Protein AF-0000000078268042 (afdb_homodimer)

Organism: Desulfomicrobium norvegicum (strain DSM 1741 / NCIMB 8310) (NCBI:txid52561)

Foldseek 3Di:
DEEEECQAQQCAFPPFDDDLVNLLVLVLLQLVQQGQEYASYEQPDPCLLVSLVSCVVVPRPHFYEYEYELAQVSLLVRLPSPGQEYEYEQAAAQCCQCPVVVHGLVVSLVSLLVRLLNNVVSPRNAYEYEHPCCLRHDLVSVLVSLQSSVVSPHQEYEYENNQQPDALVVLLVSLLVNVVRRVHAYEYWHACQPHCQQVNRLSSVVSPHPYYYEYDVQHGYDRHHHHPLSNVVCCCLPVPDPRGQLQSRQVSNVSSCVSSVHDDDLCHPLHHQCVQEDAAQVQLLVCLVPVVVPDSGDLVSNPYDHFYFYELRHDLSNLQSLCVVVPNHDDSVVSVVLNVVQHVVRVVVVHTGGSVRSNVSSVVVCCVVVVPD/DEEEECQAQQCAFPPFDDDLVNLLVLVLLVLVQQGQEYASYEQPDPCLLVSLVSCVVVPRPHFYEYEYELDQVSLLVRLPSPGQEYEYEQAAAQCCQCPVVVHGLVVSLVSLLVRLLNNVVSPRNAYEYEHPCCLRHDLVSVLVSLQSSVVSPHQEYEYENNQQPDALVVLLVSLLVNVVRRVHAYEYWHAQQPHCQQVNRLSSVVSPHPYYYEYDVQHGYDRHHHHPLSNVVCCCLPVPDPRGQLQSRQVSNVSSCVSSVHDDDLCHPLHHQCVQEDAAQVQLLVCLVPVVVPDSGDLVSNPYDHFYFYELRHDLSNLQSLCVVVPNHDDSVCSVVLNVVQHVVRVVVVHTGGSVRSNVSSCVVCCVPVVPD

Radius of gyration: 27.78 Å; Cα contacts (8 Å, |Δi|>4): 1646; chains: 2; bounding box: 54×87×73 Å

InterPro domains:
  IPR000891 Pyruvate carboxyltransferase [PF00682] (2-238)
  IPR000891 Pyruvate carboxyltransferase [PS50991] (1-250)
  IPR002034 Alpha-isopropylmalate/homocitrate synthase, conserved site [PS00816] (186-199)
  IPR013785 Aldolase-type TIM barrel [G3DSA:3.20.20.70] (1-261)
  IPR054691 2-isopropylmalate synthase/homocitrate synthase, post-catalytic domain [PF22617] (271-346)

pLDDT: mean 93.33, std 8.68, range [42.84, 98.94]

Solvent-accessible surface area (backbone atoms only — not comparable to full-atom values): 36555 Å² total; per-residue (Å²): 95,44,32,34,22,39,59,30,47,22,42,48,15,56,81,27,63,72,56,68,72,57,43,47,52,52,50,51,52,46,43,72,24,47,42,49,26,37,28,65,26,45,70,88,54,83,61,54,57,59,45,46,52,51,43,52,71,72,62,58,80,45,43,38,28,34,36,31,67,66,41,57,72,50,44,58,55,49,52,72,49,75,53,44,30,45,35,30,38,41,64,49,12,64,63,42,26,44,70,68,65,66,45,47,73,68,52,50,49,50,42,49,53,54,25,46,45,48,37,51,73,62,62,49,78,36,37,30,41,27,33,32,34,40,79,72,24,57,59,70,58,47,46,51,52,46,37,50,41,41,76,46,61,33,51,29,38,29,45,19,31,66,48,21,78,74,50,44,67,55,39,25,52,51,37,38,54,46,57,74,68,41,80,54,46,33,28,36,36,35,22,11,43,40,45,30,10,34,32,33,38,53,31,23,44,76,37,65,26,52,32,25,42,21,9,64,81,7,38,13,54,31,30,6,29,9,25,33,54,27,46,49,42,42,40,30,71,71,69,62,44,90,57,57,49,46,57,56,43,43,65,52,41,55,55,49,24,63,48,53,70,34,75,80,36,42,35,35,41,73,62,20,72,39,40,48,29,35,25,38,14,70,56,36,31,36,37,73,75,39,45,75,76,73,40,72,62,67,45,69,62,38,65,48,57,77,40,62,29,37,11,76,48,47,36,66,64,23,52,49,52,57,31,48,74,72,68,50,77,71,67,70,79,55,44,59,59,48,43,50,49,41,23,50,50,11,58,73,66,71,40,56,32,44,56,66,54,49,50,51,51,49,50,52,46,39,24,68,73,67,69,64,113,97,43,32,35,23,38,59,29,47,22,41,48,15,57,81,27,65,72,56,68,74,58,43,47,53,52,51,50,52,46,43,70,25,47,42,50,26,38,29,67,28,45,70,88,53,83,62,54,57,59,47,46,52,52,42,51,72,72,62,57,81,46,43,38,27,34,35,32,67,66,40,56,71,51,43,60,57,51,52,73,49,75,53,44,32,44,36,30,39,40,64,48,12,65,64,42,27,43,70,68,67,66,46,48,73,68,53,51,50,52,41,49,53,54,26,46,45,47,35,52,71,62,60,49,78,35,37,29,40,28,33,32,34,41,79,74,22,56,60,69,58,46,46,52,52,46,38,51,41,39,77,47,62,34,52,30,38,28,47,19,30,65,48,21,77,75,50,43,68,54,39,25,52,51,36,39,55,47,57,75,68,42,81,54,45,32,29,37,36,34,22,12,43,38,46,31,10,32,31,32,39,53,31,23,44,76,37,64,27,52,32,25,43,21,10,65,79,6,38,13,54,31,30,7,28,11,25,33,56,27,47,50,42,42,40,28,71,72,70,62,43,89,58,57,47,45,59,55,42,44,65,52,42,54,55,48,25,64,48,52,69,34,76,81,35,42,35,35,41,74,62,19,72,39,41,48,28,35,24,38,14,70,56,36,32,36,36,74,74,39,45,76,75,71,40,72,62,66,44,69,63,37,64,48,57,79,40,62,28,38,12,76,47,46,35,65,64,22,52,50,52,57,31,47,74,72,67,49,77,70,68,71,82,56,44,58,59,49,44,51,49,40,24,50,51,11,57,72,66,71,39,55,32,44,57,66,54,50,51,50,51,49,48,53,47,38,24,67,72,68,68,65,115

Nearest PDB structures (foldseek):
  6ktq-assembly1_B  TM=9.042E-01  e=2.599E-31  Sulfolobus acidocaldarius DSM 639
  3ivs-assembly1_B  TM=8.054E-01  e=5.899E-25  Schizosaccharomyces pombe
  3mi3-assembly1_B  TM=7.873E-01  e=3.076E-24  Schizosaccharomyces pombe
  3ivs-assembly1_A  TM=7.942E-01  e=3.256E-24  Schizosaccharomyces pombe
  3mi3-assembly1_A  TM=7.887E-01  e=4.329E-24  Schizosaccharomyces pombe

Secondary structure (DSSP, 8-state):
-EEE-TTTTGGGSTT----HHHHHHHHHHHHHHT-SEEEEEETT-TTHHHHHHHHHHTT--SEEEEEEES-HHHHHHHHTTT-SEEEEEEE-SHHIIIIIS---HHHHHHHHHHHHHHHHHTT-SEEEEEEETGGGS-HHHHHHHHHHHHHTT--EEEEEETTS---HHHHHHHHHHHHHHH-SEEEEEEB-TTS-HHHHHHHHHHHT-SEEEEBGGG--STT-B-BHHHHHHHHHHTS------GGGHHHHHHHHHHHHT----TT-TTT-TTTTEE-SHHHHHHHHH-GGGT-SS-GGGGT---EEEE-TT--HHHHHHHHHHTT----THHHHHHHHHHHHHHHHHTSPEEHHHHHHHHHHHHHHHHS--/-EEE-TTTTGGGSTT----HHHHHHHHHHHHHHT-SEEEEEETT-TTHHHHHHHHHHTT--SEEEEEEES-HHHHHHHHTTT-SEEEEEEE-SHHIIIIIS---HHHHHHHHHHHHHHHHHTT-SEEEEEEETGGGS-HHHHHHHHHHHHHTT--EEEEEETTS---HHHHHHHHHHHHHHH-SEEEEEEB-TTS-HHHHHHHHHHHT-SEEEEBGGG-SSTT-B-BHHHHHHHHHHTS------GGGHHHHHHHHHHHHT----TT-TTT-TTTTEE-SHHHHHHHHH-GGGT-SS-GGGGT---EEEE-TT--HHHHHHHHHHTT----THHHHHHHHHHHHHHHHHTSPEEHHHHHHHHHHHHHHHHS--

Sequence (746 aa):
MLIDTTLREGAQMFGTCIPNQIGIEIAGRIADMGVEEIEIGWMGQQGLEELVRALRHQGATCDLSVWSPCRTVDVYRAAGLGIDTINIGLPVSDLHIAERLRTDRDGLTAMLRETVGLAHSCGIRRISIGLEDVTRADQEFALSMARMARDLGAVRIRLADTLGVMTPTRIAELVRFFAAGADMEIAIHCHNDFGMATANAITALEAGAHWADVSVLGIGERSGISALEEVAGHLRLVQGYDIYDMNLVRGLCDMVAELARIPVARNRPVSGDDIFAAESGLHVDGILKNPALFEPYDPAQTGANRILALGAKAGRGAVRTMLRQVGLEGPLHSIGSLVDTIRQRAAGAGRPLSQVEVQDLAKTQNCLEGGICMLIDTTLREGAQMFGTCIPNQIGIEIAGRIADMGVEEIEIGWMGQQGLEELVRALRHQGATCDLSVWSPCRTVDVYRAAGLGIDTINIGLPVSDLHIAERLRTDRDGLTAMLRETVGLAHSCGIRRISIGLEDVTRADQEFALSMARMARDLGAVRIRLADTLGVMTPTRIAELVRFFAAGADMEIAIHCHNDFGMATANAITALEAGAHWADVSVLGIGERSGISALEEVAGHLRLVQGYDIYDMNLVRGLCDMVAELARIPVARNRPVSGDDIFAAESGLHVDGILKNPALFEPYDPAQTGANRILALGAKAGRGAVRTMLRQVGLEGPLHSIGSLVDTIRQRAAGAGRPLSQVEVQDLAKTQNCLEGGIC

Structure (mmCIF, N/CA/C/O backbone):
data_AF-0000000078268042-model_v1
#
loop_
_entity.id
_entity.type
_entity.pdbx_description
1 polymer 'Homocitrate synthase NifV'
#
loop_
_atom_site.group_PDB
_atom_site.id
_atom_site.type_symbol
_atom_site.label_atom_id
_atom_site.label_alt_id
_atom_site.label_comp_id
_atom_site.label_asym_id
_atom_site.label_entity_id
_atom_site.label_seq_id
_atom_site.pdbx_PDB_ins_code
_atom_site.Cartn_x
_atom_site.Cartn_y
_atom_site.Cartn_z
_atom_site.occupancy
_atom_site.B_iso_or_equiv
_atom_site.auth_seq_id
_atom_site.auth_comp_id
_atom_site.auth_asym_id
_atom_site.auth_atom_id
_atom_site.pdbx_PDB_model_num
ATOM 1 N N . MET A 1 1 ? 12.531 14.422 -4.734 1 91.06 1 MET A N 1
ATOM 2 C CA . MET A 1 1 ? 13.055 14.586 -3.381 1 91.06 1 MET A CA 1
ATOM 3 C C . MET A 1 1 ? 11.984 14.258 -2.34 1 91.06 1 MET A C 1
ATOM 5 O O . MET A 1 1 ? 10.797 14.203 -2.658 1 91.06 1 MET A O 1
ATOM 9 N N . LEU A 1 2 ? 12.258 13.938 -1.049 1 98.69 2 LEU A N 1
ATOM 10 C CA . LEU A 1 2 ? 11.336 13.477 -0.019 1 98.69 2 LEU A CA 1
ATOM 11 C C . LEU A 1 2 ? 11.289 14.461 1.147 1 98.69 2 LEU A C 1
ATOM 13 O O . LEU A 1 2 ? 12.312 15.039 1.521 1 98.69 2 LEU A O 1
ATOM 17 N N . ILE A 1 3 ? 10.07 14.766 1.658 1 98.94 3 ILE A N 1
ATOM 18 C CA . ILE A 1 3 ? 9.812 15.477 2.906 1 98.94 3 ILE A CA 1
ATOM 19 C C . ILE A 1 3 ? 9.305 14.5 3.961 1 98.94 3 ILE A C 1
ATOM 21 O O . ILE A 1 3 ? 8.172 14.008 3.867 1 98.94 3 ILE A O 1
ATOM 25 N N . ASP A 1 4 ? 10.117 14.258 4.938 1 98.88 4 ASP A N 1
ATOM 26 C CA . ASP A 1 4 ? 9.664 13.367 6 1 98.88 4 ASP A CA 1
ATOM 27 C C . ASP A 1 4 ? 8.797 14.109 7.012 1 98.88 4 ASP A C 1
ATOM 29 O O . ASP A 1 4 ? 9.172 15.18 7.492 1 98.88 4 ASP A O 1
ATOM 33 N N . THR A 1 5 ? 7.672 13.5 7.293 1 98.81 5 THR A N 1
ATOM 34 C CA . THR A 1 5 ? 6.758 14.133 8.234 1 98.81 5 THR A CA 1
ATOM 35 C C . THR A 1 5 ? 6.48 13.219 9.422 1 98.81 5 THR A C 1
ATOM 37 O O . THR A 1 5 ? 5.395 13.258 10 1 98.81 5 THR A O 1
ATOM 40 N N . THR A 1 6 ? 7.402 12.328 9.812 1 98.56 6 THR A N 1
ATOM 41 C CA . THR A 1 6 ? 7.246 11.383 10.914 1 98.56 6 THR A CA 1
ATOM 42 C C . THR A 1 6 ? 6.945 12.117 12.211 1 98.56 6 THR A C 1
ATOM 44 O O . THR A 1 6 ? 6.027 11.75 12.945 1 98.56 6 THR A O 1
ATOM 47 N N . LEU A 1 7 ? 7.602 13.195 12.453 1 97.31 7 LEU A N 1
ATOM 48 C CA . LEU A 1 7 ? 7.484 13.906 13.727 1 97.31 7 LEU A CA 1
ATOM 49 C C . LEU A 1 7 ? 6.293 14.859 13.703 1 97.31 7 LEU A C 1
ATOM 51 O O . LEU A 1 7 ? 5.879 15.359 14.75 1 97.31 7 LEU A O 1
ATOM 55 N N . ARG A 1 8 ? 5.746 15.055 12.555 1 96.62 8 ARG A N 1
ATOM 56 C CA . ARG A 1 8 ? 4.578 15.93 12.453 1 96.62 8 ARG A CA 1
ATOM 57 C C . ARG A 1 8 ? 3.314 15.125 12.172 1 96.62 8 ARG A C 1
ATOM 59 O O . ARG A 1 8 ? 2.531 14.852 13.086 1 96.62 8 ARG A O 1
ATOM 66 N N . GLU A 1 9 ? 3.186 14.594 10.906 1 95.88 9 GLU A N 1
ATOM 67 C CA . GLU A 1 9 ? 2.041 13.766 10.531 1 95.88 9 GLU A CA 1
ATOM 68 C C . GLU A 1 9 ? 2.006 12.469 11.328 1 95.88 9 GLU A C 1
ATOM 70 O O . GLU A 1 9 ? 0.944 12.047 11.789 1 95.88 9 GLU A O 1
ATOM 75 N N . GLY A 1 10 ? 3.166 11.82 11.406 1 96.12 10 GLY A N 1
ATOM 76 C CA . GLY A 1 10 ? 3.248 10.578 12.156 1 96.12 10 GLY A CA 1
ATOM 77 C C . GLY A 1 10 ? 2.828 10.727 13.609 1 96.12 10 GLY A C 1
ATOM 78 O O . GLY A 1 10 ? 2.164 9.844 14.156 1 96.12 10 GLY A O 1
ATOM 79 N N . ALA A 1 11 ? 3.178 11.867 14.188 1 91.5 11 ALA A N 1
ATOM 80 C CA . ALA A 1 11 ? 2.854 12.141 15.586 1 91.5 11 ALA A CA 1
ATOM 81 C C . ALA A 1 11 ? 1.353 12.328 15.781 1 91.5 11 ALA A C 1
ATOM 83 O O . ALA A 1 11 ? 0.846 12.242 16.906 1 91.5 11 ALA A O 1
ATOM 84 N N . GLN A 1 12 ? 0.62 12.531 14.727 1 91.31 12 GLN A N 1
ATOM 85 C CA . GLN A 1 12 ? -0.822 12.742 14.789 1 91.31 12 GLN A CA 1
ATOM 86 C C . GLN A 1 12 ? -1.572 11.414 14.828 1 91.31 12 GLN A C 1
ATOM 88 O O . GLN A 1 12 ? -2.783 11.391 15.062 1 91.31 12 GLN A O 1
ATOM 93 N N . MET A 1 13 ? -0.864 10.375 14.586 1 93.75 13 MET A N 1
ATOM 94 C CA . MET A 1 13 ? -1.521 9.078 14.672 1 93.75 13 MET A CA 1
ATOM 95 C C . MET A 1 13 ? -2.121 8.859 16.047 1 93.75 13 MET A C 1
ATOM 97 O O . MET A 1 13 ? -1.486 9.156 17.062 1 93.75 13 MET A O 1
ATOM 101 N N . PHE A 1 14 ? -3.328 8.32 16.078 1 93.56 14 PHE A N 1
ATOM 102 C CA . PHE A 1 14 ? -4.051 8.078 17.328 1 93.56 14 PHE A CA 1
ATOM 103 C C . PHE A 1 14 ? -3.207 7.258 18.281 1 93.56 14 PHE A C 1
ATOM 105 O O . PHE A 1 14 ? -2.686 6.203 17.922 1 93.56 14 PHE A O 1
ATOM 112 N N . GLY A 1 15 ? -2.98 7.785 19.469 1 88.5 15 GLY A N 1
ATOM 113 C CA . GLY A 1 15 ? -2.309 7.055 20.531 1 88.5 15 GLY A CA 1
ATOM 114 C C . GLY A 1 15 ? -0.796 7.137 20.438 1 88.5 15 GLY A C 1
ATOM 115 O O . GLY A 1 15 ? -0.092 6.508 21.234 1 88.5 15 GLY A O 1
ATOM 116 N N . THR A 1 16 ? -0.263 7.844 19.516 1 89.44 16 THR A N 1
ATOM 117 C CA . THR A 1 16 ? 1.18 7.938 19.328 1 89.44 16 THR A CA 1
ATOM 118 C C . THR A 1 16 ? 1.744 9.164 20.031 1 89.44 16 THR A C 1
ATOM 120 O O . THR A 1 16 ? 1.154 10.242 19.984 1 89.44 16 THR A O 1
ATOM 123 N N . CYS A 1 17 ? 2.787 8.977 20.781 1 84.69 17 CYS A N 1
ATOM 124 C CA . CYS A 1 17 ? 3.545 10.031 21.438 1 84.69 17 CYS A CA 1
ATOM 125 C C . CYS A 1 17 ? 5.043 9.844 21.219 1 84.69 17 CYS A C 1
ATOM 127 O O . CYS A 1 17 ? 5.582 8.773 21.484 1 84.69 17 CYS A O 1
ATOM 129 N N . ILE A 1 18 ? 5.641 10.812 20.688 1 89.88 18 ILE A N 1
ATOM 130 C CA . ILE A 1 18 ? 7.078 10.781 20.453 1 89.88 18 ILE A CA 1
ATOM 131 C C . ILE A 1 18 ? 7.773 11.797 21.344 1 89.88 18 ILE A C 1
ATOM 133 O O . ILE A 1 18 ? 7.746 13 21.078 1 89.88 18 ILE A O 1
ATOM 137 N N . PRO A 1 19 ? 8.422 11.32 22.406 1 89.38 19 PRO A N 1
ATOM 138 C CA . PRO A 1 19 ? 9.172 12.242 23.266 1 89.38 19 PRO A CA 1
ATOM 139 C C . PRO A 1 19 ? 10.25 13.016 22.5 1 89.38 19 PRO A C 1
ATOM 141 O O . PRO A 1 19 ? 10.867 12.477 21.578 1 89.38 19 PRO A O 1
ATOM 144 N N . ASN A 1 20 ? 10.539 14.188 22.953 1 90.62 20 ASN A N 1
ATOM 145 C CA . ASN A 1 20 ? 11.445 15.094 22.266 1 90.62 20 ASN A CA 1
ATOM 146 C C . ASN A 1 20 ? 12.812 14.453 22.031 1 90.62 20 ASN A C 1
ATOM 148 O O . ASN A 1 20 ? 13.367 14.547 20.938 1 90.62 20 ASN A O 1
ATOM 152 N N . GLN A 1 21 ? 13.359 13.781 23.016 1 93.62 21 GLN A N 1
ATOM 153 C CA . GLN A 1 21 ? 14.688 13.188 22.875 1 93.62 21 GLN A CA 1
ATOM 154 C C . GLN A 1 21 ? 14.695 12.094 21.812 1 93.62 21 GLN A C 1
ATOM 156 O O . GLN A 1 21 ? 15.641 11.992 21.031 1 93.62 21 GLN A O 1
ATOM 161 N N . ILE A 1 22 ? 13.648 11.367 21.828 1 95 22 ILE A N 1
ATOM 162 C CA . ILE A 1 22 ? 13.531 10.305 20.844 1 95 22 ILE A CA 1
ATOM 163 C C . ILE A 1 22 ? 13.289 10.906 19.469 1 95 22 ILE A C 1
ATOM 165 O O . ILE A 1 22 ? 13.797 10.406 18.453 1 95 22 ILE A O 1
ATOM 169 N N . GLY A 1 23 ? 12.508 11.984 19.469 1 96 23 GLY A N 1
ATOM 170 C CA . GLY A 1 23 ? 12.289 12.711 18.219 1 96 23 GLY A CA 1
ATOM 171 C C . GLY A 1 23 ? 13.57 13.219 17.594 1 96 23 GLY A C 1
ATOM 172 O O . GLY A 1 23 ? 13.742 13.156 16.375 1 96 23 GLY A O 1
ATOM 173 N N . ILE A 1 24 ? 14.453 13.719 18.406 1 96.94 24 ILE A N 1
ATOM 174 C CA . ILE A 1 24 ? 15.75 14.203 17.938 1 96.94 24 ILE A CA 1
ATOM 175 C C . ILE A 1 24 ? 16.531 13.047 17.312 1 96.94 24 ILE A C 1
ATOM 177 O O . ILE A 1 24 ? 17.141 13.203 16.25 1 96.94 24 ILE A O 1
ATOM 181 N N . GLU A 1 25 ? 16.484 11.898 17.938 1 96.75 25 GLU A N 1
ATOM 182 C CA . GLU A 1 25 ? 17.188 10.719 17.438 1 96.75 25 GLU A CA 1
ATOM 183 C C . GLU A 1 25 ? 16.609 10.258 16.109 1 96.75 25 GLU A C 1
ATOM 185 O O . GLU A 1 25 ? 17.344 9.977 15.156 1 96.75 25 GLU A O 1
ATOM 190 N N . ILE A 1 26 ? 15.312 10.203 16.016 1 97.56 26 ILE A N 1
ATOM 191 C CA . ILE A 1 26 ? 14.617 9.781 14.805 1 97.56 26 ILE A CA 1
ATOM 192 C C . ILE A 1 26 ? 14.953 10.742 13.656 1 97.56 26 ILE A C 1
ATOM 194 O O . ILE A 1 26 ? 15.328 10.305 12.57 1 97.56 26 ILE A O 1
ATOM 198 N N . ALA A 1 27 ? 14.891 12.023 13.938 1 98 27 ALA A N 1
ATOM 199 C CA . ALA A 1 27 ? 15.18 13.023 12.922 1 98 27 ALA A CA 1
ATOM 200 C C . ALA A 1 27 ? 16.625 12.922 12.445 1 98 27 ALA A C 1
ATOM 202 O O . ALA A 1 27 ? 16.906 13.07 11.25 1 98 27 ALA A O 1
ATOM 203 N N . GLY A 1 28 ? 17.5 12.727 13.398 1 97.19 28 GLY A N 1
ATOM 204 C CA . GLY A 1 28 ? 18.891 12.539 13.039 1 97.19 28 GLY A CA 1
ATOM 205 C C . GLY A 1 28 ? 19.109 11.359 12.102 1 97.19 28 GLY A C 1
ATOM 206 O O . GLY A 1 28 ? 19.844 11.477 11.117 1 97.19 28 GLY A O 1
ATOM 207 N N . ARG A 1 29 ? 18.5 10.258 12.367 1 96.94 29 ARG A N 1
ATOM 208 C CA . ARG A 1 29 ? 18.641 9.062 11.547 1 96.94 29 ARG A CA 1
ATOM 209 C C . ARG A 1 29 ? 18.031 9.273 10.164 1 96.94 29 ARG A C 1
ATOM 211 O O . ARG A 1 29 ? 18.562 8.789 9.164 1 96.94 29 ARG A O 1
ATOM 218 N N . ILE A 1 30 ? 16.906 9.961 10.117 1 98.19 30 ILE A N 1
ATOM 219 C CA . ILE A 1 30 ? 16.266 10.273 8.844 1 98.19 30 ILE A CA 1
ATOM 220 C C . ILE A 1 30 ? 17.188 11.164 8.016 1 98.19 30 ILE A C 1
ATOM 222 O O . ILE A 1 30 ? 17.328 10.961 6.805 1 98.19 30 ILE A O 1
ATOM 226 N N . ALA A 1 31 ? 17.797 12.117 8.664 1 97.25 31 ALA A N 1
ATOM 227 C CA . ALA A 1 31 ? 18.75 12.984 7.988 1 97.25 31 ALA A CA 1
ATOM 228 C C . ALA A 1 31 ? 19.938 12.172 7.457 1 97.25 31 ALA A C 1
ATOM 230 O O . ALA A 1 31 ? 20.391 12.383 6.324 1 97.25 31 ALA A O 1
ATOM 231 N N . ASP A 1 32 ? 20.406 11.234 8.25 1 96 32 ASP A N 1
ATOM 232 C CA . ASP A 1 32 ? 21.531 10.391 7.863 1 96 32 ASP A CA 1
ATOM 233 C C . ASP A 1 32 ? 21.188 9.531 6.648 1 96 32 ASP A C 1
ATOM 235 O O . ASP A 1 32 ? 22.062 9.18 5.859 1 96 32 ASP A O 1
ATOM 239 N N . MET A 1 33 ? 19.938 9.219 6.516 1 95.94 33 MET A N 1
ATOM 240 C CA . MET A 1 33 ? 19.453 8.414 5.395 1 95.94 33 MET A CA 1
ATOM 241 C C . MET A 1 33 ? 19.562 9.188 4.086 1 95.94 33 MET A C 1
ATOM 243 O O . MET A 1 33 ? 19.594 8.594 3.006 1 95.94 33 MET A O 1
ATOM 247 N N . GLY A 1 34 ? 19.531 10.484 4.172 1 96.62 34 GLY A N 1
ATOM 248 C CA . GLY A 1 34 ? 19.656 11.305 2.977 1 96.62 34 GLY A CA 1
ATOM 249 C C . GLY A 1 34 ? 18.391 12.055 2.629 1 96.62 34 GLY A C 1
ATOM 250 O O . GLY A 1 34 ? 18.312 12.688 1.573 1 96.62 34 GLY A O 1
ATOM 251 N N . VAL A 1 35 ? 17.406 12.07 3.482 1 98.06 35 VAL A N 1
ATOM 252 C CA . VAL A 1 35 ? 16.156 12.766 3.225 1 98.06 35 VAL A CA 1
ATOM 253 C C . VAL A 1 35 ? 16.391 14.273 3.182 1 98.06 35 VAL A C 1
ATOM 255 O O . VAL A 1 35 ? 17.125 14.812 4.016 1 98.06 35 VAL A O 1
ATOM 258 N N . GLU A 1 36 ? 15.828 14.922 2.268 1 98.12 36 GLU A N 1
ATOM 259 C CA . GLU A 1 36 ? 16.172 16.297 1.942 1 98.12 36 GLU A CA 1
ATOM 260 C C . GLU A 1 36 ? 15.492 17.281 2.896 1 98.12 36 GLU A C 1
ATOM 262 O O . GLU A 1 36 ? 16.031 18.344 3.193 1 98.12 36 GLU A O 1
ATOM 267 N N . GLU A 1 37 ? 14.32 16.969 3.375 1 98.69 37 GLU A N 1
ATOM 268 C CA . GLU A 1 37 ? 13.57 17.859 4.262 1 98.69 37 GLU A CA 1
ATOM 269 C C . GLU A 1 37 ? 12.844 17.062 5.344 1 98.69 37 GLU A C 1
ATOM 271 O O . GLU A 1 37 ? 12.289 16 5.074 1 98.69 37 GLU A O 1
ATOM 276 N N . ILE A 1 38 ? 12.922 17.578 6.555 1 98.69 38 ILE A N 1
ATOM 277 C CA . ILE A 1 38 ? 12.203 17 7.68 1 98.69 38 ILE A CA 1
ATOM 278 C C . ILE A 1 38 ? 11.25 18.031 8.281 1 98.69 38 ILE A C 1
ATOM 280 O O . ILE A 1 38 ? 11.68 19.094 8.719 1 98.69 38 ILE A O 1
ATOM 284 N N . GLU A 1 39 ? 9.984 17.734 8.18 1 98.75 39 GLU A N 1
ATOM 285 C CA . GLU A 1 39 ? 8.984 18.516 8.898 1 98.75 39 GLU A CA 1
ATOM 286 C C . GLU A 1 39 ? 8.922 18.109 10.367 1 98.75 39 GLU A C 1
ATOM 288 O O . GLU A 1 39 ? 8.289 17.109 10.719 1 98.75 39 GLU A O 1
ATOM 293 N N . ILE A 1 40 ? 9.422 18.906 11.234 1 97.19 40 ILE A N 1
ATOM 294 C CA . ILE A 1 40 ? 9.82 18.469 12.57 1 97.19 40 ILE A CA 1
ATOM 295 C C . ILE A 1 40 ? 8.648 18.609 13.531 1 97.19 40 ILE A C 1
ATOM 297 O O . ILE A 1 40 ? 8.719 18.172 14.68 1 97.19 40 ILE A O 1
ATOM 301 N N . GLY A 1 41 ? 7.602 19.25 13.086 1 95.69 41 GLY A N 1
ATOM 302 C CA . GLY A 1 41 ? 6.449 19.422 13.953 1 95.69 41 GLY A CA 1
ATOM 303 C C . GLY A 1 41 ? 5.457 20.453 13.438 1 95.69 41 GLY A C 1
ATOM 304 O O . GLY A 1 41 ? 5.383 20.688 12.227 1 95.69 41 GLY A O 1
ATOM 305 N N . TRP A 1 42 ? 4.539 20.875 14.305 1 94.38 42 TRP A N 1
ATOM 306 C CA . TRP A 1 42 ? 3.543 21.906 13.992 1 94.38 42 TRP A CA 1
ATOM 307 C C . TRP A 1 42 ? 3.625 23.062 14.977 1 94.38 42 TRP A C 1
ATOM 309 O O . TRP A 1 42 ? 4.09 22.891 16.109 1 94.38 42 TRP A O 1
ATOM 319 N N . MET A 1 43 ? 3.16 24.234 14.445 1 93.19 43 MET A N 1
ATOM 320 C CA . MET A 1 43 ? 3.162 25.391 15.328 1 93.19 43 MET A CA 1
ATOM 321 C C . MET A 1 43 ? 2.256 25.172 16.531 1 93.19 43 MET A C 1
ATOM 323 O O . MET A 1 43 ? 1.112 24.734 16.391 1 93.19 43 MET A O 1
ATOM 327 N N . GLY A 1 44 ? 2.74 25.438 17.688 1 84.38 44 GLY A N 1
ATOM 328 C CA . GLY A 1 44 ? 2.025 25.203 18.938 1 84.38 44 GLY A CA 1
ATOM 329 C C . GLY A 1 44 ? 2.562 24.016 19.719 1 84.38 44 GLY A C 1
ATOM 330 O O . GLY A 1 44 ? 2.283 23.859 20.906 1 84.38 44 GLY A O 1
ATOM 331 N N . GLN A 1 45 ? 3.297 23.141 18.984 1 86.5 45 GLN A N 1
ATOM 332 C CA . GLN A 1 45 ? 3.906 21.984 19.641 1 86.5 45 GLN A CA 1
ATOM 333 C C . GLN A 1 45 ? 5.02 22.422 20.594 1 86.5 45 GLN A C 1
ATOM 335 O O . GLN A 1 45 ? 5.805 23.312 20.266 1 86.5 45 GLN A O 1
ATOM 340 N N . GLN A 1 46 ? 5.066 21.828 21.703 1 84 46 GLN A N 1
ATOM 341 C CA . GLN A 1 46 ? 6.125 22.125 22.656 1 84 46 GLN A CA 1
ATOM 342 C C . GLN A 1 46 ? 7.445 21.484 22.234 1 84 46 GLN A C 1
ATOM 344 O O . GLN A 1 46 ? 7.457 20.406 21.641 1 84 46 GLN A O 1
ATOM 349 N N . GLY A 1 47 ? 8.562 22.203 22.453 1 89.31 47 GLY A N 1
ATOM 350 C CA . GLY A 1 47 ? 9.883 21.609 22.281 1 89.31 47 GLY A CA 1
ATOM 351 C C . GLY A 1 47 ? 10.43 21.797 20.875 1 89.31 47 GLY A C 1
ATOM 352 O O . GLY A 1 47 ? 11.508 21.281 20.562 1 89.31 47 GLY A O 1
ATOM 353 N N . LEU A 1 48 ? 9.766 22.547 20.047 1 94 48 LEU A N 1
ATOM 354 C CA . LEU A 1 48 ? 10.203 22.703 18.672 1 94 48 LEU A CA 1
ATOM 355 C C . LEU A 1 48 ? 11.57 23.375 18.609 1 94 48 LEU A C 1
ATOM 357 O O . LEU A 1 48 ? 12.43 22.984 17.812 1 94 48 LEU A O 1
ATOM 361 N N . GLU A 1 49 ? 11.688 24.453 19.422 1 94.31 49 GLU A N 1
ATOM 362 C CA . GLU A 1 49 ? 12.953 25.172 19.438 1 94.31 49 GLU A CA 1
ATOM 363 C C . GLU A 1 49 ? 14.117 24.266 19.812 1 94.31 49 GLU A C 1
ATOM 365 O O . GLU A 1 49 ? 15.188 24.328 19.219 1 94.31 49 GLU A O 1
ATOM 370 N N . GLU A 1 50 ? 13.883 23.484 20.812 1 94.88 50 GLU A N 1
ATOM 371 C CA . GLU A 1 50 ? 14.906 22.531 21.266 1 94.88 50 GLU A CA 1
ATOM 372 C C . GLU A 1 50 ? 15.242 21.531 20.172 1 94.88 50 GLU A C 1
ATOM 374 O O . GLU A 1 50 ? 16.406 21.156 20 1 94.88 50 GLU A O 1
ATOM 379 N N . LEU A 1 51 ? 14.305 21.062 19.484 1 95.31 51 LEU A N 1
ATOM 380 C CA . LEU A 1 51 ? 14.484 20.109 18.406 1 95.31 51 LEU A CA 1
ATOM 381 C C . LEU A 1 51 ? 15.328 20.703 17.281 1 95.31 51 LEU A C 1
ATOM 383 O O . LEU A 1 51 ? 16.266 20.062 16.797 1 95.31 51 LEU A O 1
ATOM 387 N N . VAL A 1 52 ? 15.062 21.922 16.875 1 96 52 VAL A N 1
ATOM 388 C CA . VAL A 1 52 ? 15.805 22.609 15.82 1 96 52 VAL A CA 1
ATOM 389 C C . VAL A 1 52 ? 17.266 22.781 16.25 1 96 52 VAL A C 1
ATOM 391 O O . VAL A 1 52 ? 18.172 22.453 15.492 1 96 52 VAL A O 1
ATOM 394 N N . ARG A 1 53 ? 17.422 23.281 17.422 1 96.12 53 ARG A N 1
ATOM 395 C CA . ARG A 1 53 ? 18.766 23.531 17.938 1 96.12 53 ARG A CA 1
ATOM 396 C C . ARG A 1 53 ? 19.578 22.234 18 1 96.12 53 ARG A C 1
ATOM 398 O O . ARG A 1 53 ? 20.75 22.219 17.625 1 96.12 53 ARG A O 1
ATOM 405 N N . ALA A 1 54 ? 18.953 21.203 18.484 1 96.81 54 ALA A N 1
ATOM 406 C CA . ALA A 1 54 ? 19.641 19.922 18.641 1 96.81 54 ALA A CA 1
ATOM 407 C C . ALA A 1 54 ? 20.062 19.375 17.281 1 96.81 54 ALA A C 1
ATOM 409 O O . ALA A 1 54 ? 21.188 18.875 17.141 1 96.81 54 ALA A O 1
ATOM 410 N N . LEU A 1 55 ? 19.219 19.422 16.281 1 96.44 55 LEU A N 1
ATOM 411 C CA . LEU A 1 55 ? 19.516 18.875 14.953 1 96.44 55 LEU A CA 1
ATOM 412 C C . LEU A 1 55 ? 20.625 19.688 14.281 1 96.44 55 LEU A C 1
ATOM 414 O O . LEU A 1 55 ? 21.516 19.125 13.641 1 96.44 55 LEU A O 1
ATOM 418 N N . ARG A 1 56 ? 20.562 21.031 14.508 1 95.62 56 ARG A N 1
ATOM 419 C CA . ARG A 1 56 ? 21.609 21.875 13.953 1 95.62 56 ARG A CA 1
ATOM 420 C C . ARG A 1 56 ? 22.953 21.609 14.633 1 95.62 56 ARG A C 1
ATOM 422 O O . ARG A 1 56 ? 24 21.562 13.977 1 95.62 56 ARG A O 1
ATOM 429 N N . HIS A 1 57 ? 22.891 21.422 15.859 1 95.94 57 HIS A N 1
ATOM 430 C CA . HIS A 1 57 ? 24.094 21.141 16.625 1 95.94 57 HIS A CA 1
ATOM 431 C C . HIS A 1 57 ? 24.719 19.812 16.188 1 95.94 57 HIS A C 1
ATOM 433 O O . HIS A 1 57 ? 25.938 19.656 16.219 1 95.94 57 HIS A O 1
ATOM 439 N N . GLN A 1 58 ? 23.906 18.875 15.797 1 94.75 58 GLN A N 1
ATOM 440 C CA . GLN A 1 58 ? 24.359 17.562 15.352 1 94.75 58 GLN A CA 1
ATOM 441 C C . GLN A 1 58 ? 24.875 17.625 13.914 1 94.75 58 GLN A C 1
ATOM 443 O O . GLN A 1 58 ? 25.344 16.609 13.383 1 94.75 58 GLN A O 1
ATOM 448 N N . GLY A 1 59 ? 24.703 18.734 13.266 1 92.38 59 GLY A N 1
ATOM 449 C CA . GLY A 1 59 ? 25.266 18.922 11.938 1 92.38 59 GLY A CA 1
ATOM 450 C C . GLY A 1 59 ? 24.312 18.531 10.828 1 92.38 59 GLY A C 1
ATOM 451 O O . GLY A 1 59 ? 24.734 18.281 9.695 1 92.38 59 GLY A O 1
ATOM 452 N N . ALA A 1 60 ? 23.031 18.422 11.195 1 90.75 60 ALA A N 1
ATOM 453 C CA . ALA A 1 60 ? 22.047 18.125 10.148 1 90.75 60 ALA A CA 1
ATOM 454 C C . ALA A 1 60 ? 22.047 19.203 9.07 1 90.75 60 ALA A C 1
ATOM 456 O O . ALA A 1 60 ? 21.938 20.391 9.367 1 90.75 60 ALA A O 1
ATOM 457 N N . THR A 1 61 ? 22.125 18.688 7.766 1 90.94 61 THR A N 1
ATOM 458 C CA . THR A 1 61 ? 22.188 19.641 6.66 1 90.94 61 THR A CA 1
ATOM 459 C C . THR A 1 61 ? 20.859 19.672 5.902 1 90.94 61 THR A C 1
ATOM 461 O O . THR A 1 61 ? 20.641 20.531 5.051 1 90.94 61 THR A O 1
ATOM 464 N N . CYS A 1 62 ? 19.969 18.734 6.234 1 95.69 62 CYS A N 1
ATOM 465 C CA . CYS A 1 62 ? 18.672 18.719 5.559 1 95.69 62 CYS A CA 1
ATOM 466 C C . CYS A 1 62 ? 17.844 19.953 5.926 1 95.69 62 CYS A C 1
ATOM 468 O O . CYS A 1 62 ? 18.141 20.625 6.914 1 95.69 62 CYS A O 1
ATOM 470 N N . ASP A 1 63 ? 16.922 20.312 5.113 1 97.75 63 ASP A N 1
ATOM 471 C CA . ASP A 1 63 ? 15.992 21.391 5.41 1 97.75 63 ASP A CA 1
ATOM 472 C C . ASP A 1 63 ? 15.062 21.016 6.562 1 97.75 63 ASP A C 1
ATOM 474 O O . ASP A 1 63 ? 14.539 19.891 6.609 1 97.75 63 ASP A O 1
ATOM 478 N N . LEU A 1 64 ? 14.961 21.875 7.523 1 97.88 64 LEU A N 1
ATOM 479 C CA . LEU A 1 64 ? 14.016 21.719 8.625 1 97.88 64 LEU A CA 1
ATOM 480 C C . LEU A 1 64 ? 12.789 22.609 8.422 1 97.88 64 LEU A C 1
ATOM 482 O O . LEU A 1 64 ? 12.922 23.797 8.148 1 97.88 64 LEU A O 1
ATOM 486 N N . SER A 1 65 ? 11.602 22 8.469 1 98.31 65 SER A N 1
ATOM 487 C CA . SER A 1 65 ? 10.367 22.75 8.258 1 98.31 65 SER A CA 1
ATOM 488 C C . SER A 1 65 ? 9.375 22.516 9.383 1 98.31 65 SER A C 1
ATOM 490 O O . SER A 1 65 ? 9.57 21.625 10.219 1 98.31 65 SER A O 1
ATOM 492 N N . VAL A 1 66 ? 8.32 23.344 9.477 1 98.06 66 VAL A N 1
ATOM 493 C CA . VAL A 1 66 ? 7.234 23.203 10.438 1 98.06 66 VAL A CA 1
ATOM 494 C C . VAL A 1 66 ? 5.898 23.469 9.75 1 98.06 66 VAL A C 1
ATOM 496 O O . VAL A 1 66 ? 5.828 24.25 8.797 1 98.06 66 VAL A O 1
ATOM 499 N N . TRP A 1 67 ? 4.926 22.75 10.164 1 97.88 67 TRP A N 1
ATOM 500 C CA . TRP A 1 67 ? 3.57 22.969 9.664 1 97.88 67 TRP A CA 1
ATOM 501 C C . TRP A 1 67 ? 2.855 24.031 10.484 1 97.88 67 TRP A C 1
ATOM 503 O O . TRP A 1 67 ? 3.014 24.094 11.711 1 97.88 67 TRP A O 1
ATOM 513 N N . SER A 1 68 ? 2.049 24.844 9.859 1 96.62 68 SER A N 1
ATOM 514 C CA . SER A 1 68 ? 1.257 25.875 10.523 1 96.62 68 SER A CA 1
ATOM 515 C C . SER A 1 68 ? -0.101 26.047 9.852 1 96.62 68 SER A C 1
ATOM 517 O O . SER A 1 68 ? -0.207 25.969 8.625 1 96.62 68 SER A O 1
ATOM 519 N N . PRO A 1 69 ? -1.16 26.281 10.672 1 94.75 69 PRO A N 1
ATOM 520 C CA . PRO A 1 69 ? -2.377 26.781 10.023 1 94.75 69 PRO A CA 1
ATOM 521 C C . PRO A 1 69 ? -2.174 28.141 9.367 1 94.75 69 PRO A C 1
ATOM 523 O O . PRO A 1 69 ? -1.165 28.812 9.609 1 94.75 69 PRO A O 1
ATOM 526 N N . CYS A 1 70 ? -3.035 28.484 8.539 1 96.56 70 CYS A N 1
ATOM 527 C CA . CYS A 1 70 ? -2.975 29.75 7.844 1 96.56 70 CYS A CA 1
ATOM 528 C C . CYS A 1 70 ? -3.404 30.906 8.758 1 96.56 70 CYS A C 1
ATOM 530 O O . CYS A 1 70 ? -4.52 31.406 8.641 1 96.56 70 CYS A O 1
ATOM 532 N N . ARG A 1 71 ? -2.484 31.266 9.633 1 94.69 71 ARG A N 1
ATOM 533 C CA . ARG A 1 71 ? -2.703 32.344 10.609 1 94.69 71 ARG A CA 1
ATOM 534 C C . ARG A 1 71 ? -1.446 33.188 10.781 1 94.69 71 ARG A C 1
ATOM 536 O O . ARG A 1 71 ? -0.344 32.656 10.922 1 94.69 71 ARG A O 1
ATOM 543 N N . THR A 1 72 ? -1.654 34.438 10.906 1 94.81 72 THR A N 1
ATOM 544 C CA . THR A 1 72 ? -0.541 35.375 10.984 1 94.81 72 THR A CA 1
ATOM 545 C C . THR A 1 72 ? 0.258 35.156 12.266 1 94.81 72 THR A C 1
ATOM 547 O O . THR A 1 72 ? 1.488 35.25 12.258 1 94.81 72 THR A O 1
ATOM 550 N N . VAL A 1 73 ? -0.34 34.844 13.367 1 93.81 73 VAL A N 1
ATOM 551 C CA . VAL A 1 73 ? 0.32 34.688 14.656 1 93.81 73 VAL A CA 1
ATOM 552 C C . VAL A 1 73 ? 1.318 33.531 14.586 1 93.81 73 VAL A C 1
ATOM 554 O O . VAL A 1 73 ? 2.395 33.594 15.188 1 93.81 73 VAL A O 1
ATOM 557 N N . ASP A 1 74 ? 1.044 32.5 13.875 1 94.81 74 ASP A N 1
ATOM 558 C CA . ASP A 1 74 ? 1.902 31.328 13.766 1 94.81 74 ASP A CA 1
ATOM 559 C C . ASP A 1 74 ? 3.111 31.625 12.875 1 94.81 74 ASP A C 1
ATOM 561 O O . ASP A 1 74 ? 4.191 31.062 13.094 1 94.81 74 ASP A O 1
ATOM 565 N N . VAL A 1 75 ? 2.92 32.5 11.938 1 95.19 75 VAL A N 1
ATOM 566 C CA . VAL A 1 75 ? 4.02 32.906 11.062 1 95.19 75 VAL A CA 1
ATOM 567 C C . VAL A 1 75 ? 5.09 33.625 11.875 1 95.19 75 VAL A C 1
ATOM 569 O O . VAL A 1 75 ? 6.281 33.375 11.711 1 95.19 75 VAL A O 1
ATOM 572 N N . TYR A 1 76 ? 4.625 34.531 12.742 1 92.69 76 TYR A N 1
ATOM 573 C CA . TYR A 1 76 ? 5.551 35.25 13.602 1 92.69 76 TYR A CA 1
ATOM 574 C C . TYR A 1 76 ? 6.352 34.281 14.477 1 92.69 76 TYR A C 1
ATOM 576 O O . TYR A 1 76 ? 7.57 34.438 14.602 1 92.69 76 TYR A O 1
ATOM 584 N N . ARG A 1 77 ? 5.711 33.375 15.008 1 93.31 77 ARG A N 1
ATOM 585 C CA . ARG A 1 77 ? 6.355 32.406 15.883 1 93.31 77 ARG A CA 1
ATOM 586 C C . ARG A 1 77 ? 7.344 31.531 15.102 1 93.31 77 ARG A C 1
ATOM 588 O O . ARG A 1 77 ? 8.43 31.234 15.602 1 93.31 77 ARG A O 1
ATOM 595 N N . ALA A 1 78 ? 6.988 31.156 13.945 1 95.56 78 ALA A N 1
ATOM 596 C CA . ALA A 1 78 ? 7.828 30.312 13.102 1 95.56 78 ALA A CA 1
ATOM 597 C C . ALA A 1 78 ? 9.117 31.031 12.719 1 95.56 78 ALA A C 1
ATOM 599 O O . ALA A 1 78 ? 10.18 30.406 12.617 1 95.56 78 ALA A O 1
ATOM 600 N N . ALA A 1 79 ? 9.023 32.344 12.484 1 93.56 79 ALA A N 1
ATOM 601 C CA . ALA A 1 79 ? 10.18 33.156 12.094 1 93.56 79 ALA A CA 1
ATOM 602 C C . ALA A 1 79 ? 11.266 33.125 13.172 1 93.56 79 ALA A C 1
ATOM 604 O O . ALA A 1 79 ? 12.453 33.188 12.867 1 93.56 79 ALA A O 1
ATOM 605 N N . GLY A 1 80 ? 10.898 32.875 14.398 1 92.5 80 GLY A N 1
ATOM 606 C CA . GLY A 1 80 ? 11.836 32.875 15.508 1 92.5 80 GLY A CA 1
ATOM 607 C C . GLY A 1 80 ? 12.453 31.516 15.75 1 92.5 80 GLY A C 1
ATOM 608 O O . GLY A 1 80 ? 13.391 31.375 16.547 1 92.5 80 GLY A O 1
ATOM 609 N N . LEU A 1 81 ? 12.07 30.469 15.094 1 93.75 81 LEU A N 1
ATOM 610 C CA . LEU A 1 81 ? 12.484 29.094 15.367 1 93.75 81 LEU A CA 1
ATOM 611 C C . LEU A 1 81 ? 13.773 28.75 14.633 1 93.75 81 LEU A C 1
ATOM 613 O O . LEU A 1 81 ? 14.445 27.766 14.961 1 93.75 81 LEU A O 1
ATOM 617 N N . GLY A 1 82 ? 14.18 29.5 13.625 1 91.12 82 GLY A N 1
ATOM 618 C CA . GLY A 1 82 ? 15.359 29.188 12.836 1 91.12 82 GLY A CA 1
ATOM 619 C C . GLY A 1 82 ? 15.141 28.047 11.867 1 91.12 82 GLY A C 1
ATOM 620 O O . GLY A 1 82 ? 16.062 27.281 11.578 1 91.12 82 GLY A O 1
ATOM 621 N N . ILE A 1 83 ? 13.945 27.812 11.398 1 95.69 83 ILE A N 1
ATOM 622 C CA . ILE A 1 83 ? 13.633 26.797 10.406 1 95.69 83 ILE A CA 1
ATOM 623 C C . ILE A 1 83 ? 13.922 27.328 9.008 1 95.69 83 ILE A C 1
ATOM 625 O O . ILE A 1 83 ? 14.133 28.531 8.82 1 95.69 83 ILE A O 1
ATOM 629 N N . ASP A 1 84 ? 13.969 26.406 8.047 1 96.75 84 ASP A N 1
ATOM 630 C CA . ASP A 1 84 ? 14.258 26.766 6.66 1 96.75 84 ASP A CA 1
ATOM 631 C C . ASP A 1 84 ? 12.969 27.016 5.875 1 96.75 84 ASP A C 1
ATOM 633 O O . ASP A 1 84 ? 12.938 27.844 4.965 1 96.75 84 ASP A O 1
ATOM 637 N N . THR A 1 85 ? 11.922 26.266 6.207 1 97.94 85 THR A N 1
ATOM 638 C CA . THR A 1 85 ? 10.68 26.312 5.445 1 97.94 85 THR A CA 1
ATOM 639 C C . THR A 1 85 ? 9.469 26.312 6.383 1 97.94 85 THR A C 1
ATOM 641 O O . THR A 1 85 ? 9.445 25.578 7.371 1 97.94 85 THR A O 1
ATOM 644 N N . ILE A 1 86 ? 8.523 27.172 6.191 1 98.19 86 ILE A N 1
ATOM 645 C CA . ILE A 1 86 ? 7.215 27.078 6.836 1 98.19 86 ILE A CA 1
ATOM 646 C C . ILE A 1 86 ? 6.199 26.5 5.859 1 98.19 86 ILE A C 1
ATOM 648 O O . ILE A 1 86 ? 6.133 26.906 4.699 1 98.19 86 ILE A O 1
ATOM 652 N N . ASN A 1 87 ? 5.535 25.438 6.234 1 98.5 87 ASN A N 1
ATOM 653 C CA . ASN A 1 87 ? 4.441 24.859 5.473 1 98.5 87 ASN A CA 1
ATOM 654 C C . ASN A 1 87 ? 3.082 25.312 6.004 1 98.5 87 ASN A C 1
ATOM 656 O O . ASN A 1 87 ? 2.592 24.781 7.004 1 98.5 87 ASN A O 1
ATOM 660 N N . ILE A 1 88 ? 2.453 26.188 5.301 1 98.62 88 ILE A N 1
ATOM 661 C CA . ILE A 1 88 ? 1.203 26.781 5.758 1 98.62 88 ILE A CA 1
ATOM 662 C C . ILE A 1 88 ? 0.02 26.016 5.16 1 98.62 88 ILE A C 1
ATOM 664 O O . ILE A 1 88 ? -0.122 25.938 3.938 1 98.62 88 ILE A O 1
ATOM 668 N N . GLY A 1 89 ? -0.787 25.453 6.016 1 98.19 89 GLY A N 1
ATOM 669 C CA . GLY A 1 89 ? -1.962 24.734 5.574 1 98.19 89 GLY A CA 1
ATOM 670 C C . GLY A 1 89 ? -3.113 25.625 5.176 1 98.19 89 GLY A C 1
ATOM 671 O O . GLY A 1 89 ? -3.441 26.578 5.895 1 98.19 89 GLY A O 1
ATOM 672 N N . LEU A 1 90 ? -3.668 25.344 4.086 1 98.56 90 LEU A N 1
ATOM 673 C CA . LEU A 1 90 ? -4.805 26.094 3.549 1 98.56 90 LEU A CA 1
ATOM 674 C C . LEU A 1 90 ? -5.879 25.141 3.035 1 98.56 90 LEU A C 1
ATOM 676 O O . LEU A 1 90 ? -5.812 24.672 1.893 1 98.56 90 LEU A O 1
ATOM 680 N N . PRO A 1 91 ? -6.93 24.812 3.863 1 98.25 91 PRO A N 1
ATOM 681 C CA . PRO A 1 91 ? -8.031 24.016 3.338 1 98.25 91 PRO A CA 1
ATOM 682 C C . PRO A 1 91 ? -8.742 24.672 2.158 1 98.25 91 PRO A C 1
ATOM 684 O O . PRO A 1 91 ? -9.211 25.812 2.273 1 98.25 91 PRO A O 1
ATOM 687 N N . VAL A 1 92 ? -8.883 23.922 1.026 1 98.75 92 VAL A N 1
ATOM 688 C CA . VAL A 1 92 ? -9.305 24.641 -0.177 1 98.75 92 VAL A CA 1
ATOM 689 C C . VAL A 1 92 ? -10.609 24.047 -0.698 1 98.75 92 VAL A C 1
ATOM 691 O O . VAL A 1 92 ? -11.188 24.547 -1.663 1 98.75 92 VAL A O 1
ATOM 694 N N . SER A 1 93 ? -11.094 22.906 -0.135 1 98.56 93 SER A N 1
ATOM 695 C CA . SER A 1 93 ? -12.398 22.406 -0.549 1 98.56 93 SER A CA 1
ATOM 696 C C . SER A 1 93 ? -13.523 23.234 0.05 1 98.56 93 SER A C 1
ATOM 698 O O . SER A 1 93 ? -13.414 23.734 1.175 1 98.56 93 SER A O 1
ATOM 700 N N . ASP A 1 94 ? -14.672 23.328 -0.658 1 98.38 94 ASP A N 1
ATOM 701 C CA . ASP A 1 94 ? -15.805 24.125 -0.182 1 98.38 94 ASP A CA 1
ATOM 702 C C . ASP A 1 94 ? -16.312 23.609 1.16 1 98.38 94 ASP A C 1
ATOM 704 O O . ASP A 1 94 ? -16.75 24.391 2.012 1 98.38 94 ASP A O 1
ATOM 708 N N . LEU A 1 95 ? -16.234 22.328 1.296 1 97.75 95 LEU A N 1
ATOM 709 C CA . LEU A 1 95 ? -16.672 21.719 2.549 1 97.75 95 LEU A CA 1
ATOM 710 C C . LEU A 1 95 ? -15.828 22.219 3.717 1 97.75 95 LEU A C 1
ATOM 712 O O . LEU A 1 95 ? -16.375 22.625 4.742 1 97.75 95 LEU A O 1
ATOM 716 N N . HIS A 1 96 ? -14.516 22.219 3.605 1 98.12 96 HIS A N 1
ATOM 717 C CA . HIS A 1 96 ? -13.625 22.688 4.66 1 98.12 96 HIS A CA 1
ATOM 718 C C . HIS A 1 96 ? -13.734 24.188 4.855 1 98.12 96 HIS A C 1
ATOM 720 O O . HIS A 1 96 ? -13.672 24.672 5.988 1 98.12 96 HIS A O 1
ATOM 726 N N . ILE A 1 97 ? -13.875 24.922 3.779 1 98.31 97 ILE A N 1
ATOM 727 C CA . ILE A 1 97 ? -13.984 26.375 3.859 1 98.31 97 ILE A CA 1
ATOM 728 C C . ILE A 1 97 ? -15.219 26.766 4.672 1 98.31 97 ILE A C 1
ATOM 730 O O . ILE A 1 97 ? -15.141 27.562 5.602 1 98.31 97 ILE A O 1
ATOM 734 N N . ALA A 1 98 ? -16.297 26.094 4.383 1 97.75 98 ALA A N 1
ATOM 735 C CA . ALA A 1 98 ? -17.578 26.453 4.996 1 97.75 98 ALA A CA 1
ATOM 736 C C . ALA A 1 98 ? -17.688 25.875 6.402 1 97.75 98 ALA A C 1
ATOM 738 O O . ALA A 1 98 ? -18.062 26.578 7.344 1 97.75 98 ALA A O 1
ATOM 739 N N . GLU A 1 99 ? -17.281 24.625 6.551 1 95.5 99 GLU A N 1
ATOM 740 C CA . GLU A 1 99 ? -17.656 23.922 7.773 1 95.5 99 GLU A CA 1
ATOM 741 C C . GLU A 1 99 ? -16.516 23.922 8.781 1 95.5 99 GLU A C 1
ATOM 743 O O . GLU A 1 99 ? -16.75 23.906 9.992 1 95.5 99 GLU A O 1
ATOM 748 N N . ARG A 1 100 ? -15.32 23.891 8.297 1 93.44 100 ARG A N 1
ATOM 749 C CA . ARG A 1 100 ? -14.18 23.891 9.211 1 93.44 100 ARG A CA 1
ATOM 750 C C . ARG A 1 100 ? -13.742 25.312 9.531 1 93.44 100 ARG A C 1
ATOM 752 O O . ARG A 1 100 ? -13.555 25.672 10.695 1 93.44 100 ARG A O 1
ATOM 759 N N . LEU A 1 101 ? -13.578 26.156 8.523 1 95 101 LEU A N 1
ATOM 760 C CA . LEU A 1 101 ? -13.023 27.5 8.703 1 95 101 LEU A CA 1
ATOM 761 C C . LEU A 1 101 ? -14.141 28.531 8.914 1 95 101 LEU A C 1
ATOM 763 O O . LEU A 1 101 ? -13.875 29.656 9.336 1 95 101 LEU A O 1
ATOM 767 N N . ARG A 1 102 ? -15.391 28.156 8.617 1 95 102 ARG A N 1
ATOM 768 C CA . ARG A 1 102 ? -16.547 29.031 8.781 1 95 102 ARG A CA 1
ATOM 769 C C . ARG A 1 102 ? -16.344 30.344 8.039 1 95 102 ARG A C 1
ATOM 771 O O . ARG A 1 102 ? -16.516 31.422 8.617 1 95 102 ARG A O 1
ATOM 778 N N . THR A 1 103 ? -15.953 30.25 6.824 1 97.31 103 THR A N 1
ATOM 779 C CA . THR A 1 103 ? -15.758 31.391 5.934 1 97.31 103 THR A CA 1
ATOM 780 C C . THR A 1 103 ? -16.141 31.031 4.5 1 97.31 103 THR A C 1
ATOM 782 O O . THR A 1 103 ? -16.875 30.062 4.273 1 97.31 103 THR A O 1
ATOM 785 N N . ASP A 1 104 ? -15.922 31.891 3.52 1 98.19 104 ASP A N 1
ATOM 786 C CA . ASP A 1 104 ? -16.156 31.641 2.102 1 98.19 104 ASP A CA 1
ATOM 787 C C . ASP A 1 104 ? -14.883 31.812 1.288 1 98.19 104 ASP A C 1
ATOM 789 O O . ASP A 1 104 ? -13.805 32 1.852 1 98.19 104 ASP A O 1
ATOM 793 N N . ARG A 1 105 ? -14.953 31.625 0.023 1 98.56 105 ARG A N 1
ATOM 794 C CA . ARG A 1 105 ? -13.773 31.656 -0.833 1 98.56 105 ARG A CA 1
ATOM 795 C C . ARG A 1 105 ? -13.086 33.031 -0.746 1 98.56 105 ARG A C 1
ATOM 797 O O . ARG A 1 105 ? -11.859 33.094 -0.804 1 98.56 105 ARG A O 1
ATOM 804 N N . ASP A 1 106 ? -13.867 34.094 -0.638 1 98.44 106 ASP A N 1
ATOM 805 C CA . ASP A 1 106 ? -13.297 35.406 -0.479 1 98.44 106 ASP A CA 1
ATOM 806 C C . ASP A 1 106 ? -12.531 35.531 0.841 1 98.44 106 ASP A C 1
ATOM 808 O O . ASP A 1 106 ? -11.445 36.094 0.887 1 98.44 106 ASP A O 1
ATOM 812 N N . GLY A 1 107 ? -13.156 35.031 1.837 1 98.31 107 GLY A N 1
ATOM 813 C CA . GLY A 1 107 ? -12.5 35.031 3.133 1 98.31 107 GLY A CA 1
ATOM 814 C C . GLY A 1 107 ? -11.211 34.219 3.139 1 98.31 107 GLY A C 1
ATOM 815 O O . GLY A 1 107 ? -10.211 34.656 3.729 1 98.31 107 GLY A O 1
ATOM 816 N N . LEU A 1 108 ? -11.227 33.094 2.516 1 98.5 108 LEU A N 1
ATOM 817 C CA . LEU A 1 108 ? -10.031 32.25 2.424 1 98.5 108 LEU A CA 1
ATOM 818 C C . LEU A 1 108 ? -8.922 32.969 1.656 1 98.5 108 LEU A C 1
ATOM 820 O O . LEU A 1 108 ? -7.75 32.906 2.025 1 98.5 108 LEU A O 1
ATOM 824 N N . THR A 1 109 ? -9.375 33.656 0.6 1 98.56 109 THR A N 1
ATOM 825 C CA . THR A 1 109 ? -8.438 34.406 -0.222 1 98.56 109 THR A CA 1
ATOM 826 C C . THR A 1 109 ? -7.762 35.5 0.596 1 98.56 109 THR A C 1
ATOM 828 O O . THR A 1 109 ? -6.551 35.688 0.5 1 98.56 109 THR A O 1
ATOM 831 N N . ALA A 1 110 ? -8.5 36.188 1.372 1 98.31 110 ALA A N 1
ATOM 832 C CA . ALA A 1 110 ? -7.973 37.219 2.236 1 98.31 110 ALA A CA 1
ATOM 833 C C . ALA A 1 110 ? -7.012 36.656 3.271 1 98.31 110 ALA A C 1
ATOM 835 O O . ALA A 1 110 ? -5.965 37.25 3.551 1 98.31 110 ALA A O 1
ATOM 836 N N . MET A 1 111 ? -7.367 35.531 3.844 1 97.75 111 MET A N 1
ATOM 837 C CA . MET A 1 111 ? -6.527 34.844 4.824 1 97.75 111 MET A CA 1
ATOM 838 C C . MET A 1 111 ? -5.172 34.5 4.223 1 97.75 111 MET A C 1
ATOM 840 O O . MET A 1 111 ? -4.133 34.719 4.855 1 97.75 111 MET A O 1
ATOM 844 N N . LEU A 1 112 ? -5.199 33.938 3.057 1 98.44 112 LEU A N 1
ATOM 845 C CA . LEU A 1 112 ? -3.975 33.531 2.365 1 98.44 112 LEU A CA 1
ATOM 846 C C . LEU A 1 112 ? -3.1 34.75 2.088 1 98.44 112 LEU A C 1
ATOM 848 O O . LEU A 1 112 ? -1.895 34.75 2.352 1 98.44 112 LEU A O 1
ATOM 852 N N . ARG A 1 113 ? -3.738 35.812 1.557 1 97.75 113 ARG A N 1
ATOM 853 C CA . ARG A 1 113 ? -3.018 37.031 1.22 1 97.75 113 ARG A CA 1
ATOM 854 C C . ARG A 1 113 ? -2.305 37.625 2.441 1 97.75 113 ARG A C 1
ATOM 856 O O . ARG A 1 113 ? -1.115 37.938 2.381 1 97.75 113 ARG A O 1
ATOM 863 N N . GLU A 1 114 ? -3.01 37.688 3.49 1 97.31 114 GLU A N 1
ATOM 864 C CA . GLU A 1 114 ? -2.471 38.25 4.715 1 97.31 114 GLU A CA 1
ATOM 865 C C . GLU A 1 114 ? -1.355 37.406 5.293 1 97.31 114 GLU A C 1
ATOM 867 O O . GLU A 1 114 ? -0.301 37.906 5.676 1 97.31 114 GLU A O 1
ATOM 872 N N . THR A 1 115 ? -1.552 36.125 5.363 1 97.5 115 THR A N 1
ATOM 873 C CA . THR A 1 115 ? -0.628 35.219 6.027 1 97.5 115 THR A CA 1
ATOM 874 C C . THR A 1 115 ? 0.65 35.062 5.211 1 97.5 115 THR A C 1
ATOM 876 O O . THR A 1 115 ? 1.754 35.125 5.754 1 97.5 115 THR A O 1
ATOM 879 N N . VAL A 1 116 ? 0.536 34.812 3.916 1 96.56 116 VAL A N 1
ATOM 880 C CA . VAL A 1 116 ? 1.704 34.625 3.064 1 96.56 116 VAL A CA 1
ATOM 881 C C . VAL A 1 116 ? 2.477 35.938 2.934 1 96.56 116 VAL A C 1
ATOM 883 O O . VAL A 1 116 ? 3.711 35.938 2.918 1 96.56 116 VAL A O 1
ATOM 886 N N . GLY A 1 117 ? 1.721 37.062 2.777 1 94.31 117 GLY A N 1
ATOM 887 C CA . GLY A 1 117 ? 2.381 38.375 2.77 1 94.31 117 GLY A CA 1
ATOM 888 C C . GLY A 1 117 ? 3.238 38.594 3.998 1 94.31 117 GLY A C 1
ATOM 889 O O . GLY A 1 117 ? 4.375 39.062 3.889 1 94.31 117 GLY A O 1
ATOM 890 N N . LEU A 1 118 ? 2.703 38.281 5.125 1 94.75 118 LEU A N 1
ATOM 891 C CA . LEU A 1 118 ? 3.438 38.438 6.375 1 94.75 118 LEU A CA 1
ATOM 892 C C . LEU A 1 118 ? 4.645 37.5 6.418 1 94.75 118 LEU A C 1
ATOM 894 O O . LEU A 1 118 ? 5.719 37.906 6.879 1 94.75 118 LEU A O 1
ATOM 898 N N . ALA A 1 119 ? 4.469 36.25 6.012 1 94.94 119 ALA A N 1
ATOM 899 C CA . ALA A 1 119 ? 5.562 35.281 6.02 1 94.94 119 ALA A CA 1
ATOM 900 C C . ALA A 1 119 ? 6.742 35.781 5.195 1 94.94 119 ALA A C 1
ATOM 902 O O . ALA A 1 119 ? 7.898 35.625 5.598 1 94.94 119 ALA A O 1
ATOM 903 N N . HIS A 1 120 ? 6.445 36.344 4.113 1 91.56 120 HIS A N 1
ATOM 904 C CA . HIS A 1 120 ? 7.48 36.906 3.244 1 91.56 120 HIS A CA 1
ATOM 905 C C . HIS A 1 120 ? 8.211 38.062 3.922 1 91.56 120 HIS A C 1
ATOM 907 O O . HIS A 1 120 ? 9.445 38.125 3.85 1 91.56 120 HIS A O 1
ATOM 913 N N . SER A 1 121 ? 7.492 38.844 4.598 1 92.44 121 SER A N 1
ATOM 914 C CA . SER A 1 121 ? 8.062 40.031 5.254 1 92.44 121 SER A CA 1
ATOM 915 C C . SER A 1 121 ? 8.906 39.625 6.457 1 92.44 121 SER A C 1
ATOM 917 O O . SER A 1 121 ? 9.828 40.375 6.836 1 92.44 121 SER A O 1
ATOM 919 N N . CYS A 1 122 ? 8.641 38.5 7.078 1 92.38 122 CYS A N 1
ATOM 920 C CA . CYS A 1 122 ? 9.328 38.031 8.281 1 92.38 122 CYS A CA 1
ATOM 921 C C . CYS A 1 122 ? 10.664 37.375 7.93 1 92.38 122 CYS A C 1
ATOM 923 O O . CYS A 1 122 ? 11.453 37.062 8.82 1 92.38 122 CYS A O 1
ATOM 925 N N . GLY A 1 123 ? 10.953 37.188 6.652 1 87.81 123 GLY A N 1
ATOM 926 C CA . GLY A 1 123 ? 12.258 36.688 6.23 1 87.81 123 GLY A CA 1
ATOM 927 C C . GLY A 1 123 ? 12.367 35.188 6.277 1 87.81 123 GLY A C 1
ATOM 928 O O . GLY A 1 123 ? 13.469 34.656 6.363 1 87.81 123 GLY A O 1
ATOM 929 N N . ILE A 1 124 ? 11.336 34.469 6.461 1 87.94 124 ILE A N 1
ATOM 930 C CA . ILE A 1 124 ? 11.398 33 6.355 1 87.94 124 ILE A CA 1
ATOM 931 C C . ILE A 1 124 ? 11.906 32.625 4.973 1 87.94 124 ILE A C 1
ATOM 933 O O . ILE A 1 124 ? 11.406 33.094 3.955 1 87.94 124 ILE A O 1
ATOM 937 N N . ARG A 1 125 ? 12.906 31.766 4.918 1 89.88 125 ARG A N 1
ATOM 938 C CA . ARG A 1 125 ? 13.648 31.453 3.697 1 89.88 125 ARG A CA 1
ATOM 939 C C . ARG A 1 125 ? 12.719 30.891 2.619 1 89.88 125 ARG A C 1
ATOM 941 O O . ARG A 1 125 ? 12.781 31.328 1.465 1 89.88 125 ARG A O 1
ATOM 948 N N . ARG A 1 126 ? 11.891 29.875 2.992 1 97.19 126 ARG A N 1
ATOM 949 C CA . ARG A 1 126 ? 11 29.219 2.039 1 97.19 126 ARG A CA 1
ATOM 950 C C . ARG A 1 126 ? 9.578 29.109 2.59 1 97.19 126 ARG A C 1
ATOM 952 O O . ARG A 1 126 ? 9.383 28.75 3.752 1 97.19 126 ARG A O 1
ATOM 959 N N . ILE A 1 127 ? 8.648 29.516 1.745 1 98.19 127 ILE A N 1
ATOM 960 C CA . ILE A 1 127 ? 7.234 29.438 2.098 1 98.19 127 ILE A CA 1
ATOM 961 C C . ILE A 1 127 ? 6.539 28.391 1.217 1 98.19 127 ILE A C 1
ATOM 963 O O . ILE A 1 127 ? 6.609 28.469 -0.012 1 98.19 127 ILE A O 1
ATOM 967 N N . SER A 1 128 ? 5.992 27.359 1.815 1 98.69 128 SER A N 1
ATOM 968 C CA . SER A 1 128 ? 5.191 26.328 1.17 1 98.69 128 SER A CA 1
ATOM 969 C C . SER A 1 128 ? 3.732 26.406 1.603 1 98.69 128 SER A C 1
ATOM 971 O O . SER A 1 128 ? 3.439 26.609 2.781 1 98.69 128 SER A O 1
ATOM 973 N N . ILE A 1 129 ? 2.809 26.312 0.644 1 98.88 129 ILE A N 1
ATOM 974 C CA . ILE A 1 129 ? 1.383 26.344 0.946 1 98.88 129 ILE A CA 1
ATOM 975 C C . ILE A 1 129 ? 0.774 24.969 0.711 1 98.88 129 ILE A C 1
ATOM 977 O O . ILE A 1 129 ? 0.807 24.453 -0.408 1 98.88 129 ILE A O 1
ATOM 981 N N . GLY A 1 130 ? 0.284 24.406 1.776 1 98.75 130 GLY A N 1
ATOM 982 C CA . GLY A 1 130 ? -0.405 23.125 1.666 1 98.75 130 GLY A CA 1
ATOM 983 C C . GLY A 1 130 ? -1.874 23.281 1.316 1 98.75 130 GLY A C 1
ATOM 984 O O . GLY A 1 130 ? -2.67 23.734 2.133 1 98.75 130 GLY A O 1
ATOM 985 N N . LEU A 1 131 ? -2.246 22.875 0.105 1 98.88 131 LEU A N 1
ATOM 986 C CA . LEU A 1 131 ? -3.645 22.859 -0.304 1 98.88 131 LEU A CA 1
ATOM 987 C C . LEU A 1 131 ? -4.352 21.609 0.204 1 98.88 131 LEU A C 1
ATOM 989 O O . LEU A 1 131 ? -4.387 20.594 -0.487 1 98.88 131 LEU A O 1
ATOM 993 N N . GLU A 1 132 ? -4.953 21.734 1.395 1 98.44 132 GLU A N 1
ATOM 994 C CA . GLU A 1 132 ? -5.602 20.609 2.057 1 98.44 132 GLU A CA 1
ATOM 995 C C . GLU A 1 132 ? -6.918 20.25 1.373 1 98.44 132 GLU A C 1
ATOM 997 O O . GLU A 1 132 ? -7.676 21.141 0.973 1 98.44 132 GLU A O 1
ATOM 1002 N N . ASP A 1 133 ? -7.172 18.984 1.229 1 98.5 133 ASP A N 1
ATOM 1003 C CA . ASP A 1 133 ? -8.398 18.422 0.666 1 98.5 133 ASP A CA 1
ATOM 1004 C C . ASP A 1 133 ? -8.586 18.875 -0.786 1 98.5 133 ASP A C 1
ATOM 1006 O O . ASP A 1 133 ? -9.711 18.969 -1.27 1 98.5 133 ASP A O 1
ATOM 1010 N N . VAL A 1 134 ? -7.504 19.062 -1.477 1 98.75 134 VAL A N 1
ATOM 1011 C CA . VAL A 1 134 ? -7.531 19.594 -2.838 1 98.75 134 VAL A CA 1
ATOM 1012 C C . VAL A 1 134 ? -8.195 18.578 -3.77 1 98.75 134 VAL A C 1
ATOM 1014 O O . VAL A 1 134 ? -8.797 18.953 -4.773 1 98.75 134 VAL A O 1
ATOM 1017 N N . THR A 1 135 ? -8.172 17.281 -3.443 1 97.56 135 THR A N 1
ATOM 1018 C CA . THR A 1 135 ? -8.727 16.234 -4.293 1 97.56 135 THR A CA 1
ATOM 1019 C C . THR A 1 135 ? -10.25 16.312 -4.336 1 97.56 135 THR A C 1
ATOM 1021 O O . THR A 1 135 ? -10.883 15.75 -5.23 1 97.56 135 THR A O 1
ATOM 1024 N N . ARG A 1 136 ? -10.883 17.062 -3.406 1 97.12 136 ARG A N 1
ATOM 1025 C CA . ARG A 1 136 ? -12.328 17.266 -3.381 1 97.12 136 ARG A CA 1
ATOM 1026 C C . ARG A 1 136 ? -12.688 18.734 -3.58 1 97.12 136 ARG A C 1
ATOM 1028 O O . ARG A 1 136 ? -13.844 19.125 -3.406 1 97.12 136 ARG A O 1
ATOM 1035 N N . ALA A 1 137 ? -11.695 19.5 -3.936 1 98.56 137 ALA A N 1
ATOM 1036 C CA . ALA A 1 137 ? -11.891 20.938 -4.113 1 98.56 137 ALA A CA 1
ATOM 1037 C C . ALA A 1 137 ? -12.211 21.266 -5.566 1 98.56 137 ALA A C 1
ATOM 1039 O O . ALA A 1 137 ? -12.047 20.422 -6.457 1 98.56 137 ALA A O 1
ATOM 1040 N N . ASP A 1 138 ? -12.789 22.484 -5.797 1 98.44 138 ASP A N 1
ATOM 1041 C CA . ASP A 1 138 ? -12.773 23.094 -7.125 1 98.44 138 ASP A CA 1
ATOM 1042 C C . ASP A 1 138 ? -11.344 23.375 -7.582 1 98.44 138 ASP A C 1
ATOM 1044 O O . ASP A 1 138 ? -10.68 24.281 -7.066 1 98.44 138 ASP A O 1
ATOM 1048 N N . GLN A 1 139 ? -10.883 22.641 -8.586 1 97.88 139 GLN A N 1
ATOM 1049 C CA . GLN A 1 139 ? -9.477 22.656 -8.969 1 97.88 139 GLN A CA 1
ATOM 1050 C C . GLN A 1 139 ? -9.062 24.031 -9.484 1 97.88 139 GLN A C 1
ATOM 1052 O O . GLN A 1 139 ? -7.93 24.469 -9.281 1 97.88 139 GLN A O 1
ATOM 1057 N N . GLU A 1 140 ? -9.945 24.703 -10.203 1 98.5 140 GLU A N 1
ATOM 1058 C CA . GLU A 1 140 ? -9.648 26.031 -10.711 1 98.5 140 GLU A CA 1
ATOM 1059 C C . GLU A 1 140 ? -9.469 27.031 -9.562 1 98.5 140 GLU A C 1
ATOM 1061 O O . GLU A 1 140 ? -8.586 27.891 -9.609 1 98.5 140 GLU A O 1
ATOM 1066 N N . PHE A 1 141 ? -10.352 26.859 -8.609 1 98.75 141 PHE A N 1
ATOM 1067 C CA . PHE A 1 141 ? -10.211 27.719 -7.438 1 98.75 141 PHE A CA 1
ATOM 1068 C C . PHE A 1 141 ? -8.898 27.438 -6.715 1 98.75 141 PHE A C 1
ATOM 1070 O O . PHE A 1 141 ? -8.164 28.359 -6.371 1 98.75 141 PHE A O 1
ATOM 1077 N N . ALA A 1 142 ? -8.586 26.172 -6.48 1 98.81 142 ALA A N 1
ATOM 1078 C CA . ALA A 1 142 ? -7.344 25.781 -5.816 1 98.81 142 ALA A CA 1
ATOM 1079 C C . ALA A 1 142 ? -6.133 26.297 -6.578 1 98.81 142 ALA A C 1
ATOM 1081 O O . ALA A 1 142 ? -5.156 26.75 -5.973 1 98.81 142 ALA A O 1
ATOM 1082 N N . LEU A 1 143 ? -6.195 26.203 -7.887 1 98.81 143 LEU A N 1
ATOM 1083 C CA . LEU A 1 143 ? -5.109 26.719 -8.719 1 98.81 143 LEU A CA 1
ATOM 1084 C C . LEU A 1 143 ? -4.961 28.234 -8.562 1 98.81 143 LEU A C 1
ATOM 1086 O O . LEU A 1 143 ? -3.844 28.75 -8.547 1 98.81 143 LEU A O 1
ATOM 1090 N N . SER A 1 144 ? -6.078 28.953 -8.5 1 98.75 144 SER A N 1
ATOM 1091 C CA . SER A 1 144 ? -6.012 30.391 -8.297 1 98.75 144 SER A CA 1
ATOM 1092 C C . SER A 1 144 ? -5.348 30.734 -6.965 1 98.75 144 SER A C 1
ATOM 1094 O O . SER A 1 144 ? -4.625 31.719 -6.863 1 98.75 144 SER A O 1
ATOM 1096 N N . MET A 1 145 ? -5.605 29.922 -5.887 1 98.81 145 MET A N 1
ATOM 1097 C CA . MET A 1 145 ? -4.934 30.094 -4.602 1 98.81 145 MET A CA 1
ATOM 1098 C C . MET A 1 145 ? -3.434 29.875 -4.738 1 98.81 145 MET A C 1
ATOM 1100 O O . MET A 1 145 ? -2.635 30.609 -4.164 1 98.81 145 MET A O 1
ATOM 1104 N N . ALA A 1 146 ? -3.037 28.859 -5.508 1 98.81 146 ALA A N 1
ATOM 1105 C CA . ALA A 1 146 ? -1.625 28.562 -5.746 1 98.81 146 ALA A CA 1
ATOM 1106 C C . ALA A 1 146 ? -0.938 29.734 -6.441 1 98.81 146 ALA A C 1
ATOM 1108 O O . ALA A 1 146 ? 0.161 30.141 -6.055 1 98.81 146 ALA A O 1
ATOM 1109 N N . ARG A 1 147 ? -1.572 30.281 -7.461 1 98.69 147 ARG A N 1
ATOM 1110 C CA . ARG A 1 147 ? -1.013 31.406 -8.211 1 98.69 147 ARG A CA 1
ATOM 1111 C C . ARG A 1 147 ? -0.862 32.625 -7.324 1 98.69 147 ARG A C 1
ATOM 1113 O O . ARG A 1 147 ? 0.149 33.344 -7.395 1 98.69 147 ARG A O 1
ATOM 1120 N N . MET A 1 148 ? -1.873 32.844 -6.547 1 98.25 148 MET A N 1
ATOM 1121 C CA . MET A 1 148 ? -1.784 33.969 -5.621 1 98.25 148 MET A CA 1
ATOM 1122 C C . MET A 1 148 ? -0.62 33.812 -4.652 1 98.25 148 MET A C 1
ATOM 1124 O O . MET A 1 148 ? 0.123 34.75 -4.387 1 98.25 148 MET A O 1
ATOM 1128 N N . ALA A 1 149 ? -0.512 32.562 -4.082 1 98.31 149 ALA A N 1
ATOM 1129 C CA . ALA A 1 149 ? 0.596 32.281 -3.174 1 98.31 149 ALA A CA 1
ATOM 1130 C C . ALA A 1 149 ? 1.939 32.531 -3.852 1 98.31 149 ALA A C 1
ATOM 1132 O O . ALA A 1 149 ? 2.846 33.125 -3.25 1 98.31 149 ALA A O 1
ATOM 1133 N N . ARG A 1 150 ? 2.082 32.094 -5.094 1 98 150 ARG A N 1
ATOM 1134 C CA . ARG A 1 150 ? 3.295 32.312 -5.871 1 98 150 ARG A CA 1
ATOM 1135 C C . ARG A 1 150 ? 3.598 33.812 -5.996 1 98 150 ARG A C 1
ATOM 1137 O O . ARG A 1 150 ? 4.727 34.25 -5.746 1 98 150 ARG A O 1
ATOM 1144 N N . ASP A 1 151 ? 2.566 34.562 -6.344 1 97.56 151 ASP A N 1
ATOM 1145 C CA . ASP A 1 151 ? 2.73 36 -6.547 1 97.56 151 ASP A CA 1
ATOM 1146 C C . ASP A 1 151 ? 3.137 36.688 -5.254 1 97.56 151 ASP A C 1
ATOM 1148 O O . ASP A 1 151 ? 3.773 37.75 -5.285 1 97.56 151 ASP A O 1
ATOM 1152 N N . LEU A 1 152 ? 2.789 36.094 -4.137 1 96.75 152 LEU A N 1
ATOM 1153 C CA . LEU A 1 152 ? 3.102 36.656 -2.832 1 96.75 152 LEU A CA 1
ATOM 1154 C C . LEU A 1 152 ? 4.445 36.156 -2.322 1 96.75 152 LEU A C 1
ATOM 1156 O O . LEU A 1 152 ? 4.906 36.562 -1.254 1 96.75 152 LEU A O 1
ATOM 1160 N N . GLY A 1 153 ? 5.059 35.219 -3.088 1 96 153 GLY A N 1
ATOM 1161 C CA . GLY A 1 153 ? 6.43 34.875 -2.754 1 96 153 GLY A CA 1
ATOM 1162 C C . GLY A 1 153 ? 6.57 33.406 -2.309 1 96 153 GLY A C 1
ATOM 1163 O O . GLY A 1 153 ? 7.672 32.969 -2 1 96 153 GLY A O 1
ATOM 1164 N N . ALA A 1 154 ? 5.5 32.625 -2.242 1 98 154 ALA A N 1
ATOM 1165 C CA . ALA A 1 154 ? 5.613 31.203 -1.938 1 98 154 ALA A CA 1
ATOM 1166 C C . ALA A 1 154 ? 6.348 30.453 -3.053 1 98 154 ALA A C 1
ATOM 1168 O O . ALA A 1 154 ? 6.191 30.781 -4.23 1 98 154 ALA A O 1
ATOM 1169 N N . VAL A 1 155 ? 7.125 29.422 -2.688 1 98.19 155 VAL A N 1
ATOM 1170 C CA . VAL A 1 155 ? 7.961 28.75 -3.68 1 98.19 155 VAL A CA 1
ATOM 1171 C C . VAL A 1 155 ? 7.406 27.359 -3.975 1 98.19 155 VAL A C 1
ATOM 1173 O O . VAL A 1 155 ? 7.773 26.734 -4.973 1 98.19 155 VAL A O 1
ATOM 1176 N N . ARG A 1 156 ? 6.492 26.859 -3.076 1 98.69 156 ARG A N 1
ATOM 1177 C CA . ARG A 1 156 ? 6 25.5 -3.195 1 98.69 156 ARG A CA 1
ATOM 1178 C C . ARG A 1 156 ? 4.52 25.406 -2.826 1 98.69 156 ARG A C 1
ATOM 1180 O O . ARG A 1 156 ? 4.062 26.109 -1.914 1 98.69 156 ARG A O 1
ATOM 1187 N N . ILE A 1 157 ? 3.766 24.625 -3.514 1 98.81 157 ILE A N 1
ATOM 1188 C CA . ILE A 1 157 ? 2.453 24.172 -3.062 1 98.81 157 ILE A CA 1
ATOM 1189 C C . ILE A 1 157 ? 2.494 22.672 -2.783 1 98.81 157 ILE A C 1
ATOM 1191 O O . ILE A 1 157 ? 3.266 21.938 -3.408 1 98.81 157 ILE A O 1
ATOM 1195 N N . ARG A 1 158 ? 1.801 22.297 -1.842 1 98.81 158 ARG A N 1
ATOM 1196 C CA . ARG A 1 158 ? 1.617 20.891 -1.461 1 98.81 158 ARG A CA 1
ATOM 1197 C C . ARG A 1 158 ? 0.18 20.453 -1.7 1 98.81 158 ARG A C 1
ATOM 1199 O O . ARG A 1 158 ? -0.753 21 -1.11 1 98.81 158 ARG A O 1
ATOM 1206 N N . LEU A 1 159 ? -0.01 19.531 -2.643 1 98.94 159 LEU A N 1
ATOM 1207 C CA . LEU A 1 159 ? -1.321 18.953 -2.934 1 98.94 159 LEU A CA 1
ATOM 1208 C C . LEU A 1 159 ? -1.632 17.797 -1.99 1 98.94 159 LEU A C 1
ATOM 1210 O O . LEU A 1 159 ? -0.931 16.781 -1.993 1 98.94 159 LEU A O 1
ATOM 1214 N N . ALA A 1 160 ? -2.705 17.922 -1.228 1 98.81 160 ALA A N 1
ATOM 1215 C CA . ALA A 1 160 ? -2.992 16.906 -0.219 1 98.81 160 ALA A CA 1
ATOM 1216 C C . ALA A 1 160 ? -4.254 16.125 -0.571 1 98.81 160 ALA A C 1
ATOM 1218 O O . ALA A 1 160 ? -5.332 16.703 -0.718 1 98.81 160 ALA A O 1
ATOM 1219 N N . ASP A 1 161 ? -4.098 14.867 -0.805 1 98.62 161 ASP A N 1
ATOM 1220 C CA . ASP A 1 161 ? -5.234 13.953 -0.809 1 98.62 161 ASP A CA 1
ATOM 1221 C C . ASP A 1 161 ? -5.625 13.555 0.613 1 98.62 161 ASP A C 1
ATOM 1223 O O . ASP A 1 161 ? -5.359 12.43 1.045 1 98.62 161 ASP A O 1
ATOM 1227 N N . THR A 1 162 ? -6.324 14.391 1.248 1 98.25 162 THR A N 1
ATOM 1228 C CA . THR A 1 162 ? -6.547 14.398 2.689 1 98.25 162 THR A CA 1
ATOM 1229 C C . THR A 1 162 ? -7.273 13.133 3.131 1 98.25 162 THR A C 1
ATOM 1231 O O . THR A 1 162 ? -7.012 12.609 4.211 1 98.25 162 THR A O 1
ATOM 1234 N N . LEU A 1 163 ? -8.125 12.594 2.295 1 97.94 163 LEU A N 1
ATOM 1235 C CA . LEU A 1 163 ? -8.922 11.445 2.717 1 97.94 163 LEU A CA 1
ATOM 1236 C C . LEU A 1 163 ? -8.43 10.164 2.045 1 97.94 163 LEU A C 1
ATOM 1238 O O . LEU A 1 163 ? -9.047 9.109 2.191 1 97.94 163 LEU A O 1
ATOM 1242 N N . GLY A 1 164 ? -7.344 10.234 1.238 1 98.12 164 GLY A N 1
ATOM 1243 C CA . GLY A 1 164 ? -6.746 9.055 0.625 1 98.12 164 GLY A CA 1
ATOM 1244 C C . GLY A 1 164 ? -7.672 8.359 -0.352 1 98.12 164 GLY A C 1
ATOM 1245 O O . GLY A 1 164 ? -7.691 7.129 -0.427 1 98.12 164 GLY A O 1
ATOM 1246 N N . VAL A 1 165 ? -8.508 9.117 -1.084 1 97.69 165 VAL A N 1
ATOM 1247 C CA . VAL A 1 165 ? -9.539 8.492 -1.905 1 97.69 165 VAL A CA 1
ATOM 1248 C C . VAL A 1 165 ? -9.117 8.516 -3.373 1 97.69 165 VAL A C 1
ATOM 1250 O O . VAL A 1 165 ? -9.719 7.832 -4.207 1 97.69 165 VAL A O 1
ATOM 1253 N N . MET A 1 166 ? -8.109 9.273 -3.746 1 98.19 166 MET A N 1
ATOM 1254 C CA . MET A 1 166 ? -7.762 9.453 -5.152 1 98.19 166 MET A CA 1
ATOM 1255 C C . MET A 1 166 ? -6.891 8.305 -5.648 1 98.19 166 MET A C 1
ATOM 1257 O O . MET A 1 166 ? -6.008 7.836 -4.926 1 98.19 166 MET A O 1
ATOM 1261 N N . THR A 1 167 ? -7.121 7.852 -6.867 1 98.69 167 THR A N 1
ATOM 1262 C CA . THR A 1 167 ? -6.328 6.801 -7.496 1 98.69 167 THR A CA 1
ATOM 1263 C C . THR A 1 167 ? -5.051 7.379 -8.102 1 98.69 167 THR A C 1
ATOM 1265 O O . THR A 1 167 ? -4.938 8.594 -8.281 1 98.69 167 THR A O 1
ATOM 1268 N N . PRO A 1 168 ? -4.059 6.496 -8.438 1 98.81 168 PRO A N 1
ATOM 1269 C CA . PRO A 1 168 ? -2.832 7.004 -9.062 1 98.81 168 PRO A CA 1
ATOM 1270 C C . PRO A 1 168 ? -3.096 7.754 -10.367 1 98.81 168 PRO A C 1
ATOM 1272 O O . PRO A 1 168 ? -2.457 8.773 -10.633 1 98.81 168 PRO A O 1
ATOM 1275 N N . THR A 1 169 ? -4.07 7.289 -11.156 1 98.44 169 THR A N 1
ATOM 1276 C CA . THR A 1 169 ? -4.41 7.953 -12.414 1 98.44 169 THR A CA 1
ATOM 1277 C C . THR A 1 169 ? -4.867 9.383 -12.164 1 98.44 169 THR A C 1
ATOM 1279 O O . THR A 1 169 ? -4.414 10.312 -12.836 1 98.44 169 THR A O 1
ATOM 1282 N N . ARG A 1 170 ? -5.672 9.555 -11.18 1 98.31 170 ARG A N 1
ATOM 1283 C CA . ARG A 1 170 ? -6.211 10.867 -10.859 1 98.31 170 ARG A CA 1
ATOM 1284 C C . ARG A 1 170 ? -5.152 11.75 -10.211 1 98.31 170 ARG A C 1
ATOM 1286 O O . ARG A 1 170 ? -5.145 12.969 -10.406 1 98.31 170 ARG A O 1
ATOM 1293 N N . ILE A 1 171 ? -4.27 11.164 -9.469 1 98.81 171 ILE A N 1
ATOM 1294 C CA . ILE A 1 171 ? -3.154 11.898 -8.875 1 98.81 171 ILE A CA 1
ATOM 1295 C C . ILE A 1 171 ? -2.27 12.469 -9.984 1 98.81 171 ILE A C 1
ATOM 1297 O O . ILE A 1 171 ? -1.865 13.633 -9.922 1 98.81 171 ILE A O 1
ATOM 1301 N N . ALA A 1 172 ? -1.952 11.609 -10.953 1 98.81 172 ALA A N 1
ATOM 1302 C CA . ALA A 1 172 ? -1.14 12.07 -12.078 1 98.81 172 ALA A CA 1
ATOM 1303 C C . ALA A 1 172 ? -1.799 13.258 -12.773 1 98.81 172 ALA A C 1
ATOM 1305 O O . ALA A 1 172 ? -1.135 14.25 -13.094 1 98.81 172 ALA A O 1
ATOM 1306 N N . GLU A 1 173 ? -3.119 13.148 -13.023 1 98.62 173 GLU A N 1
ATOM 1307 C CA . GLU A 1 173 ? -3.865 14.227 -13.664 1 98.62 173 GLU A CA 1
ATOM 1308 C C . GLU A 1 173 ? -3.828 15.5 -12.828 1 98.62 173 GLU A C 1
ATOM 1310 O O . GLU A 1 173 ? -3.639 16.594 -13.359 1 98.62 173 GLU A O 1
ATOM 1315 N N . LEU A 1 174 ? -4.012 15.312 -11.539 1 98.81 174 LEU A N 1
ATOM 1316 C CA . LEU A 1 174 ? -4.008 16.438 -10.609 1 98.81 174 LEU A CA 1
ATOM 1317 C C . LEU A 1 174 ? -2.664 17.156 -10.641 1 98.81 174 LEU A C 1
ATOM 1319 O O . LEU A 1 174 ? -2.617 18.391 -10.758 1 98.81 174 LEU A O 1
ATOM 1323 N N . VAL A 1 175 ? -1.572 16.438 -10.555 1 98.81 175 VAL A N 1
ATOM 1324 C CA . VAL A 1 175 ? -0.228 17 -10.516 1 98.81 175 VAL A CA 1
ATOM 1325 C C . VAL A 1 175 ? 0.074 17.719 -11.828 1 98.81 175 VAL A C 1
ATOM 1327 O O . VAL A 1 175 ? 0.603 18.828 -11.828 1 98.81 175 VAL A O 1
ATOM 1330 N N . ARG A 1 176 ? -0.288 17.094 -12.945 1 98.75 176 ARG A N 1
ATOM 1331 C CA . ARG A 1 176 ? -0.042 17.703 -14.242 1 98.75 176 ARG A CA 1
ATOM 1332 C C . ARG A 1 176 ? -0.808 19.016 -14.391 1 98.75 176 ARG A C 1
ATOM 1334 O O . ARG A 1 176 ? -0.294 19.984 -14.961 1 98.75 176 ARG A O 1
ATOM 1341 N N . PHE A 1 177 ? -2.078 19.016 -13.914 1 98.75 177 PHE A N 1
ATOM 1342 C CA . PHE A 1 177 ? -2.904 20.219 -13.969 1 98.75 177 PHE A CA 1
ATOM 1343 C C . PHE A 1 177 ? -2.232 21.375 -13.234 1 98.75 177 PHE A C 1
ATOM 1345 O O . PHE A 1 177 ? -2.104 22.469 -13.781 1 98.75 177 PHE A O 1
ATOM 1352 N N . PHE A 1 178 ? -1.712 21.141 -12.031 1 98.81 178 PHE A N 1
ATOM 1353 C CA . PHE A 1 178 ? -1.091 22.203 -11.234 1 98.81 178 PHE A CA 1
ATOM 1354 C C . PHE A 1 178 ? 0.288 22.547 -11.789 1 98.81 178 PHE A C 1
ATOM 1356 O O . PHE A 1 178 ? 0.706 23.703 -11.734 1 98.81 178 PHE A O 1
ATOM 1363 N N . ALA A 1 179 ? 1.037 21.547 -12.258 1 98.31 179 ALA A N 1
ATOM 1364 C CA . ALA A 1 179 ? 2.352 21.797 -12.844 1 98.31 179 ALA A CA 1
ATOM 1365 C C . ALA A 1 179 ? 2.246 22.719 -14.047 1 98.31 179 ALA A C 1
ATOM 1367 O O . ALA A 1 179 ? 3.125 23.562 -14.273 1 98.31 179 ALA A O 1
ATOM 1368 N N . ALA A 1 180 ? 1.233 22.625 -14.828 1 97.81 180 ALA A N 1
ATOM 1369 C CA . ALA A 1 180 ? 1.033 23.422 -16.031 1 97.81 180 ALA A CA 1
ATOM 1370 C C . ALA A 1 180 ? 0.58 24.844 -15.68 1 97.81 180 ALA A C 1
ATOM 1372 O O . ALA A 1 180 ? 0.817 25.781 -16.438 1 97.81 180 ALA A O 1
ATOM 1373 N N . GLY A 1 181 ? -0.011 24.984 -14.492 1 97.38 181 GLY A N 1
ATOM 1374 C CA . GLY A 1 181 ? -0.716 26.234 -14.242 1 97.38 181 GLY A CA 1
ATOM 1375 C C . GLY A 1 181 ? -0.073 27.078 -13.156 1 97.38 181 GLY A C 1
ATOM 1376 O O . GLY A 1 181 ? -0.312 28.281 -13.078 1 97.38 181 GLY A O 1
ATOM 1377 N N . ALA A 1 182 ? 0.678 26.547 -12.234 1 95.88 182 ALA A N 1
ATOM 1378 C CA . ALA A 1 182 ? 1.097 27.281 -11.047 1 95.88 182 ALA A CA 1
ATOM 1379 C C . ALA A 1 182 ? 2.541 27.75 -11.172 1 95.88 182 ALA A C 1
ATOM 1381 O O . ALA A 1 182 ? 2.936 28.734 -10.547 1 95.88 182 ALA A O 1
ATOM 1382 N N . ASP A 1 183 ? 3.439 27.109 -11.969 1 96.12 183 ASP A N 1
ATOM 1383 C CA . ASP A 1 183 ? 4.852 27.422 -12.133 1 96.12 183 ASP A CA 1
ATOM 1384 C C . ASP A 1 183 ? 5.555 27.531 -10.781 1 96.12 183 ASP A C 1
ATOM 1386 O O . ASP A 1 183 ? 6.172 28.547 -10.477 1 96.12 183 ASP A O 1
ATOM 1390 N N . MET A 1 184 ? 5.441 26.688 -9.883 1 97.81 184 MET A N 1
ATOM 1391 C CA . MET A 1 184 ? 6.051 26.547 -8.562 1 97.81 184 MET A CA 1
ATOM 1392 C C . MET A 1 184 ? 6.414 25.094 -8.273 1 97.81 184 MET A C 1
ATOM 1394 O O . MET A 1 184 ? 6.039 24.203 -9.031 1 97.81 184 MET A O 1
ATOM 1398 N N . GLU A 1 185 ? 7.246 24.891 -7.246 1 98.62 185 GLU A N 1
ATOM 1399 C CA . GLU A 1 185 ? 7.488 23.516 -6.82 1 98.62 185 GLU A CA 1
ATOM 1400 C C . GLU A 1 185 ? 6.199 22.844 -6.352 1 98.62 185 GLU A C 1
ATOM 1402 O O . GLU A 1 185 ? 5.363 23.484 -5.711 1 98.62 185 GLU A O 1
ATOM 1407 N N . ILE A 1 186 ? 6.02 21.625 -6.715 1 98.88 186 ILE A N 1
ATOM 1408 C CA . ILE A 1 186 ? 4.828 20.875 -6.34 1 98.88 186 ILE A CA 1
ATOM 1409 C C . ILE A 1 186 ? 5.219 19.719 -5.418 1 98.88 186 ILE A C 1
ATOM 1411 O O . ILE A 1 186 ? 6.121 18.938 -5.734 1 98.88 186 ILE A O 1
ATOM 1415 N N . ALA A 1 187 ? 4.602 19.672 -4.297 1 98.94 187 ALA A N 1
ATOM 1416 C CA . ALA A 1 187 ? 4.699 18.531 -3.375 1 98.94 187 ALA A CA 1
ATOM 1417 C C . ALA A 1 187 ? 3.377 17.781 -3.299 1 98.94 187 ALA A C 1
ATOM 1419 O O . ALA A 1 187 ? 2.314 18.344 -3.582 1 98.94 187 ALA A O 1
ATOM 1420 N N . ILE A 1 188 ? 3.445 16.484 -3.023 1 98.94 188 ILE A N 1
ATOM 1421 C CA . ILE A 1 188 ? 2.252 15.656 -2.873 1 98.94 188 ILE A CA 1
ATOM 1422 C C . ILE A 1 188 ? 2.205 15.07 -1.464 1 98.94 188 ILE A C 1
ATOM 1424 O O . ILE A 1 188 ? 3.24 14.711 -0.898 1 98.94 188 ILE A O 1
ATOM 1428 N N . HIS A 1 189 ? 1.063 15.094 -0.817 1 98.94 189 HIS A N 1
ATOM 1429 C CA . HIS A 1 189 ? 0.747 14.5 0.476 1 98.94 189 HIS A CA 1
ATOM 1430 C C . HIS A 1 189 ? -0.479 13.602 0.383 1 98.94 189 HIS A C 1
ATOM 1432 O O . HIS A 1 189 ? -1.611 14.086 0.343 1 98.94 189 HIS A O 1
ATOM 1438 N N . CYS A 1 190 ? -0.214 12.297 0.415 1 98.81 190 CYS A N 1
ATOM 1439 C CA . CYS A 1 190 ? -1.317 11.367 0.186 1 98.81 190 CYS A CA 1
ATOM 1440 C C . CYS A 1 190 ? -1.567 10.508 1.415 1 98.81 190 CYS A C 1
ATOM 1442 O O . CYS A 1 190 ? -0.631 9.938 1.98 1 98.81 190 CYS A O 1
ATOM 1444 N N . HIS A 1 191 ? -2.822 10.445 1.815 1 98.88 191 HIS A N 1
ATOM 1445 C CA . HIS A 1 191 ? -3.186 9.531 2.891 1 98.88 191 HIS A CA 1
ATOM 1446 C C . HIS A 1 191 ? -3.469 8.133 2.352 1 98.88 191 HIS A C 1
ATOM 1448 O O . HIS A 1 191 ? -3.662 7.953 1.146 1 98.88 191 HIS A O 1
ATOM 1454 N N . ASN A 1 192 ? -3.494 7.141 3.209 1 98.81 192 ASN A N 1
ATOM 1455 C CA . ASN A 1 192 ? -3.379 5.734 2.832 1 98.81 192 ASN A CA 1
ATOM 1456 C C . ASN A 1 192 ? -4.668 4.973 3.119 1 98.81 192 ASN A C 1
ATOM 1458 O O . ASN A 1 192 ? -4.648 3.75 3.281 1 98.81 192 ASN A O 1
ATOM 1462 N N . ASP A 1 193 ? -5.801 5.59 3.139 1 98.75 193 ASP A N 1
ATOM 1463 C CA . ASP A 1 193 ? -7.062 5.039 3.631 1 98.75 193 ASP A CA 1
ATOM 1464 C C . ASP A 1 193 ? -7.477 3.811 2.826 1 98.75 193 ASP A C 1
ATOM 1466 O O . ASP A 1 193 ? -8.203 2.951 3.326 1 98.75 193 ASP A O 1
ATOM 1470 N N . PHE A 1 194 ? -6.957 3.711 1.583 1 98.69 194 PHE A N 1
ATOM 1471 C CA . PHE A 1 194 ? -7.27 2.533 0.784 1 98.69 194 PHE A CA 1
ATOM 1472 C C . PHE A 1 194 ? -5.996 1.856 0.292 1 98.69 194 PHE A C 1
ATOM 1474 O O . PHE A 1 194 ? -6.008 1.158 -0.723 1 98.69 194 PHE A O 1
ATOM 1481 N N . GLY A 1 195 ? -4.875 2.15 0.915 1 98.62 195 GLY A N 1
ATOM 1482 C CA . GLY A 1 195 ? -3.637 1.429 0.661 1 98.62 195 GLY A CA 1
ATOM 1483 C C . GLY A 1 195 ? -2.904 1.918 -0.573 1 98.62 195 GLY A C 1
ATOM 1484 O O . GLY A 1 195 ? -2.148 1.166 -1.192 1 98.62 195 GLY A O 1
ATOM 1485 N N . MET A 1 196 ? -3.088 3.178 -1.004 1 98.88 196 MET A N 1
ATOM 1486 C CA . MET A 1 196 ? -2.529 3.582 -2.291 1 98.88 196 MET A CA 1
ATOM 1487 C C . MET A 1 196 ? -1.536 4.727 -2.119 1 98.88 196 MET A C 1
ATOM 1489 O O . MET A 1 196 ? -0.972 5.219 -3.098 1 98.88 196 MET A O 1
ATOM 1493 N N . ALA A 1 197 ? -1.216 5.121 -0.859 1 98.88 197 ALA A N 1
ATOM 1494 C CA . ALA A 1 197 ? -0.474 6.352 -0.598 1 98.88 197 ALA A CA 1
ATOM 1495 C C . ALA A 1 197 ? 0.925 6.289 -1.205 1 98.88 197 ALA A C 1
ATOM 1497 O O . ALA A 1 197 ? 1.378 7.246 -1.837 1 98.88 197 ALA A O 1
ATOM 1498 N N . THR A 1 198 ? 1.658 5.16 -1.02 1 98.88 198 THR A N 1
ATOM 1499 C CA . THR A 1 198 ? 3.01 5.02 -1.547 1 98.88 198 THR A CA 1
ATOM 1500 C C . THR A 1 198 ? 3.012 5.129 -3.068 1 98.88 198 THR A C 1
ATOM 1502 O O . THR A 1 198 ? 3.809 5.875 -3.641 1 98.88 198 THR A O 1
ATOM 1505 N N . ALA A 1 199 ? 2.102 4.395 -3.695 1 98.94 199 ALA A N 1
ATOM 1506 C CA . ALA A 1 199 ? 1.992 4.43 -5.152 1 98.94 199 ALA A CA 1
ATOM 1507 C C . ALA A 1 199 ? 1.625 5.824 -5.641 1 98.94 199 ALA A C 1
ATOM 1509 O O . ALA A 1 199 ? 2.123 6.277 -6.676 1 98.94 199 ALA A O 1
ATOM 1510 N N . ASN A 1 200 ? 0.744 6.508 -4.91 1 98.94 200 ASN A N 1
ATOM 1511 C CA . ASN A 1 200 ? 0.34 7.863 -5.266 1 98.94 200 ASN A CA 1
ATOM 1512 C C . ASN A 1 200 ? 1.513 8.836 -5.188 1 98.94 200 ASN A C 1
ATOM 1514 O O . ASN A 1 200 ? 1.658 9.711 -6.043 1 98.94 200 ASN A O 1
ATOM 1518 N N . ALA A 1 201 ? 2.32 8.711 -4.164 1 98.94 201 ALA A N 1
ATOM 1519 C CA . ALA A 1 201 ? 3.512 9.547 -4.035 1 98.94 201 ALA A CA 1
ATOM 1520 C C . ALA A 1 201 ? 4.457 9.352 -5.215 1 98.94 201 ALA A C 1
ATOM 1522 O O . ALA A 1 201 ? 4.91 10.32 -5.824 1 98.94 201 ALA A O 1
ATOM 1523 N N . ILE A 1 202 ? 4.723 8.094 -5.574 1 98.88 202 ILE A N 1
ATOM 1524 C CA . ILE A 1 202 ? 5.633 7.777 -6.672 1 98.88 202 ILE A CA 1
ATOM 1525 C C . ILE A 1 202 ? 5.039 8.266 -7.992 1 98.88 202 ILE A C 1
ATOM 1527 O O . ILE A 1 202 ? 5.746 8.844 -8.82 1 98.88 202 ILE A O 1
ATOM 1531 N N . THR A 1 203 ? 3.73 8.047 -8.18 1 98.88 203 THR A N 1
ATOM 1532 C CA . THR A 1 203 ? 3.039 8.508 -9.383 1 98.88 203 THR A CA 1
ATOM 1533 C C . THR A 1 203 ? 3.127 10.031 -9.508 1 98.88 203 THR A C 1
ATOM 1535 O O . THR A 1 203 ? 3.326 10.555 -10.609 1 98.88 203 THR A O 1
ATOM 1538 N N . ALA A 1 204 ? 2.941 10.711 -8.383 1 98.94 204 ALA A N 1
ATOM 1539 C CA . ALA A 1 204 ? 3.027 12.172 -8.383 1 98.94 204 ALA A CA 1
ATOM 1540 C C . ALA A 1 204 ? 4.41 12.641 -8.828 1 98.94 204 ALA A C 1
ATOM 1542 O O . ALA A 1 204 ? 4.531 13.555 -9.641 1 98.94 204 ALA A O 1
ATOM 1543 N N . LEU A 1 205 ? 5.453 12.016 -8.297 1 98.75 205 LEU A N 1
ATOM 1544 C CA . LEU A 1 205 ? 6.82 12.352 -8.688 1 98.75 205 LEU A CA 1
ATOM 1545 C C . LEU A 1 205 ? 7.027 12.133 -10.18 1 98.75 205 LEU A C 1
ATOM 1547 O O . LEU A 1 205 ? 7.621 12.969 -10.859 1 98.75 205 LEU A O 1
ATOM 1551 N N . GLU A 1 206 ? 6.496 11.039 -10.719 1 98.31 206 GLU A N 1
ATOM 1552 C CA . GLU A 1 206 ? 6.613 10.734 -12.141 1 98.31 206 GLU A CA 1
ATOM 1553 C C . GLU A 1 206 ? 5.828 11.734 -12.984 1 98.31 206 GLU A C 1
ATOM 1555 O O . GLU A 1 206 ? 6.188 11.992 -14.141 1 98.31 206 GLU A O 1
ATOM 1560 N N . ALA A 1 207 ? 4.754 12.305 -12.398 1 98.5 207 ALA A N 1
ATOM 1561 C CA . ALA A 1 207 ? 3.857 13.188 -13.133 1 98.5 207 ALA A CA 1
ATOM 1562 C C . ALA A 1 207 ? 4.352 14.633 -13.094 1 98.5 207 ALA A C 1
ATOM 1564 O O . ALA A 1 207 ? 3.766 15.508 -13.727 1 98.5 207 ALA A O 1
ATOM 1565 N N . GLY A 1 208 ? 5.363 14.891 -12.32 1 98.19 208 GLY A N 1
ATOM 1566 C CA . GLY A 1 208 ? 5.949 16.219 -12.367 1 98.19 208 GLY A CA 1
ATOM 1567 C C . GLY A 1 208 ? 6.055 16.875 -11 1 98.19 208 GLY A C 1
ATOM 1568 O O . GLY A 1 208 ? 6.547 18 -10.883 1 98.19 208 GLY A O 1
ATOM 1569 N N . ALA A 1 209 ? 5.648 16.172 -9.945 1 98.81 209 ALA A N 1
ATOM 1570 C CA . ALA A 1 209 ? 5.875 16.703 -8.602 1 98.81 209 ALA A CA 1
ATOM 1571 C C . ALA A 1 209 ? 7.359 16.703 -8.25 1 98.81 209 ALA A C 1
ATOM 1573 O O . ALA A 1 209 ? 8.094 15.797 -8.648 1 98.81 209 ALA A O 1
ATOM 1574 N N . HIS A 1 210 ? 7.758 17.672 -7.523 1 98.69 210 HIS A N 1
ATOM 1575 C CA . HIS A 1 210 ? 9.156 17.797 -7.117 1 98.69 210 HIS A CA 1
ATOM 1576 C C . HIS A 1 210 ? 9.406 17.094 -5.793 1 98.69 210 HIS A C 1
ATOM 1578 O O . HIS A 1 210 ? 10.516 16.625 -5.535 1 98.69 210 HIS A O 1
ATOM 1584 N N . TRP A 1 211 ? 8.328 17.031 -4.941 1 98.81 211 TRP A N 1
ATOM 1585 C CA . TRP A 1 211 ? 8.461 16.547 -3.576 1 98.81 211 TRP A CA 1
ATOM 1586 C C . TRP A 1 211 ? 7.328 15.578 -3.232 1 98.81 211 TRP A C 1
ATOM 1588 O O . TRP A 1 211 ? 6.211 15.719 -3.738 1 98.81 211 TRP A O 1
ATOM 1598 N N . ALA A 1 212 ? 7.617 14.617 -2.391 1 98.94 212 ALA A N 1
ATOM 1599 C CA . ALA A 1 212 ? 6.59 13.742 -1.829 1 98.94 212 ALA A CA 1
ATOM 1600 C C . ALA A 1 212 ? 6.719 13.656 -0.311 1 98.94 212 ALA A C 1
ATOM 1602 O O . ALA A 1 212 ? 7.812 13.445 0.215 1 98.94 212 ALA A O 1
ATOM 1603 N N . ASP A 1 213 ? 5.629 13.875 0.387 1 98.94 213 ASP A N 1
ATOM 1604 C CA . ASP A 1 213 ? 5.586 13.688 1.834 1 98.94 213 ASP A CA 1
ATOM 1605 C C . ASP A 1 213 ? 5.57 12.203 2.189 1 98.94 213 ASP A C 1
ATOM 1607 O O . ASP A 1 213 ? 4.836 11.422 1.58 1 98.94 213 ASP A O 1
ATOM 1611 N N . VAL A 1 214 ? 6.371 11.867 3.16 1 98.94 214 VAL A N 1
ATOM 1612 C CA . VAL A 1 214 ? 6.473 10.492 3.635 1 98.94 214 VAL A CA 1
ATOM 1613 C C . VAL A 1 214 ? 6.602 10.477 5.156 1 98.94 214 VAL A C 1
ATOM 1615 O O . VAL A 1 214 ? 6.852 11.516 5.773 1 98.94 214 VAL A O 1
ATOM 1618 N N . SER A 1 215 ? 6.395 9.391 5.754 1 98.81 215 SER A N 1
ATOM 1619 C CA . SER A 1 215 ? 6.727 9.125 7.148 1 98.81 215 SER A CA 1
ATOM 1620 C C . SER A 1 215 ? 7.211 7.688 7.336 1 98.81 215 SER A C 1
ATOM 1622 O O . SER A 1 215 ? 6.898 6.812 6.523 1 98.81 215 SER A O 1
ATOM 1624 N N . VAL A 1 216 ? 8.008 7.473 8.352 1 98.75 216 VAL A N 1
ATOM 1625 C CA . VAL A 1 216 ? 8.492 6.129 8.656 1 98.75 216 VAL A CA 1
ATOM 1626 C C . VAL A 1 216 ? 7.301 5.211 8.938 1 98.75 216 VAL A C 1
ATOM 1628 O O . VAL A 1 216 ? 6.422 5.551 9.734 1 98.75 216 VAL A O 1
ATOM 1631 N N . LEU A 1 217 ? 7.219 4.082 8.234 1 98.5 217 LEU A N 1
ATOM 1632 C CA . LEU A 1 217 ? 6.148 3.096 8.328 1 98.5 217 LEU A CA 1
ATOM 1633 C C . LEU A 1 217 ? 4.832 3.678 7.828 1 98.5 217 LEU A C 1
ATOM 1635 O O . LEU A 1 217 ? 3.775 3.055 7.98 1 98.5 217 LEU A O 1
ATOM 1639 N N . GLY A 1 218 ? 4.871 4.883 7.277 1 98.69 218 GLY A N 1
ATOM 1640 C CA . GLY A 1 218 ? 3.678 5.535 6.762 1 98.69 218 GLY A CA 1
ATOM 1641 C C . GLY A 1 218 ? 2.701 5.941 7.848 1 98.69 218 GLY A C 1
ATOM 1642 O O . GLY A 1 218 ? 1.498 6.043 7.602 1 98.69 218 GLY A O 1
ATOM 1643 N N . ILE A 1 219 ? 3.156 6.191 9.055 1 98.31 219 ILE A N 1
ATOM 1644 C CA . ILE A 1 219 ? 2.24 6.484 10.148 1 98.31 219 ILE A CA 1
ATOM 1645 C C . ILE A 1 219 ? 1.666 7.891 9.977 1 98.31 219 ILE A C 1
ATOM 1647 O O . ILE A 1 219 ? 2.293 8.75 9.359 1 98.31 219 ILE A O 1
ATOM 1651 N N . GLY A 1 220 ? 0.554 8.117 10.5 1 97.25 220 GLY A N 1
ATOM 1652 C CA . GLY A 1 220 ? -0.208 9.352 10.43 1 97.25 220 GLY A CA 1
ATOM 1653 C C . GLY A 1 220 ? -1.67 9.172 10.797 1 97.25 220 GLY A C 1
ATOM 1654 O O . GLY A 1 220 ? -2.059 8.141 11.336 1 97.25 220 GLY A O 1
ATOM 1655 N N . GLU A 1 221 ? -2.455 10.148 10.562 1 95.62 221 GLU A N 1
ATOM 1656 C CA . GLU A 1 221 ? -3.887 10.078 10.836 1 95.62 221 GLU A CA 1
ATOM 1657 C C . GLU A 1 221 ? -4.539 8.922 10.094 1 95.62 221 GLU A C 1
ATOM 1659 O O . GLU A 1 221 ? -4.172 8.617 8.953 1 95.62 221 GLU A O 1
ATOM 1664 N N . ARG A 1 222 ? -5.512 8.289 10.812 1 96.69 222 ARG A N 1
ATOM 1665 C CA . ARG A 1 222 ? -6.242 7.156 10.258 1 96.69 222 ARG A CA 1
ATOM 1666 C C . ARG A 1 222 ? -5.285 6.066 9.789 1 96.69 222 ARG A C 1
ATOM 1668 O O . ARG A 1 222 ? -4.656 5.391 10.602 1 96.69 222 ARG A O 1
ATOM 1675 N N . SER A 1 223 ? -5.148 5.797 8.492 1 98.06 223 SER A N 1
ATOM 1676 C CA . SER A 1 223 ? -4.309 4.719 7.98 1 98.06 223 SER A CA 1
ATOM 1677 C C . SER A 1 223 ? -2.916 5.23 7.617 1 98.06 223 SER A C 1
ATOM 1679 O O . SER A 1 223 ? -2.088 4.477 7.102 1 98.06 223 SER A O 1
ATOM 1681 N N . GLY A 1 224 ? -2.682 6.508 7.914 1 98.25 224 GLY A N 1
ATOM 1682 C CA . GLY A 1 224 ? -1.354 7.055 7.684 1 98.25 224 GLY A CA 1
ATOM 1683 C C . GLY A 1 224 ? -1.173 7.605 6.277 1 98.25 224 GLY A C 1
ATOM 1684 O O . GLY A 1 224 ? -2.131 8.07 5.66 1 98.25 224 GLY A O 1
ATOM 1685 N N . ILE A 1 225 ? 0.075 7.789 5.898 1 98.81 225 ILE A N 1
ATOM 1686 C CA . ILE A 1 225 ? 0.434 8.359 4.605 1 98.81 225 ILE A CA 1
ATOM 1687 C C . ILE A 1 225 ? 1.45 7.461 3.908 1 98.81 225 ILE A C 1
ATOM 1689 O O . ILE A 1 225 ? 1.533 6.266 4.199 1 98.81 225 ILE A O 1
ATOM 1693 N N . SER A 1 226 ? 2.123 7.938 2.883 1 98.88 226 SER A N 1
ATOM 1694 C CA . SER A 1 226 ? 3.121 7.172 2.146 1 98.88 226 SER A CA 1
ATOM 1695 C C . SER A 1 226 ? 4.297 6.789 3.041 1 98.88 226 SER A C 1
ATOM 1697 O O . SER A 1 226 ? 4.809 7.621 3.789 1 98.88 226 SER A O 1
ATOM 1699 N N . ALA A 1 227 ? 4.703 5.566 2.916 1 98.88 227 ALA A N 1
ATOM 1700 C CA . ALA A 1 227 ? 5.773 5.059 3.771 1 98.88 227 ALA A CA 1
ATOM 1701 C C . ALA A 1 227 ? 7.141 5.48 3.246 1 98.88 227 ALA A C 1
ATOM 1703 O O . ALA A 1 227 ? 7.461 5.262 2.076 1 98.88 227 ALA A O 1
ATOM 1704 N N . LEU A 1 228 ? 7.949 6.047 4.113 1 98.88 228 LEU A N 1
ATOM 1705 C CA . LEU A 1 228 ? 9.273 6.535 3.758 1 98.88 228 LEU A CA 1
ATOM 1706 C C . LEU A 1 228 ? 10.117 5.426 3.143 1 98.88 228 LEU A C 1
ATOM 1708 O O . LEU A 1 228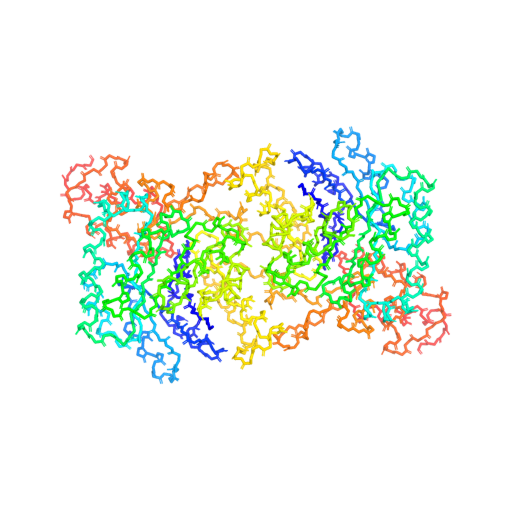 ? 10.695 5.602 2.066 1 98.88 228 LEU A O 1
ATOM 1712 N N . GLU A 1 229 ? 10.156 4.266 3.793 1 98.56 229 GLU A N 1
ATOM 1713 C CA . GLU A 1 229 ? 11.031 3.18 3.377 1 98.56 229 GLU A CA 1
ATOM 1714 C C . GLU A 1 229 ? 10.602 2.598 2.035 1 98.56 229 GLU A C 1
ATOM 1716 O O . GLU A 1 229 ? 11.43 2.139 1.252 1 98.56 229 GLU A O 1
ATOM 1721 N N . GLU A 1 230 ? 9.273 2.631 1.782 1 98.75 230 GLU A N 1
ATOM 1722 C CA . GLU A 1 230 ? 8.766 2.104 0.518 1 98.75 230 GLU A CA 1
ATOM 1723 C C . GLU A 1 230 ? 9.07 3.053 -0.637 1 98.75 230 GLU A C 1
ATOM 1725 O O . GLU A 1 230 ? 9.57 2.631 -1.682 1 98.75 230 GLU A O 1
ATOM 1730 N N . VAL A 1 231 ? 8.836 4.355 -0.455 1 98.88 231 VAL A N 1
ATOM 1731 C CA . VAL A 1 231 ? 9.086 5.34 -1.5 1 98.88 231 VAL A CA 1
ATOM 1732 C C . VAL A 1 231 ? 10.586 5.449 -1.759 1 98.88 231 VAL A C 1
ATOM 1734 O O . VAL A 1 231 ? 11.039 5.328 -2.9 1 98.88 231 VAL A O 1
ATOM 1737 N N . ALA A 1 232 ? 11.375 5.641 -0.689 1 98.69 232 ALA A N 1
ATOM 1738 C CA . ALA A 1 232 ? 12.828 5.738 -0.822 1 98.69 232 ALA A CA 1
ATOM 1739 C C . ALA A 1 232 ? 13.414 4.457 -1.413 1 98.69 232 ALA A C 1
ATOM 1741 O O . ALA A 1 232 ? 14.328 4.508 -2.242 1 98.69 232 ALA A O 1
ATOM 1742 N N . GLY A 1 233 ? 12.891 3.328 -0.952 1 98.25 233 GLY A N 1
ATOM 1743 C CA . GLY A 1 233 ? 13.352 2.051 -1.467 1 98.25 233 GLY A CA 1
ATOM 1744 C C . GLY A 1 233 ? 13.148 1.901 -2.963 1 98.25 233 GLY A C 1
ATOM 1745 O O . GLY A 1 233 ? 14.062 1.49 -3.68 1 98.25 233 GLY A O 1
ATOM 1746 N N . HIS A 1 234 ? 11.922 2.209 -3.436 1 98.56 234 HIS A N 1
ATOM 1747 C CA . HIS A 1 234 ? 11.656 2.088 -4.863 1 98.56 234 HIS A CA 1
ATOM 1748 C C . HIS A 1 234 ? 12.531 3.041 -5.672 1 98.56 234 HIS A C 1
ATOM 1750 O O . HIS A 1 234 ? 13.078 2.662 -6.711 1 98.56 234 HIS A O 1
ATOM 1756 N N . LEU A 1 235 ? 12.703 4.293 -5.199 1 98.25 235 LEU A N 1
ATOM 1757 C CA . LEU A 1 235 ? 13.516 5.289 -5.887 1 98.25 235 LEU A CA 1
ATOM 1758 C C . LEU A 1 235 ? 14.969 4.832 -5.98 1 98.25 235 LEU A C 1
ATOM 1760 O O . LEU A 1 235 ? 15.594 4.953 -7.035 1 98.25 235 LEU A O 1
ATOM 1764 N N . ARG A 1 236 ? 15.469 4.293 -4.91 1 97.88 236 ARG A N 1
ATOM 1765 C CA . ARG A 1 236 ? 16.875 3.896 -4.832 1 97.88 236 ARG A CA 1
ATOM 1766 C C . ARG A 1 236 ? 17.109 2.58 -5.562 1 97.88 236 ARG A C 1
ATOM 1768 O O . ARG A 1 236 ? 18.031 2.48 -6.387 1 97.88 236 ARG A O 1
ATOM 1775 N N . LEU A 1 237 ? 16.328 1.57 -5.32 1 97.62 237 LEU A N 1
ATOM 1776 C CA . LEU A 1 237 ? 16.641 0.191 -5.676 1 97.62 237 LEU A CA 1
ATOM 1777 C C . LEU A 1 237 ? 16.078 -0.157 -7.055 1 97.62 237 LEU A C 1
ATOM 1779 O O . LEU A 1 237 ? 16.531 -1.112 -7.688 1 97.62 237 LEU A O 1
ATOM 1783 N N . VAL A 1 238 ? 15.023 0.562 -7.512 1 97.31 238 VAL A N 1
ATOM 1784 C CA . VAL A 1 238 ? 14.398 0.253 -8.797 1 97.31 238 VAL A CA 1
ATOM 1785 C C . VAL A 1 238 ? 14.688 1.371 -9.789 1 97.31 238 VAL A C 1
ATOM 1787 O O . VAL A 1 238 ? 15.125 1.111 -10.914 1 97.31 238 VAL A O 1
ATOM 1790 N N . GLN A 1 239 ? 14.609 2.65 -9.328 1 96.25 239 GLN A N 1
ATOM 1791 C CA . GLN A 1 239 ? 14.75 3.762 -10.266 1 96.25 239 GLN A CA 1
ATOM 1792 C C . GLN A 1 239 ? 16.188 4.273 -10.305 1 96.25 239 GLN A C 1
ATOM 1794 O O . GLN A 1 239 ? 16.516 5.129 -11.125 1 96.25 239 GLN A O 1
ATOM 1799 N N . GLY A 1 240 ? 17.078 3.844 -9.352 1 95.25 240 GLY A N 1
ATOM 1800 C CA . GLY A 1 240 ? 18.516 4.059 -9.461 1 95.25 240 GLY A CA 1
ATOM 1801 C C . GLY A 1 240 ? 18.969 5.371 -8.844 1 95.25 240 GLY A C 1
ATOM 1802 O O . GLY A 1 240 ? 20.078 5.832 -9.109 1 95.25 240 GLY A O 1
ATOM 1803 N N . TYR A 1 241 ? 18.078 5.984 -8 1 92.75 241 TYR A N 1
ATOM 1804 C CA . TYR A 1 241 ? 18.5 7.18 -7.285 1 92.75 241 TYR A CA 1
ATOM 1805 C C . TYR A 1 241 ? 19.547 6.84 -6.23 1 92.75 241 TYR A C 1
ATOM 1807 O O . TYR A 1 241 ? 19.328 5.973 -5.383 1 92.75 241 TYR A O 1
ATOM 1815 N N . ASP A 1 242 ? 20.688 7.453 -6.289 1 91.31 242 ASP A N 1
ATOM 1816 C CA . ASP A 1 242 ? 21.766 7.172 -5.348 1 91.31 242 ASP A CA 1
ATOM 1817 C C . ASP A 1 242 ? 21.766 8.172 -4.195 1 91.31 242 ASP A C 1
ATOM 1819 O O . ASP A 1 242 ? 22.75 8.883 -3.98 1 91.31 242 ASP A O 1
ATOM 1823 N N . ILE A 1 243 ? 20.734 8.359 -3.52 1 91.94 243 ILE A N 1
ATOM 1824 C CA . ILE A 1 243 ? 20.641 9.344 -2.449 1 91.94 243 ILE A CA 1
ATOM 1825 C C . ILE A 1 243 ? 20.297 8.656 -1.135 1 91.94 243 ILE A C 1
ATOM 1827 O O . ILE A 1 243 ? 20.875 8.953 -0.093 1 91.94 243 ILE A O 1
ATOM 1831 N N . TYR A 1 244 ? 19.484 7.738 -1.085 1 97 244 TYR A N 1
ATOM 1832 C CA . TYR A 1 244 ? 18.938 7.188 0.149 1 97 244 TYR A CA 1
ATOM 1833 C C . TYR A 1 244 ? 19.734 5.965 0.597 1 97 244 TYR A C 1
ATOM 1835 O O . TYR A 1 244 ? 19.922 5.023 -0.177 1 97 244 TYR A O 1
ATOM 1843 N N . ASP A 1 245 ? 20.25 6 1.829 1 97.06 245 ASP A N 1
ATOM 1844 C CA . ASP A 1 245 ? 20.891 4.836 2.445 1 97.06 245 ASP A CA 1
ATOM 1845 C C . ASP A 1 245 ? 19.844 3.896 3.043 1 97.06 245 ASP A C 1
ATOM 1847 O O . ASP A 1 245 ? 19.422 4.066 4.191 1 97.06 245 ASP A O 1
ATOM 1851 N N . MET A 1 246 ? 19.578 2.828 2.375 1 97.38 246 MET A N 1
ATOM 1852 C CA . MET A 1 246 ? 18.484 1.935 2.732 1 97.38 246 MET A CA 1
ATOM 1853 C C . MET A 1 246 ? 18.891 1.001 3.867 1 97.38 246 MET A C 1
ATOM 1855 O O . MET A 1 246 ? 18.047 0.359 4.484 1 97.38 246 MET A O 1
ATOM 1859 N N . ASN A 1 247 ? 20.109 0.931 4.242 1 95.75 247 ASN A N 1
ATOM 1860 C CA . ASN A 1 247 ? 20.578 0.078 5.332 1 95.75 247 ASN A CA 1
ATOM 1861 C C . ASN A 1 247 ? 20.141 0.628 6.691 1 95.75 247 ASN A C 1
ATOM 1863 O O . ASN A 1 247 ? 20.156 -0.097 7.688 1 95.75 247 ASN A O 1
ATOM 1867 N N . LEU A 1 248 ? 19.766 1.887 6.711 1 95.38 248 LEU A N 1
ATOM 1868 C CA . LEU A 1 248 ? 19.391 2.527 7.969 1 95.38 248 LEU A CA 1
ATOM 1869 C C . LEU A 1 248 ? 17.891 2.377 8.234 1 95.38 248 LEU A C 1
ATOM 1871 O O . LEU A 1 248 ? 17.422 2.666 9.328 1 95.38 248 LEU A O 1
ATOM 1875 N N . VAL A 1 249 ? 17.188 1.826 7.312 1 94.94 249 VAL A N 1
ATOM 1876 C CA . VAL A 1 249 ? 15.727 1.895 7.297 1 94.94 249 VAL A CA 1
ATOM 1877 C C . VAL A 1 249 ? 15.156 0.932 8.336 1 94.94 249 VAL A C 1
ATOM 1879 O O . VAL A 1 249 ? 14.203 1.268 9.047 1 94.94 249 VAL A O 1
ATOM 1882 N N . ARG A 1 250 ? 15.68 -0.272 8.43 1 95.44 250 ARG A N 1
ATOM 1883 C CA . ARG A 1 250 ? 15.094 -1.294 9.289 1 95.44 250 ARG A CA 1
ATOM 1884 C C . ARG A 1 250 ? 15.141 -0.867 10.758 1 95.44 250 ARG A C 1
ATOM 1886 O O . ARG A 1 250 ? 14.141 -0.981 11.469 1 95.44 250 ARG A O 1
ATOM 1893 N N . GLY A 1 251 ? 16.297 -0.423 11.195 1 95.94 251 GLY A N 1
ATOM 1894 C CA . GLY A 1 251 ? 16.391 0.073 12.562 1 95.94 251 GLY A CA 1
ATOM 1895 C C . GLY A 1 251 ? 15.453 1.227 12.852 1 95.94 251 GLY A C 1
ATOM 1896 O O . GLY A 1 251 ? 14.867 1.297 13.93 1 95.94 251 GLY A O 1
ATOM 1897 N N . LEU A 1 252 ? 15.344 2.127 11.898 1 97.31 252 LEU A N 1
ATOM 1898 C CA . LEU A 1 252 ? 14.438 3.264 12.016 1 97.31 252 LEU A CA 1
ATOM 1899 C C . LEU A 1 252 ? 12.992 2.797 12.125 1 97.31 252 LEU A C 1
ATOM 1901 O O . LEU A 1 252 ? 12.234 3.301 12.953 1 97.31 252 LEU A O 1
ATOM 1905 N N . CYS A 1 253 ? 12.594 1.818 11.289 1 98.06 253 CYS A N 1
ATOM 1906 C CA . CYS A 1 253 ? 11.242 1.263 11.32 1 98.06 253 CYS A CA 1
ATOM 1907 C C . CYS A 1 253 ? 10.953 0.61 12.664 1 98.06 253 CYS A C 1
ATOM 1909 O O . CYS A 1 253 ? 9.867 0.788 13.227 1 98.06 253 CYS A O 1
ATOM 1911 N N . ASP A 1 254 ? 11.93 -0.096 13.219 1 97.06 254 ASP A N 1
ATOM 1912 C CA . ASP A 1 254 ? 11.75 -0.745 14.516 1 97.06 254 ASP A CA 1
ATOM 1913 C C . ASP A 1 254 ? 11.508 0.285 15.617 1 97.06 254 ASP A C 1
ATOM 1915 O O . ASP A 1 254 ? 10.641 0.095 16.469 1 97.06 254 ASP A O 1
ATOM 1919 N N . MET A 1 255 ? 12.227 1.337 15.586 1 96.62 255 MET A N 1
ATOM 1920 C CA . MET A 1 255 ? 12.109 2.4 16.578 1 96.62 255 MET A CA 1
ATOM 1921 C C . MET A 1 255 ? 10.727 3.047 16.516 1 96.62 255 MET A C 1
ATOM 1923 O O . MET A 1 255 ? 10.07 3.223 17.547 1 96.62 255 MET A O 1
ATOM 1927 N N . VAL A 1 256 ? 10.289 3.377 15.359 1 97.81 256 VAL A N 1
ATOM 1928 C CA . VAL A 1 256 ? 9.016 4.07 15.18 1 97.81 256 VAL A CA 1
ATOM 1929 C C . VAL A 1 256 ? 7.859 3.119 15.469 1 97.81 256 VAL A C 1
ATOM 1931 O O . VAL A 1 256 ? 6.832 3.529 16.016 1 97.81 256 VAL A O 1
ATOM 1934 N N . ALA A 1 257 ? 8.039 1.843 15.086 1 97.5 257 ALA A N 1
ATOM 1935 C CA . ALA A 1 257 ? 7.02 0.832 15.367 1 97.5 257 ALA A CA 1
ATOM 1936 C C . ALA A 1 257 ? 6.719 0.751 16.859 1 97.5 257 ALA A C 1
ATOM 1938 O O . ALA A 1 257 ? 5.559 0.646 17.266 1 97.5 257 ALA A O 1
ATOM 1939 N N . GLU A 1 258 ? 7.703 0.773 17.641 1 95.69 258 GLU A N 1
ATOM 1940 C CA . GLU A 1 258 ? 7.547 0.721 19.094 1 95.69 258 GLU A CA 1
ATOM 1941 C C . GLU A 1 258 ? 6.789 1.943 19.609 1 95.69 258 GLU A C 1
ATOM 1943 O O . GLU A 1 258 ? 5.863 1.813 20.422 1 95.69 258 GLU A O 1
ATOM 1948 N N . LEU A 1 259 ? 7.102 3.102 19.125 1 93.81 259 LEU A N 1
ATOM 1949 C CA . LEU A 1 259 ? 6.504 4.355 19.578 1 93.81 259 LEU A CA 1
ATOM 1950 C C . LEU A 1 259 ? 5.051 4.453 19.125 1 93.81 259 LEU A C 1
ATOM 1952 O O . LEU A 1 259 ? 4.195 4.926 19.875 1 93.81 259 LEU A O 1
ATOM 1956 N N . ALA A 1 260 ? 4.812 4.016 17.922 1 94.56 260 ALA A N 1
ATOM 1957 C CA . ALA A 1 260 ? 3.475 4.098 17.344 1 94.56 260 ALA A CA 1
ATOM 1958 C C . ALA A 1 260 ? 2.623 2.9 17.766 1 94.56 260 ALA A C 1
ATOM 1960 O O . ALA A 1 260 ? 1.413 2.879 17.516 1 94.56 260 ALA A O 1
ATOM 1961 N N . ARG A 1 261 ? 3.215 1.919 18.359 1 93.62 261 ARG A N 1
ATOM 1962 C CA . ARG A 1 261 ? 2.551 0.692 18.797 1 93.62 261 ARG A CA 1
ATOM 1963 C C . ARG A 1 261 ? 1.897 -0.015 17.609 1 93.62 261 ARG A C 1
ATOM 1965 O O . ARG A 1 261 ? 0.72 -0.374 17.672 1 93.62 261 ARG A O 1
ATOM 1972 N N . ILE A 1 262 ? 2.594 -0.084 16.578 1 95.38 262 ILE A N 1
ATOM 1973 C CA . ILE A 1 262 ? 2.189 -0.894 15.438 1 95.38 262 ILE A CA 1
ATOM 1974 C C . ILE A 1 262 ? 3.279 -1.911 15.109 1 95.38 262 ILE A C 1
ATOM 1976 O O . ILE A 1 262 ? 4.473 -1.605 15.203 1 95.38 262 ILE A O 1
ATOM 1980 N N . PRO A 1 263 ? 2.914 -3.078 14.836 1 94.69 263 PRO A N 1
ATOM 1981 C CA . PRO A 1 263 ? 3.91 -4.098 14.5 1 94.69 263 PRO A CA 1
ATOM 1982 C C . PRO A 1 263 ? 4.453 -3.941 13.078 1 94.69 263 PRO A C 1
ATOM 1984 O O . PRO A 1 263 ? 3.746 -3.449 12.195 1 94.69 263 PRO A O 1
ATOM 1987 N N . VAL A 1 264 ? 5.766 -4.27 12.953 1 96.75 264 VAL A N 1
ATOM 1988 C CA . VAL A 1 264 ? 6.285 -4.48 11.602 1 96.75 264 VAL A CA 1
ATOM 1989 C C . VAL A 1 264 ? 6.004 -5.914 11.164 1 96.75 264 VAL A C 1
ATOM 1991 O O . VAL A 1 264 ? 6.688 -6.848 11.586 1 96.75 264 VAL A O 1
ATOM 1994 N N . ALA A 1 265 ? 4.957 -6.031 10.344 1 96.94 265 ALA A N 1
ATOM 1995 C CA . ALA A 1 265 ? 4.621 -7.363 9.852 1 96.94 265 ALA A CA 1
ATOM 1996 C C . ALA A 1 265 ? 5.812 -8.008 9.148 1 96.94 265 ALA A C 1
ATOM 1998 O O . ALA A 1 265 ? 6.586 -7.328 8.477 1 96.94 265 ALA A O 1
ATOM 1999 N N . ARG A 1 266 ? 5.953 -9.281 9.234 1 96.19 266 ARG A N 1
ATOM 2000 C CA . ARG A 1 266 ? 7.094 -10.008 8.688 1 96.19 266 ARG A CA 1
ATOM 2001 C C . ARG A 1 266 ? 7.145 -9.891 7.172 1 96.19 266 ARG A C 1
ATOM 2003 O O . ARG A 1 266 ? 8.195 -10.102 6.562 1 96.19 266 ARG A O 1
ATOM 2010 N N . ASN A 1 267 ? 6.02 -9.555 6.559 1 97.31 267 ASN A N 1
ATOM 2011 C CA . ASN A 1 267 ? 5.969 -9.422 5.105 1 97.31 267 ASN A CA 1
ATOM 2012 C C . ASN A 1 267 ? 5.84 -7.961 4.68 1 97.31 267 ASN A C 1
ATOM 2014 O O . ASN A 1 267 ? 5.461 -7.676 3.543 1 97.31 267 ASN A O 1
ATOM 2018 N N . ARG A 1 268 ? 6.086 -7.031 5.586 1 97.75 268 ARG A N 1
ATOM 2019 C CA . ARG A 1 268 ? 5.98 -5.625 5.215 1 97.75 268 ARG A CA 1
ATOM 2020 C C . ARG A 1 268 ? 6.984 -5.27 4.121 1 97.75 268 ARG A C 1
ATOM 2022 O O . ARG A 1 268 ? 8.164 -5.613 4.219 1 97.75 268 ARG A O 1
ATOM 2029 N N . PRO A 1 269 ? 6.586 -4.59 3.072 1 98.19 269 PRO A N 1
ATOM 2030 C CA . PRO A 1 269 ? 7.508 -4.215 1.999 1 98.19 269 PRO A CA 1
ATOM 2031 C C . PRO A 1 269 ? 8.75 -3.494 2.518 1 98.19 269 PRO A C 1
ATOM 2033 O O . PRO A 1 269 ? 8.641 -2.574 3.332 1 98.19 269 PRO A O 1
ATOM 2036 N N . VAL A 1 270 ? 9.906 -3.936 2.152 1 97.81 270 VAL A N 1
ATOM 2037 C CA . VAL A 1 270 ? 11.211 -3.332 2.375 1 97.81 270 VAL A CA 1
ATOM 2038 C C . VAL A 1 270 ? 11.688 -3.627 3.797 1 97.81 270 VAL A C 1
ATOM 2040 O O . VAL A 1 270 ? 12.859 -3.912 4.02 1 97.81 270 VAL A O 1
ATOM 2043 N N . SER A 1 271 ? 10.742 -3.688 4.758 1 96.94 271 SER A N 1
ATOM 2044 C CA . SER A 1 271 ? 11.211 -3.697 6.141 1 96.94 271 SER A CA 1
ATOM 2045 C C . SER A 1 271 ? 10.836 -5 6.84 1 96.94 271 SER A C 1
ATOM 2047 O O . SER A 1 271 ? 11.242 -5.238 7.977 1 96.94 271 SER A O 1
ATOM 2049 N N . GLY A 1 272 ? 10.055 -5.836 6.223 1 96.69 272 GLY A N 1
ATOM 2050 C CA . GLY A 1 272 ? 9.656 -7.086 6.855 1 96.69 272 GLY A CA 1
ATOM 2051 C C . GLY A 1 272 ? 10.805 -8.078 6.969 1 96.69 272 GLY A C 1
ATOM 2052 O O . GLY A 1 272 ? 11.664 -8.148 6.094 1 96.69 272 GLY A O 1
ATOM 2053 N N . ASP A 1 273 ? 10.695 -8.922 7.953 1 95.56 273 ASP A N 1
ATOM 2054 C CA . ASP A 1 273 ? 11.789 -9.844 8.25 1 95.56 273 ASP A CA 1
ATOM 2055 C C . ASP A 1 273 ? 11.797 -11.016 7.266 1 95.56 273 ASP A C 1
ATOM 2057 O O . ASP A 1 273 ? 12.844 -11.609 7.012 1 95.56 273 ASP A O 1
ATOM 2061 N N . ASP A 1 274 ? 10.617 -11.32 6.672 1 95.69 274 ASP A N 1
ATOM 2062 C CA . ASP A 1 274 ? 10.516 -12.531 5.863 1 95.69 274 ASP A CA 1
ATOM 2063 C C . ASP A 1 274 ? 10.305 -12.188 4.391 1 95.69 274 ASP A C 1
ATOM 2065 O O . ASP A 1 274 ? 9.781 -13 3.625 1 95.69 274 ASP A O 1
ATOM 2069 N N . ILE A 1 275 ? 10.68 -11 3.98 1 97 275 ILE A N 1
ATOM 2070 C CA . ILE A 1 275 ? 10.344 -10.562 2.629 1 97 275 ILE A CA 1
ATOM 2071 C C . ILE A 1 275 ? 11.305 -11.203 1.627 1 97 275 ILE A C 1
ATOM 2073 O O . ILE A 1 275 ? 11.109 -11.086 0.415 1 97 275 ILE A O 1
ATOM 2077 N N . PHE A 1 276 ? 12.352 -11.961 2.082 1 97.19 276 PHE A N 1
ATOM 2078 C CA . PHE A 1 276 ? 13.227 -12.75 1.227 1 97.19 276 PHE A CA 1
ATOM 2079 C C . PHE A 1 276 ? 13.258 -14.211 1.678 1 97.19 276 PHE A C 1
ATOM 2081 O O . PHE A 1 276 ? 14.242 -14.914 1.461 1 97.19 276 PHE A O 1
ATOM 2088 N N . ALA A 1 277 ? 12.211 -14.586 2.35 1 94.5 277 ALA A N 1
ATOM 2089 C CA . ALA A 1 277 ? 12.031 -15.984 2.73 1 94.5 277 ALA A CA 1
ATOM 2090 C C . ALA A 1 277 ? 11.203 -16.734 1.688 1 94.5 277 ALA A C 1
ATOM 2092 O O . ALA A 1 277 ? 10.234 -16.203 1.147 1 94.5 277 ALA A O 1
ATOM 2093 N N . ALA A 1 278 ? 11.602 -17.891 1.343 1 93.62 278 ALA A N 1
ATOM 2094 C CA . ALA A 1 278 ? 10.883 -18.719 0.384 1 93.62 278 ALA A CA 1
ATOM 2095 C C . ALA A 1 278 ? 10.875 -20.188 0.825 1 93.62 278 ALA A C 1
ATOM 2097 O O . ALA A 1 278 ? 11.852 -20.672 1.403 1 93.62 278 ALA A O 1
ATOM 2098 N N . GLU A 1 279 ? 9.758 -20.844 0.528 1 90.69 279 GLU A N 1
ATOM 2099 C CA . GLU A 1 279 ? 9.672 -22.266 0.899 1 90.69 279 GLU A CA 1
ATOM 2100 C C . GLU A 1 279 ? 9.07 -23.094 -0.23 1 90.69 279 GLU A C 1
ATOM 2102 O O . GLU A 1 279 ? 9.203 -24.312 -0.243 1 90.69 279 GLU A O 1
ATOM 2107 N N . SER A 1 280 ? 8.383 -22.406 -1.146 1 84.94 280 SER A N 1
ATOM 2108 C CA . SER A 1 280 ? 7.836 -23.125 -2.285 1 84.94 280 SER A CA 1
ATOM 2109 C C . SER A 1 280 ? 8.945 -23.719 -3.154 1 84.94 280 SER A C 1
ATOM 2111 O O . SER A 1 280 ? 9.953 -23.062 -3.412 1 84.94 280 SER A O 1
ATOM 2113 N N . GLY A 1 281 ? 8.742 -24.938 -3.609 1 83.25 281 GLY A N 1
ATOM 2114 C CA . GLY A 1 281 ? 9.758 -25.625 -4.395 1 83.25 281 GLY A CA 1
ATOM 2115 C C . GLY A 1 281 ? 10.195 -24.828 -5.613 1 83.25 281 GLY A C 1
ATOM 2116 O O . GLY A 1 281 ? 11.398 -24.672 -5.859 1 83.25 281 GLY A O 1
ATOM 2117 N N . LEU A 1 282 ? 9.227 -24.312 -6.297 1 84.5 282 LEU A N 1
ATOM 2118 C CA . LEU A 1 282 ? 9.492 -23.562 -7.512 1 84.5 282 LEU A CA 1
ATOM 2119 C C . LEU A 1 282 ? 10.328 -22.312 -7.207 1 84.5 282 LEU A C 1
ATOM 2121 O O . LEU A 1 282 ? 11.32 -22.047 -7.891 1 84.5 282 LEU A O 1
ATOM 2125 N N . HIS A 1 283 ? 10.047 -21.609 -6.219 1 90.62 283 HIS A N 1
ATOM 2126 C CA . HIS A 1 283 ? 10.734 -20.359 -5.879 1 90.62 283 HIS A CA 1
ATOM 2127 C C . HIS A 1 283 ? 12.109 -20.641 -5.293 1 90.62 283 HIS A C 1
ATOM 2129 O O . HIS A 1 283 ? 13.086 -19.969 -5.652 1 90.62 283 HIS A O 1
ATOM 2135 N N . VAL A 1 284 ? 12.18 -21.641 -4.434 1 90.81 284 VAL A N 1
ATOM 2136 C CA . VAL A 1 284 ? 13.461 -22 -3.84 1 90.81 284 VAL A CA 1
ATOM 2137 C C . VAL A 1 284 ? 14.43 -22.453 -4.934 1 90.81 284 VAL A C 1
ATOM 2139 O O . VAL A 1 284 ? 15.578 -22.016 -4.977 1 90.81 284 VAL A O 1
ATOM 2142 N N . ASP A 1 285 ? 13.945 -23.312 -5.797 1 90.69 285 ASP A N 1
ATOM 2143 C CA . ASP A 1 285 ? 14.758 -23.797 -6.914 1 90.69 285 ASP A CA 1
ATOM 2144 C C . ASP A 1 285 ? 15.25 -22.625 -7.77 1 90.69 285 ASP A C 1
ATOM 2146 O O . ASP A 1 285 ? 16.422 -22.562 -8.141 1 90.69 285 ASP A O 1
ATOM 2150 N N . GLY A 1 286 ? 14.359 -21.734 -8.07 1 92.69 286 GLY A N 1
ATOM 2151 C CA . GLY A 1 286 ? 14.711 -20.578 -8.875 1 92.69 286 GLY A CA 1
ATOM 2152 C C . GLY A 1 286 ? 15.727 -19.672 -8.211 1 92.69 286 GLY A C 1
ATOM 2153 O O . GLY A 1 286 ? 16.688 -19.234 -8.852 1 92.69 286 GLY A O 1
ATOM 2154 N N . ILE A 1 287 ? 15.539 -19.375 -6.961 1 93.44 287 ILE A N 1
ATOM 2155 C CA . ILE A 1 287 ? 16.422 -18.469 -6.23 1 93.44 287 ILE A CA 1
ATOM 2156 C C . ILE A 1 287 ? 17.812 -19.078 -6.113 1 93.44 287 ILE A C 1
ATOM 2158 O O . ILE A 1 287 ? 18.828 -18.391 -6.242 1 93.44 287 ILE A O 1
ATOM 2162 N N . LEU A 1 288 ? 17.844 -20.406 -5.895 1 91.12 288 LEU A N 1
ATOM 2163 C CA . LEU A 1 288 ? 19.109 -21.109 -5.789 1 91.12 288 LEU A CA 1
ATOM 2164 C C . LEU A 1 288 ? 19.891 -21.031 -7.102 1 91.12 288 LEU A C 1
ATOM 2166 O O . LEU A 1 288 ? 21.109 -20.984 -7.102 1 91.12 288 LEU A O 1
ATOM 2170 N N . LYS A 1 289 ? 19.203 -21 -8.18 1 91.5 289 LYS A N 1
ATOM 2171 C CA . LYS A 1 289 ? 19.828 -20.922 -9.5 1 91.5 289 LYS A CA 1
ATOM 2172 C C . LYS A 1 289 ? 20.25 -19.484 -9.82 1 91.5 289 LYS A C 1
ATOM 2174 O O . LYS A 1 289 ? 21.375 -19.25 -10.258 1 91.5 289 LYS A O 1
ATOM 2179 N N . ASN A 1 290 ? 19.359 -18.594 -9.648 1 95.56 290 ASN A N 1
ATOM 2180 C CA . ASN A 1 290 ? 19.562 -17.172 -9.883 1 95.56 290 ASN A CA 1
ATOM 2181 C C . ASN A 1 290 ? 18.578 -16.328 -9.086 1 95.56 290 ASN A C 1
ATOM 2183 O O . ASN A 1 290 ? 17.406 -16.188 -9.477 1 95.56 290 ASN A O 1
ATOM 2187 N N . PRO A 1 291 ? 19.047 -15.68 -8.047 1 95.69 291 PRO A N 1
ATOM 2188 C CA . PRO A 1 291 ? 18.141 -14.914 -7.195 1 95.69 291 PRO A CA 1
ATOM 2189 C C . PRO A 1 291 ? 17.328 -13.891 -7.977 1 95.69 291 PRO A C 1
ATOM 2191 O O . PRO A 1 291 ? 16.203 -13.555 -7.578 1 95.69 291 PRO A O 1
ATOM 2194 N N . ALA A 1 292 ? 17.828 -13.422 -9.117 1 95.88 292 ALA A N 1
ATOM 2195 C CA . ALA A 1 292 ? 17.156 -12.391 -9.922 1 95.88 292 ALA A CA 1
ATOM 2196 C C . ALA A 1 292 ? 15.836 -12.898 -10.477 1 95.88 292 ALA A C 1
ATOM 2198 O O . ALA A 1 292 ? 15.016 -12.117 -10.953 1 95.88 292 ALA A O 1
ATOM 2199 N N . LEU A 1 293 ? 15.625 -14.219 -10.438 1 96.31 293 LEU A N 1
ATOM 2200 C CA . LEU A 1 293 ? 14.383 -14.805 -10.914 1 96.31 293 LEU A CA 1
ATOM 2201 C C . LEU A 1 293 ? 13.211 -14.406 -10.016 1 96.31 293 LEU A C 1
ATOM 2203 O O . LEU A 1 293 ? 12.094 -14.211 -10.5 1 96.31 293 LEU A O 1
ATOM 2207 N N . PHE A 1 294 ? 13.516 -14.227 -8.695 1 96.88 294 PHE A N 1
ATOM 2208 C CA . PHE A 1 294 ? 12.359 -14.062 -7.816 1 96.88 294 PHE A CA 1
ATOM 2209 C C . PHE A 1 294 ? 12.641 -13.016 -6.742 1 96.88 294 PHE A C 1
ATOM 2211 O O . PHE A 1 294 ? 11.797 -12.773 -5.875 1 96.88 294 PHE A O 1
ATOM 2218 N N . GLU A 1 295 ? 13.805 -12.398 -6.758 1 97.38 295 GLU A N 1
ATOM 2219 C CA . GLU A 1 295 ? 14.109 -11.312 -5.832 1 97.38 295 GLU A CA 1
ATOM 2220 C C . GLU A 1 295 ? 14.203 -9.977 -6.559 1 97.38 295 GLU A C 1
ATOM 2222 O O . GLU A 1 295 ? 14.938 -9.852 -7.539 1 97.38 295 GLU A O 1
ATOM 2227 N N . PRO A 1 296 ? 13.508 -8.953 -6.066 1 97.44 296 PRO A N 1
ATOM 2228 C CA . PRO A 1 296 ? 13.523 -7.664 -6.762 1 97.44 296 PRO A CA 1
ATOM 2229 C C . PRO A 1 296 ? 14.836 -6.91 -6.586 1 97.44 296 PRO A C 1
ATOM 2231 O O . PRO A 1 296 ? 15.148 -6.016 -7.375 1 97.44 296 PRO A O 1
ATOM 2234 N N . TYR A 1 297 ? 15.555 -7.148 -5.547 1 96.81 297 TYR A N 1
ATOM 2235 C CA . TYR A 1 297 ? 16.859 -6.578 -5.227 1 96.81 297 TYR A CA 1
ATOM 2236 C C . TYR A 1 297 ? 17.609 -7.473 -4.25 1 96.81 297 TYR A C 1
ATOM 2238 O O . TYR A 1 297 ? 17.031 -8.383 -3.658 1 96.81 297 TYR A O 1
ATOM 2246 N N . ASP A 1 298 ? 18.938 -7.277 -4.168 1 96.62 298 ASP A N 1
ATOM 2247 C CA . ASP A 1 298 ? 19.766 -8.008 -3.219 1 96.62 298 ASP A CA 1
ATOM 2248 C C . ASP A 1 298 ? 19.375 -7.68 -1.778 1 96.62 298 ASP A C 1
ATOM 2250 O O . ASP A 1 298 ? 19.406 -6.516 -1.372 1 96.62 298 ASP A O 1
ATOM 2254 N N . PRO A 1 299 ? 19.016 -8.75 -0.972 1 96.75 299 PRO A N 1
ATOM 2255 C CA . PRO A 1 299 ? 18.609 -8.516 0.416 1 96.75 299 PRO A CA 1
ATOM 2256 C C . PRO A 1 299 ? 19.609 -7.664 1.188 1 96.75 299 PRO A C 1
ATOM 2258 O O . PRO A 1 299 ? 19.219 -6.867 2.045 1 96.75 299 PRO A O 1
ATOM 2261 N N . ALA A 1 300 ? 20.844 -7.699 0.89 1 95.94 300 ALA A N 1
ATOM 2262 C CA . ALA A 1 300 ? 21.906 -6.992 1.609 1 95.94 300 ALA A CA 1
ATOM 2263 C C . ALA A 1 300 ? 21.75 -5.48 1.447 1 95.94 300 ALA A C 1
ATOM 2265 O O . ALA A 1 300 ? 22.219 -4.711 2.289 1 95.94 300 ALA A O 1
ATOM 2266 N N . GLN A 1 301 ? 21.078 -5.059 0.433 1 95.5 301 GLN A N 1
ATOM 2267 C CA . GLN A 1 301 ? 20.938 -3.635 0.142 1 95.5 301 GLN A CA 1
ATOM 2268 C C . GLN A 1 301 ? 20.016 -2.953 1.149 1 95.5 301 GLN A C 1
ATOM 2270 O O . GLN A 1 301 ? 19.984 -1.725 1.239 1 95.5 301 GLN A O 1
ATOM 2275 N N . THR A 1 302 ? 19.25 -3.705 1.93 1 96.12 302 THR A N 1
ATOM 2276 C CA . THR A 1 302 ? 18.375 -3.141 2.963 1 96.12 302 THR A CA 1
ATOM 2277 C C . THR A 1 302 ? 18.672 -3.773 4.32 1 96.12 302 THR A C 1
ATOM 2279 O O . THR A 1 302 ? 17.875 -3.68 5.242 1 96.12 302 THR A O 1
ATOM 2282 N N . GLY A 1 303 ? 19.719 -4.492 4.371 1 94.38 303 GLY A N 1
ATOM 2283 C CA . GLY A 1 303 ? 20.078 -5.16 5.609 1 94.38 303 GLY A CA 1
ATOM 2284 C C . GLY A 1 303 ? 19.219 -6.383 5.895 1 94.38 303 GLY A C 1
ATOM 2285 O O . GLY A 1 303 ? 19.141 -6.832 7.039 1 94.38 303 GLY A O 1
ATOM 2286 N N . ALA A 1 304 ? 18.547 -6.961 4.914 1 94.69 304 ALA A N 1
ATOM 2287 C CA . ALA A 1 304 ? 17.703 -8.141 5.07 1 94.69 304 ALA A CA 1
ATOM 2288 C C . ALA A 1 304 ? 18.516 -9.422 4.852 1 94.69 304 ALA A C 1
ATOM 2290 O O . ALA A 1 304 ? 19.688 -9.367 4.457 1 94.69 304 ALA A O 1
ATOM 2291 N N . ASN A 1 305 ? 17.875 -10.562 5.203 1 93.81 305 ASN A N 1
ATOM 2292 C CA . ASN A 1 305 ? 18.484 -11.883 5.027 1 93.81 305 ASN A CA 1
ATOM 2293 C C . ASN A 1 305 ? 17.625 -12.773 4.125 1 93.81 305 ASN A C 1
ATOM 2295 O O . ASN A 1 305 ? 16.391 -12.758 4.211 1 93.81 305 ASN A O 1
ATOM 2299 N N . ARG A 1 306 ? 18.328 -13.516 3.236 1 94.62 306 ARG A N 1
ATOM 2300 C CA . ARG A 1 306 ? 17.672 -14.562 2.457 1 94.62 306 ARG A CA 1
ATOM 2301 C C . ARG A 1 306 ? 17.453 -15.82 3.295 1 94.62 306 ARG A C 1
ATOM 2303 O O . ARG A 1 306 ? 18.375 -16.281 3.984 1 94.62 306 ARG A O 1
ATOM 2310 N N . ILE A 1 307 ? 16.266 -16.281 3.311 1 92.38 307 ILE A N 1
ATOM 2311 C CA . ILE A 1 307 ? 15.922 -17.5 4.031 1 92.38 307 ILE A CA 1
ATOM 2312 C C . ILE A 1 307 ? 15.281 -18.5 3.076 1 92.38 307 ILE A C 1
ATOM 2314 O O . ILE A 1 307 ? 14.188 -18.266 2.568 1 92.38 307 ILE A O 1
ATOM 2318 N N . LEU A 1 308 ? 15.953 -19.609 2.826 1 92.5 308 LEU A N 1
ATOM 2319 C CA . LEU A 1 308 ? 15.414 -20.672 1.983 1 92.5 308 LEU A CA 1
ATOM 2320 C C . LEU A 1 308 ? 15.141 -21.922 2.803 1 92.5 308 LEU A C 1
ATOM 2322 O O . LEU A 1 308 ? 16.016 -22.422 3.512 1 92.5 308 LEU A O 1
ATOM 2326 N N . ALA A 1 309 ? 13.906 -22.312 2.781 1 91.25 309 ALA A N 1
ATOM 2327 C CA . ALA A 1 309 ? 13.469 -23.5 3.516 1 91.25 309 ALA A CA 1
ATOM 2328 C C . ALA A 1 309 ? 12.555 -24.375 2.658 1 91.25 309 ALA A C 1
ATOM 2330 O O . ALA A 1 309 ? 12.078 -23.938 1.609 1 91.25 309 ALA A O 1
ATOM 2331 N N . LEU A 1 310 ? 12.523 -25.625 3.039 1 90.44 310 LEU A N 1
ATOM 2332 C CA . LEU A 1 310 ? 11.656 -26.547 2.307 1 90.44 310 LEU A CA 1
ATOM 2333 C C . LEU A 1 310 ? 10.648 -27.203 3.242 1 90.44 310 LEU A C 1
ATOM 2335 O O . LEU A 1 310 ? 11.016 -27.672 4.32 1 90.44 310 LEU A O 1
ATOM 2339 N N . GLY A 1 311 ? 9.375 -27.109 2.881 1 83.88 311 GLY A N 1
ATOM 2340 C CA . GLY A 1 311 ? 8.305 -27.688 3.666 1 83.88 311 GLY A CA 1
ATOM 2341 C C . GLY A 1 311 ? 7.352 -28.531 2.838 1 83.88 311 GLY A C 1
ATOM 2342 O O . GLY A 1 311 ? 7.785 -29.312 1.984 1 83.88 311 GLY A O 1
ATOM 2343 N N . ALA A 1 312 ? 6.051 -28.406 3.168 1 76.19 312 ALA A N 1
ATOM 2344 C CA . ALA A 1 312 ? 5.012 -29.203 2.518 1 76.19 312 ALA A CA 1
ATOM 2345 C C . ALA A 1 312 ? 4.992 -28.953 1.013 1 76.19 312 ALA A C 1
ATOM 2347 O O . ALA A 1 312 ? 4.531 -29.797 0.243 1 76.19 312 ALA A O 1
ATOM 2348 N N . LYS A 1 313 ? 5.648 -27.984 0.605 1 78.94 313 LYS A N 1
ATOM 2349 C CA . LYS A 1 313 ? 5.645 -27.578 -0.795 1 78.94 313 LYS A CA 1
ATOM 2350 C C . LYS A 1 313 ? 6.98 -27.891 -1.466 1 78.94 313 LYS A C 1
ATOM 2352 O O . LYS A 1 313 ? 7.27 -27.375 -2.553 1 78.94 313 LYS A O 1
ATOM 2357 N N . ALA A 1 314 ? 7.715 -28.625 -0.854 1 84.94 314 ALA A N 1
ATOM 2358 C CA . ALA A 1 314 ? 9.039 -28.953 -1.38 1 84.94 314 ALA A CA 1
ATOM 2359 C C . ALA A 1 314 ? 8.922 -29.719 -2.699 1 84.94 314 ALA A C 1
ATOM 2361 O O . ALA A 1 314 ? 8.055 -30.578 -2.855 1 84.94 314 ALA A O 1
ATOM 2362 N N . GLY A 1 315 ? 9.75 -29.359 -3.66 1 83.5 315 GLY A N 1
ATOM 2363 C CA . GLY A 1 315 ? 9.828 -30.047 -4.945 1 83.5 315 GLY A CA 1
ATOM 2364 C C . GLY A 1 315 ? 11.172 -30.703 -5.195 1 83.5 315 GLY A C 1
ATOM 2365 O O . GLY A 1 315 ? 12.18 -30.328 -4.578 1 83.5 315 GLY A O 1
ATOM 2366 N N . ARG A 1 316 ? 11.188 -31.672 -6.129 1 86.06 316 ARG A N 1
ATOM 2367 C CA . ARG A 1 316 ? 12.398 -32.406 -6.445 1 86.06 316 ARG A CA 1
ATOM 2368 C C . ARG A 1 316 ? 13.508 -31.469 -6.918 1 86.06 316 ARG A C 1
ATOM 2370 O O . ARG A 1 316 ? 14.664 -31.625 -6.527 1 86.06 316 ARG A O 1
ATOM 2377 N N . GLY A 1 317 ? 13.07 -30.5 -7.719 1 83.56 317 GLY A N 1
ATOM 2378 C CA . GLY A 1 317 ? 14.062 -29.578 -8.234 1 83.56 317 GLY A CA 1
ATOM 2379 C C . GLY A 1 317 ? 14.781 -28.797 -7.148 1 83.56 317 GLY A C 1
ATOM 2380 O O . GLY A 1 317 ? 16.016 -28.719 -7.145 1 83.56 317 GLY A O 1
ATOM 2381 N N . ALA A 1 318 ? 14.086 -28.266 -6.234 1 88 318 ALA A N 1
ATOM 2382 C CA . ALA A 1 318 ? 14.648 -27.469 -5.145 1 88 318 ALA A CA 1
ATOM 2383 C C . ALA A 1 318 ? 15.57 -28.312 -4.27 1 88 318 ALA A C 1
ATOM 2385 O O . ALA A 1 318 ? 16.656 -27.875 -3.875 1 88 318 ALA A O 1
ATOM 2386 N N . VAL A 1 319 ? 15.164 -29.5 -3.957 1 86.62 319 VAL A N 1
ATOM 2387 C CA . VAL A 1 319 ? 15.953 -30.391 -3.121 1 86.62 319 VAL A CA 1
ATOM 2388 C C . VAL A 1 319 ? 17.266 -30.734 -3.826 1 86.62 319 VAL A C 1
ATOM 2390 O O . VAL A 1 319 ? 18.328 -30.672 -3.223 1 86.62 319 VAL A O 1
ATOM 2393 N N . ARG A 1 320 ? 17.109 -31.047 -5.031 1 86.62 320 ARG A N 1
ATOM 2394 C CA . ARG A 1 320 ? 18.281 -31.391 -5.82 1 86.62 320 ARG A CA 1
ATOM 2395 C C . ARG A 1 320 ? 19.281 -30.219 -5.844 1 86.62 320 ARG A C 1
ATOM 2397 O O . ARG A 1 320 ? 20.469 -30.422 -5.641 1 86.62 320 ARG A O 1
ATOM 2404 N N . THR A 1 321 ? 18.75 -29.078 -6.141 1 86.62 321 THR A N 1
ATOM 2405 C CA . THR A 1 321 ? 19.609 -27.906 -6.238 1 86.62 321 THR A CA 1
ATOM 2406 C C . THR A 1 321 ? 20.266 -27.609 -4.895 1 86.62 321 THR A C 1
ATOM 2408 O O . THR A 1 321 ? 21.453 -27.281 -4.84 1 86.62 321 THR A O 1
ATOM 2411 N N . MET A 1 322 ? 19.5 -27.672 -3.873 1 84.88 322 MET A N 1
ATOM 2412 C CA . MET A 1 322 ? 20.016 -27.422 -2.529 1 84.88 322 MET A CA 1
ATOM 2413 C C . MET A 1 322 ? 21.125 -28.391 -2.184 1 84.88 322 MET A C 1
ATOM 2415 O O . MET A 1 322 ? 22.141 -28 -1.596 1 84.88 322 MET A O 1
ATOM 2419 N N . LEU A 1 323 ? 20.953 -29.609 -2.551 1 84.69 323 LEU A N 1
ATOM 2420 C CA . LEU A 1 323 ? 21.938 -30.641 -2.248 1 84.69 323 LEU A CA 1
ATOM 2421 C C . LEU A 1 323 ? 23.188 -30.469 -3.104 1 84.69 323 LEU A C 1
ATOM 2423 O O . LEU A 1 323 ? 24.312 -30.688 -2.627 1 84.69 323 LEU A O 1
ATOM 2427 N N . ARG A 1 324 ? 23 -30.109 -4.258 1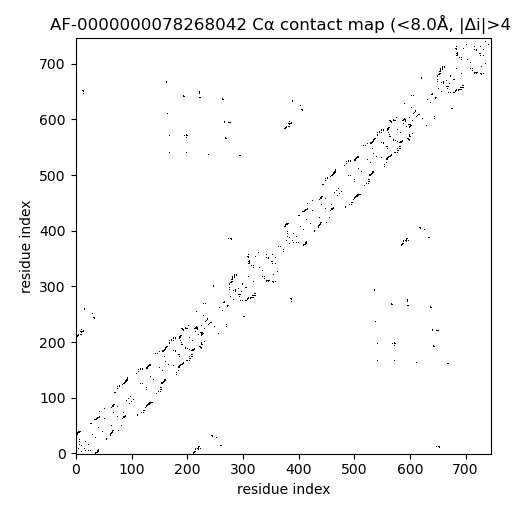 82.88 324 ARG A N 1
ATOM 2428 C CA . ARG A 1 324 ? 24.125 -29.875 -5.156 1 82.88 324 ARG A CA 1
ATOM 2429 C C . ARG A 1 324 ? 25.031 -28.766 -4.617 1 82.88 324 ARG A C 1
ATOM 2431 O O . ARG A 1 324 ? 26.25 -28.828 -4.762 1 82.88 324 ARG A O 1
ATOM 2438 N N . GLN A 1 325 ? 24.438 -27.875 -4.008 1 81.75 325 GLN A N 1
ATOM 2439 C CA . GLN A 1 325 ? 25.188 -26.719 -3.506 1 81.75 325 GLN A CA 1
ATOM 2440 C C . GLN A 1 325 ? 26.125 -27.125 -2.375 1 81.75 325 GLN A C 1
ATOM 2442 O O . GLN A 1 325 ? 27.141 -26.469 -2.143 1 81.75 325 GLN A O 1
ATOM 2447 N N . VAL A 1 326 ? 25.797 -28.219 -1.769 1 78.94 326 VAL A N 1
ATOM 2448 C CA . VAL A 1 326 ? 26.656 -28.625 -0.663 1 78.94 326 VAL A CA 1
ATOM 2449 C C . VAL A 1 326 ? 27.438 -29.875 -1.055 1 78.94 326 VAL A C 1
ATOM 2451 O O . VAL A 1 326 ? 28 -30.578 -0.194 1 78.94 326 VAL A O 1
ATOM 2454 N N . GLY A 1 327 ? 27.359 -30.203 -2.223 1 78.69 327 GLY A N 1
ATOM 2455 C CA . GLY A 1 327 ? 28.172 -31.281 -2.748 1 78.69 327 GLY A CA 1
ATOM 2456 C C . GLY A 1 327 ? 27.547 -32.656 -2.574 1 78.69 327 GLY A C 1
ATOM 2457 O O . GLY A 1 327 ? 28.234 -33.656 -2.684 1 78.69 327 GLY A O 1
ATOM 2458 N N . LEU A 1 328 ? 26.344 -32.656 -2.207 1 77.44 328 LEU A N 1
ATOM 2459 C CA . LEU A 1 328 ? 25.656 -33.938 -2.072 1 77.44 328 LEU A CA 1
ATOM 2460 C C . LEU A 1 328 ? 24.891 -34.312 -3.352 1 77.44 328 LEU A C 1
ATOM 2462 O O . LEU A 1 328 ? 23.969 -33.594 -3.742 1 77.44 328 LEU A O 1
ATOM 2466 N N . GLU A 1 329 ? 25.562 -34.938 -4.289 1 69.25 329 GLU A N 1
ATOM 2467 C CA . GLU A 1 329 ? 24.938 -35.312 -5.543 1 69.25 329 GLU A CA 1
ATOM 2468 C C . GLU A 1 329 ? 24.547 -36.781 -5.539 1 69.25 329 GLU A C 1
ATOM 2470 O O . GLU A 1 329 ? 25.359 -37.656 -5.203 1 69.25 329 GLU A O 1
ATOM 2475 N N . GLY A 1 330 ? 23.359 -37.125 -5.113 1 61.03 330 GLY A N 1
ATOM 2476 C CA . GLY A 1 330 ? 23.016 -38.562 -5.137 1 61.03 330 GLY A CA 1
ATOM 2477 C C . GLY A 1 330 ? 22.156 -38.938 -6.324 1 61.03 330 GLY A C 1
ATOM 2478 O O . GLY A 1 330 ? 21.797 -38.094 -7.141 1 61.03 330 GLY A O 1
ATOM 2479 N N . PRO A 1 331 ? 21.984 -40.25 -6.457 1 64.75 331 PRO A N 1
ATOM 2480 C CA . PRO A 1 331 ? 21.109 -40.75 -7.535 1 64.75 331 PRO A CA 1
ATOM 2481 C C . PRO A 1 331 ? 19.688 -40.219 -7.426 1 64.75 331 PRO A C 1
ATOM 2483 O O . PRO A 1 331 ? 19.172 -40.031 -6.316 1 64.75 331 PRO A O 1
ATOM 2486 N N . LEU A 1 332 ? 19.062 -39.906 -8.5 1 62 332 LEU A N 1
ATOM 2487 C CA . LEU A 1 332 ? 17.75 -39.281 -8.641 1 62 332 LEU A CA 1
ATOM 2488 C C . LEU A 1 332 ? 16.672 -40.125 -7.945 1 62 332 LEU A C 1
ATOM 2490 O O . LEU A 1 332 ? 15.711 -39.594 -7.402 1 62 332 LEU A O 1
ATOM 2494 N N . HIS A 1 333 ? 16.844 -41.438 -7.957 1 66 333 HIS A N 1
ATOM 2495 C CA . HIS A 1 333 ? 15.82 -42.312 -7.398 1 66 333 HIS A CA 1
ATOM 2496 C C . HIS A 1 333 ? 15.656 -42.094 -5.898 1 66 333 HIS A C 1
ATOM 2498 O O . HIS A 1 333 ? 14.57 -42.281 -5.352 1 66 333 HIS A O 1
ATOM 2504 N N . SER A 1 334 ? 16.641 -41.594 -5.32 1 75.81 334 SER A N 1
ATOM 2505 C CA . SER A 1 334 ? 16.609 -41.375 -3.873 1 75.81 334 SER A CA 1
ATOM 2506 C C . SER A 1 334 ? 16.047 -40 -3.518 1 75.81 334 SER A C 1
ATOM 2508 O O . SER A 1 334 ? 15.625 -39.781 -2.383 1 75.81 334 SER A O 1
ATOM 2510 N N . ILE A 1 335 ? 15.867 -39.25 -4.5 1 83.88 335 ILE A N 1
ATOM 2511 C CA . ILE A 1 335 ? 15.477 -37.875 -4.219 1 83.88 335 ILE A CA 1
ATOM 2512 C C . ILE A 1 335 ? 13.977 -37.812 -3.898 1 83.88 335 ILE A C 1
ATOM 2514 O O . ILE A 1 335 ? 13.547 -37.031 -3.061 1 83.88 335 ILE A O 1
ATOM 2518 N N . GLY A 1 336 ? 13.227 -38.656 -4.562 1 84.38 336 GLY A N 1
ATOM 2519 C CA . GLY A 1 336 ? 11.797 -38.719 -4.309 1 84.38 336 GLY A CA 1
ATOM 2520 C C . GLY A 1 336 ? 11.461 -39.031 -2.861 1 84.38 336 GLY A C 1
ATOM 2521 O O . GLY A 1 336 ? 10.609 -38.344 -2.262 1 84.38 336 GLY A O 1
ATOM 2522 N N . SER A 1 337 ? 12.141 -40 -2.408 1 85.5 337 SER A N 1
ATOM 2523 C CA . SER A 1 337 ? 11.938 -40.406 -1.019 1 85.5 337 SER A CA 1
ATOM 2524 C C . SER A 1 337 ? 12.336 -39.281 -0.061 1 85.5 337 SER A C 1
ATOM 2526 O O . SER A 1 337 ? 11.688 -39.094 0.972 1 85.5 337 SER A O 1
ATOM 2528 N N . LEU A 1 338 ? 13.375 -38.656 -0.397 1 87.38 338 LEU A N 1
ATOM 2529 C CA . LEU A 1 338 ? 13.828 -37.531 0.433 1 87.38 338 LEU A CA 1
ATOM 2530 C C . LEU A 1 338 ? 12.805 -36.406 0.439 1 87.38 338 LEU A C 1
ATOM 2532 O O . LEU A 1 338 ? 12.539 -35.812 1.485 1 87.38 338 LEU A O 1
ATOM 2536 N N . VAL A 1 339 ? 12.273 -36.125 -0.694 1 89.44 339 VAL A N 1
ATOM 2537 C CA . VAL A 1 339 ? 11.258 -35.062 -0.821 1 89.44 339 VAL A CA 1
ATOM 2538 C C . VAL A 1 339 ? 10.055 -35.406 0.052 1 89.44 339 VAL A C 1
ATOM 2540 O O . VAL A 1 339 ? 9.539 -34.562 0.771 1 89.44 339 VAL A O 1
ATOM 2543 N N . ASP A 1 340 ? 9.703 -36.625 0.015 1 88.88 340 ASP A N 1
ATOM 2544 C CA . ASP A 1 340 ? 8.57 -37.094 0.826 1 88.88 340 ASP A CA 1
ATOM 2545 C C . ASP A 1 340 ? 8.875 -36.938 2.316 1 88.88 340 ASP A C 1
ATOM 2547 O O . ASP A 1 340 ? 8.008 -36.531 3.094 1 88.88 340 ASP A O 1
ATOM 2551 N N . THR A 1 341 ? 10.047 -37.281 2.648 1 88.69 341 THR A N 1
ATOM 2552 C CA . THR A 1 341 ? 10.469 -37.188 4.039 1 88.69 341 THR A CA 1
ATOM 2553 C C . THR A 1 341 ? 10.461 -35.719 4.488 1 88.69 341 THR A C 1
ATOM 2555 O O . THR A 1 341 ? 10.039 -35.406 5.602 1 88.69 341 THR A O 1
ATOM 2558 N N . ILE A 1 342 ? 10.945 -34.875 3.652 1 89.75 342 ILE A N 1
ATOM 2559 C CA . ILE A 1 342 ? 10.977 -33.469 3.951 1 89.75 342 ILE A CA 1
ATOM 2560 C C . ILE A 1 342 ? 9.562 -32.938 4.176 1 89.75 342 ILE A C 1
ATOM 2562 O O . ILE A 1 342 ? 9.289 -32.25 5.164 1 89.75 342 ILE A O 1
ATOM 2566 N N . ARG A 1 343 ? 8.641 -33.281 3.293 1 88.69 343 ARG A N 1
ATOM 2567 C CA . ARG A 1 343 ? 7.254 -32.844 3.387 1 88.69 343 ARG A CA 1
ATOM 2568 C C . ARG A 1 343 ? 6.609 -33.344 4.676 1 88.69 343 ARG A C 1
ATOM 2570 O O . ARG A 1 343 ? 5.922 -32.594 5.367 1 88.69 343 ARG A O 1
ATOM 2577 N N . GLN A 1 344 ? 6.914 -34.531 5.027 1 87.5 344 GLN A N 1
ATOM 2578 C CA . GLN A 1 344 ? 6.352 -35.156 6.223 1 87.5 344 GLN A CA 1
ATOM 2579 C C . GLN A 1 344 ? 6.906 -34.5 7.488 1 87.5 344 GLN A C 1
ATOM 2581 O O . GLN A 1 344 ? 6.156 -34.188 8.422 1 87.5 344 GLN A O 1
ATOM 2586 N N . ARG A 1 345 ? 8.133 -34.312 7.492 1 88.12 345 ARG A N 1
ATOM 2587 C CA . ARG A 1 345 ? 8.773 -33.719 8.656 1 88.12 345 ARG A CA 1
ATOM 2588 C C . ARG A 1 345 ? 8.312 -32.281 8.852 1 88.12 345 ARG A C 1
ATOM 2590 O O . ARG A 1 345 ? 8.125 -31.812 9.984 1 88.12 345 ARG A O 1
ATOM 2597 N N . ALA A 1 346 ? 8.305 -31.594 7.766 1 87.62 346 ALA A N 1
ATOM 2598 C CA . ALA A 1 346 ? 7.84 -30.219 7.836 1 87.62 346 ALA A CA 1
ATOM 2599 C C . ALA A 1 346 ? 6.406 -30.141 8.352 1 87.62 346 ALA A C 1
ATOM 2601 O O . ALA A 1 346 ? 6.074 -29.281 9.172 1 87.62 346 ALA A O 1
ATOM 2602 N N . ALA A 1 347 ? 5.551 -31.016 7.863 1 82 347 ALA A N 1
ATOM 2603 C CA . ALA A 1 347 ? 4.164 -31.078 8.32 1 82 347 ALA A CA 1
ATOM 2604 C C . ALA A 1 347 ? 4.098 -31.375 9.812 1 82 347 ALA A C 1
ATOM 2606 O O . ALA A 1 347 ? 3.299 -30.781 10.539 1 82 347 ALA A O 1
ATOM 2607 N N . GLY A 1 348 ? 4.824 -32.281 10.219 1 81.25 348 GLY A N 1
ATOM 2608 C CA . GLY A 1 348 ? 4.875 -32.625 11.625 1 81.25 348 GLY A CA 1
ATOM 2609 C C . GLY A 1 348 ? 5.379 -31.516 12.516 1 81.25 348 GLY A C 1
ATOM 2610 O O . GLY A 1 348 ? 4.883 -31.328 13.625 1 81.25 348 GLY A O 1
ATOM 2611 N N . ALA A 1 349 ? 6.332 -30.828 11.992 1 81.44 349 ALA A N 1
ATOM 2612 C CA . ALA A 1 349 ? 6.941 -29.734 12.75 1 81.44 349 ALA A CA 1
ATOM 2613 C C . ALA A 1 349 ? 6.082 -28.484 12.688 1 81.44 349 ALA A C 1
ATOM 2615 O O . ALA A 1 349 ? 6.254 -27.562 13.5 1 81.44 349 ALA A O 1
ATOM 2616 N N . GLY A 1 350 ? 5.238 -28.453 11.734 1 77.75 350 GLY A N 1
ATOM 2617 C CA . GLY A 1 350 ? 4.418 -27.266 11.555 1 77.75 350 GLY A CA 1
ATOM 2618 C C . GLY A 1 350 ? 5.191 -26.094 10.992 1 77.75 350 GLY A C 1
ATOM 2619 O O . GLY A 1 350 ? 4.809 -24.938 11.203 1 77.75 350 GLY A O 1
ATOM 2620 N N . ARG A 1 351 ? 6.316 -26.359 10.484 1 84.25 351 ARG A N 1
ATOM 2621 C CA . ARG A 1 351 ? 7.18 -25.344 9.875 1 84.25 351 ARG A CA 1
ATOM 2622 C C . ARG A 1 351 ? 8.055 -25.969 8.789 1 84.25 351 ARG A C 1
ATOM 2624 O O . ARG A 1 351 ? 8.297 -27.172 8.789 1 84.25 351 ARG A O 1
ATOM 2631 N N . PRO A 1 352 ? 8.555 -25.125 7.863 1 89.56 352 PRO A N 1
ATOM 2632 C CA . PRO A 1 352 ? 9.516 -25.656 6.895 1 89.56 352 PRO A CA 1
ATOM 2633 C C . PRO A 1 352 ? 10.852 -26.016 7.527 1 89.56 352 PRO A C 1
ATOM 2635 O O . PRO A 1 352 ? 11.164 -25.562 8.633 1 89.56 352 PRO A O 1
ATOM 2638 N N . LEU A 1 353 ? 11.57 -26.875 6.852 1 90.38 353 LEU A N 1
ATOM 2639 C CA . LEU A 1 353 ? 12.906 -27.281 7.281 1 90.38 353 LEU A CA 1
ATOM 2640 C C . LEU A 1 353 ? 13.961 -26.344 6.723 1 90.38 353 LEU A C 1
ATOM 2642 O O . LEU A 1 353 ? 13.906 -25.953 5.551 1 90.38 353 LEU A O 1
ATOM 2646 N N . SER A 1 354 ? 14.82 -26 7.613 1 89.69 354 SER A N 1
ATOM 2647 C CA . SER A 1 354 ? 15.938 -25.172 7.18 1 89.69 354 SER A CA 1
ATOM 2648 C C . SER A 1 354 ? 16.859 -25.922 6.227 1 89.69 354 SER A C 1
ATOM 2650 O O . SER A 1 354 ? 16.75 -27.141 6.105 1 89.69 354 SER A O 1
ATOM 2652 N N . GLN A 1 355 ? 17.656 -25.141 5.574 1 85.94 355 GLN A N 1
ATOM 2653 C CA . GLN A 1 355 ? 18.625 -25.75 4.676 1 85.94 355 GLN A CA 1
ATOM 2654 C C . GLN A 1 355 ? 19.5 -26.75 5.414 1 85.94 355 GLN A C 1
ATOM 2656 O O . GLN A 1 355 ? 19.797 -27.828 4.898 1 85.94 355 GLN A O 1
ATOM 2661 N N . VAL A 1 356 ? 19.859 -26.406 6.602 1 87.19 356 VAL A N 1
ATOM 2662 C CA . VAL A 1 356 ? 20.703 -27.266 7.418 1 87.19 356 VAL A CA 1
ATOM 2663 C C . VAL A 1 356 ? 19.969 -28.562 7.754 1 87.19 356 VAL A C 1
ATOM 2665 O O . VAL A 1 356 ? 20.547 -29.641 7.68 1 87.19 356 VAL A O 1
ATOM 2668 N N . GLU A 1 357 ? 18.75 -28.422 8.07 1 90 357 GLU A N 1
ATOM 2669 C CA . GLU A 1 357 ? 17.938 -29.594 8.391 1 90 357 GLU A CA 1
ATOM 2670 C C . GLU A 1 357 ? 17.781 -30.516 7.172 1 90 357 GLU A C 1
ATOM 2672 O O . GLU A 1 357 ? 17.812 -31.734 7.297 1 90 357 GLU A O 1
ATOM 2677 N N . VAL A 1 358 ? 17.609 -29.953 6.047 1 88 358 VAL A N 1
ATOM 2678 C CA . VAL A 1 358 ? 17.453 -30.719 4.809 1 88 358 VAL A CA 1
ATOM 2679 C C . VAL A 1 358 ? 18.75 -31.453 4.492 1 88 358 VAL A C 1
ATOM 2681 O O . VAL A 1 358 ? 18.719 -32.625 4.109 1 88 358 VAL A O 1
ATOM 2684 N N . GLN A 1 359 ? 19.812 -30.75 4.676 1 85.25 359 GLN A N 1
ATOM 2685 C CA . GLN A 1 359 ? 21.125 -31.344 4.43 1 85.25 359 GLN A CA 1
ATOM 2686 C C . GLN A 1 359 ? 21.391 -32.5 5.387 1 85.25 359 GLN A C 1
ATOM 2688 O O . GLN A 1 359 ? 21.922 -33.531 4.984 1 85.25 359 GLN A O 1
ATOM 2693 N N . ASP A 1 360 ? 20.984 -32.281 6.547 1 87 360 ASP A N 1
ATOM 2694 C CA . ASP A 1 360 ? 21.156 -33.312 7.551 1 87 360 ASP A CA 1
ATOM 2695 C C . ASP A 1 360 ? 20.328 -34.562 7.219 1 87 360 ASP A C 1
ATOM 2697 O O . ASP A 1 360 ? 20.781 -35.688 7.387 1 87 360 ASP A O 1
ATOM 2701 N N . LEU A 1 361 ? 19.172 -34.344 6.801 1 86.25 361 LEU A N 1
ATOM 2702 C CA . LEU A 1 361 ? 18.297 -35.438 6.398 1 86.25 361 LEU A CA 1
ATOM 2703 C C . LEU A 1 361 ? 18.875 -36.188 5.219 1 86.25 361 LEU A C 1
ATOM 2705 O O . LEU A 1 361 ? 18.781 -37.438 5.156 1 86.25 361 LEU A O 1
ATOM 2709 N N . ALA A 1 362 ? 19.438 -35.5 4.281 1 84.12 362 ALA A N 1
ATOM 2710 C CA . ALA A 1 362 ? 20.031 -36.094 3.088 1 84.12 362 ALA A CA 1
ATOM 2711 C C . ALA A 1 362 ? 21.234 -36.969 3.449 1 84.12 362 ALA A C 1
ATOM 2713 O O . ALA A 1 362 ? 21.422 -38.031 2.881 1 84.12 362 ALA A O 1
ATOM 2714 N N . LYS A 1 363 ? 21.969 -36.438 4.336 1 82 363 LYS A N 1
ATOM 2715 C CA . LYS A 1 363 ? 23.156 -37.188 4.781 1 82 363 LYS A CA 1
ATOM 2716 C C . LYS A 1 363 ? 22.75 -38.5 5.469 1 82 363 LYS A C 1
ATOM 2718 O O . LYS A 1 363 ? 23.375 -39.531 5.27 1 82 363 LYS A O 1
ATOM 2723 N N . THR A 1 364 ? 21.766 -38.375 6.262 1 79 364 THR A N 1
ATOM 2724 C CA . THR A 1 364 ? 21.281 -39.531 6.992 1 79 364 THR A CA 1
ATOM 2725 C C . THR A 1 364 ? 20.719 -40.594 6.031 1 79 364 THR A C 1
ATOM 2727 O O . THR A 1 364 ? 21 -41.781 6.176 1 79 364 THR A O 1
ATOM 2730 N N . GLN A 1 365 ? 19.969 -40.156 5.07 1 73.81 365 GLN A N 1
ATOM 2731 C CA . GLN A 1 365 ? 19.359 -41.062 4.113 1 73.81 365 GLN A CA 1
ATOM 2732 C C . GLN A 1 365 ? 20.406 -41.688 3.203 1 73.81 365 GLN A C 1
ATOM 2734 O O . GLN A 1 365 ? 20.297 -42.875 2.848 1 73.81 365 GLN A O 1
ATOM 2739 N N . ASN A 1 366 ? 21.297 -40.812 2.725 1 66.94 366 ASN A N 1
ATOM 2740 C CA . ASN A 1 366 ? 22.391 -41.344 1.893 1 66.94 366 ASN A CA 1
ATOM 2741 C C . ASN A 1 366 ? 23.234 -42.344 2.643 1 66.94 366 ASN A C 1
ATOM 2743 O O . ASN A 1 366 ? 23.719 -43.312 2.053 1 66.94 366 ASN A O 1
ATOM 2747 N N . CYS A 1 367 ? 23.344 -41.906 3.807 1 57.94 367 CYS A N 1
ATOM 2748 C CA . CYS A 1 367 ? 24.078 -42.844 4.641 1 57.94 367 CYS A CA 1
ATOM 2749 C C . CYS A 1 367 ? 23.312 -44.156 4.758 1 57.94 367 CYS A C 1
ATOM 2751 O O . CYS A 1 367 ? 23.906 -45.219 4.68 1 57.94 367 CYS A O 1
ATOM 2753 N N . LEU A 1 368 ? 22.109 -43.906 4.863 1 54.28 368 LEU A N 1
ATOM 2754 C CA . LEU A 1 368 ? 21.281 -45.094 5.031 1 54.28 368 LEU A CA 1
ATOM 2755 C C . LEU A 1 368 ? 21.203 -45.906 3.734 1 54.28 368 LEU A C 1
ATOM 2757 O O . LEU A 1 368 ? 21.234 -47.125 3.754 1 54.28 36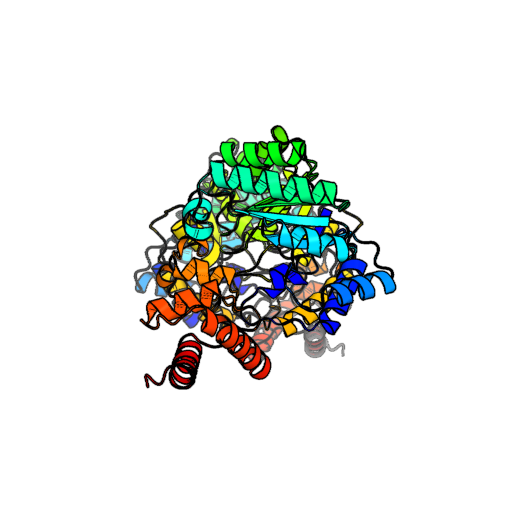8 LEU A O 1
ATOM 2761 N N . GLU A 1 369 ? 21.094 -45.156 2.648 1 56.66 369 GLU A N 1
ATOM 2762 C CA . GLU A 1 369 ? 20.875 -45.844 1.397 1 56.66 369 GLU A CA 1
ATOM 2763 C C . GLU A 1 369 ? 22.203 -46.219 0.725 1 56.66 369 GLU A C 1
ATOM 2765 O O . GLU A 1 369 ? 22.297 -47.219 0.015 1 56.66 369 GLU A O 1
ATOM 2770 N N . GLY A 1 370 ? 23.266 -45.375 0.816 1 53.25 370 GLY A N 1
ATOM 2771 C CA . GLY A 1 370 ? 24.453 -45.594 0.011 1 53.25 370 GLY A CA 1
ATOM 2772 C C . GLY A 1 370 ? 25.672 -45.969 0.837 1 53.25 370 GLY A C 1
ATOM 2773 O O . GLY A 1 370 ? 26.734 -46.219 0.289 1 53.25 370 GLY A O 1
ATOM 2774 N N . GLY A 1 371 ? 25.594 -46.156 2.127 1 47.16 371 GLY A N 1
ATOM 2775 C CA . GLY A 1 371 ? 26.719 -46.562 2.963 1 47.16 371 GLY A CA 1
ATOM 2776 C C . GLY A 1 371 ? 27.75 -45.469 3.162 1 47.16 371 GLY A C 1
ATOM 2777 O O . GLY A 1 371 ? 28.844 -45.719 3.676 1 47.16 371 GLY A O 1
ATOM 2778 N N . ILE A 1 372 ? 27.734 -44.344 2.441 1 42.84 372 ILE A N 1
ATOM 2779 C CA . ILE A 1 372 ? 28.75 -43.312 2.537 1 42.84 372 ILE A CA 1
ATOM 2780 C C . ILE A 1 372 ? 28.359 -42.281 3.617 1 42.84 372 ILE A C 1
ATOM 2782 O O . ILE A 1 372 ? 27.391 -41.531 3.455 1 42.84 372 ILE A O 1
ATOM 2786 N N . CYS A 1 373 ? 28.75 -42.75 4.855 1 47.88 373 CYS A N 1
ATOM 2787 C CA . CYS A 1 373 ? 28.594 -41.844 5.992 1 47.88 373 CYS A CA 1
ATOM 2788 C C . CYS A 1 373 ? 29.906 -41.156 6.359 1 47.88 373 CYS A C 1
ATOM 2790 O O . CYS A 1 373 ? 30.969 -41.812 6.316 1 47.88 373 CYS A O 1
ATOM 2792 N N . MET B 1 1 ? -13.789 -6.594 -12.094 1 90.56 1 MET B N 1
ATOM 2793 C CA . MET B 1 1 ? -14.125 -7.766 -11.289 1 90.56 1 MET B CA 1
ATOM 2794 C C . MET B 1 1 ? -12.891 -8.297 -10.57 1 90.56 1 MET B C 1
ATOM 2796 O O . MET B 1 1 ? -11.758 -7.953 -10.922 1 90.56 1 MET B O 1
ATOM 2800 N N . LEU B 1 2 ? -12.914 -9.141 -9.484 1 98.69 2 LEU B N 1
ATOM 2801 C CA . LEU B 1 2 ? -11.805 -9.57 -8.641 1 98.69 2 LEU B CA 1
ATOM 2802 C C . LEU B 1 2 ? -11.648 -11.086 -8.68 1 98.69 2 LEU B C 1
ATOM 2804 O O . LEU B 1 2 ? -12.633 -11.82 -8.727 1 98.69 2 LEU B O 1
ATOM 2808 N N . ILE B 1 3 ? -10.383 -11.578 -8.797 1 98.94 3 ILE B N 1
ATOM 2809 C CA . ILE B 1 3 ? -9.984 -12.969 -8.602 1 98.94 3 ILE B CA 1
ATOM 2810 C C . ILE B 1 3 ? -9.242 -13.117 -7.281 1 98.94 3 ILE B C 1
ATOM 2812 O O . ILE B 1 3 ? -8.102 -12.648 -7.145 1 98.94 3 ILE B O 1
ATOM 2816 N N . ASP B 1 4 ? -9.867 -13.781 -6.363 1 98.88 4 ASP B N 1
ATOM 2817 C CA . ASP B 1 4 ? -9.188 -13.984 -5.09 1 98.88 4 ASP B CA 1
ATOM 2818 C C . ASP B 1 4 ? -8.227 -15.172 -5.172 1 98.88 4 ASP B C 1
ATOM 2820 O O . ASP B 1 4 ? -8.609 -16.25 -5.629 1 98.88 4 ASP B O 1
ATOM 2824 N N . THR B 1 5 ? -7.031 -14.914 -4.707 1 98.81 5 THR B N 1
ATOM 2825 C CA . THR B 1 5 ? -6.027 -15.969 -4.754 1 98.81 5 THR B CA 1
ATOM 2826 C C . THR B 1 5 ? -5.496 -16.281 -3.357 1 98.81 5 THR B C 1
ATOM 2828 O O . THR B 1 5 ? -4.336 -16.656 -3.199 1 98.81 5 THR B O 1
ATOM 2831 N N . THR B 1 6 ? -6.27 -16.078 -2.285 1 98.5 6 THR B N 1
ATOM 2832 C CA . THR B 1 6 ? -5.863 -16.312 -0.904 1 98.5 6 THR B CA 1
ATOM 2833 C C . THR B 1 6 ? -5.414 -17.766 -0.71 1 98.5 6 THR B C 1
ATOM 2835 O O . THR B 1 6 ? -4.363 -18.016 -0.116 1 98.5 6 THR B O 1
ATOM 2838 N N . LEU B 1 7 ? -6.105 -18.672 -1.276 1 97.25 7 LEU B N 1
ATOM 2839 C CA . LEU B 1 7 ? -5.84 -20.094 -1.058 1 97.25 7 LEU B CA 1
ATOM 2840 C C . LEU B 1 7 ? -4.742 -20.594 -1.992 1 97.25 7 LEU B C 1
ATOM 2842 O O . LEU B 1 7 ? -4.199 -21.688 -1.795 1 97.25 7 LEU B O 1
ATOM 2846 N N . ARG B 1 8 ? -4.402 -19.797 -2.949 1 96.5 8 ARG B N 1
ATOM 2847 C CA . ARG B 1 8 ? -3.344 -20.188 -3.873 1 96.5 8 ARG B CA 1
ATOM 2848 C C . ARG B 1 8 ? -2.082 -19.359 -3.637 1 96.5 8 ARG B C 1
ATOM 2850 O O . ARG B 1 8 ? -1.139 -19.828 -2.998 1 96.5 8 ARG B O 1
ATOM 2857 N N . GLU B 1 9 ? -2.119 -18.031 -4.027 1 95.62 9 GLU B N 1
ATOM 2858 C CA . GLU B 1 9 ? -0.991 -17.141 -3.816 1 95.62 9 GLU B CA 1
ATOM 2859 C C . GLU B 1 9 ? -0.725 -16.922 -2.328 1 95.62 9 GLU B C 1
ATOM 2861 O O . GLU B 1 9 ? 0.429 -16.922 -1.894 1 95.62 9 GLU B O 1
ATOM 2866 N N . GLY B 1 10 ? -1.801 -16.672 -1.593 1 96 10 GLY B N 1
ATOM 2867 C CA . GLY B 1 10 ? -1.664 -16.453 -0.16 1 96 10 GLY B CA 1
ATOM 2868 C C . GLY B 1 10 ? -1.023 -17.641 0.554 1 96 10 GLY B C 1
ATOM 2869 O O . GLY B 1 10 ? -0.215 -17.453 1.466 1 96 10 GLY B O 1
ATOM 2870 N N . ALA B 1 11 ? -1.357 -18.844 0.094 1 91.12 11 ALA B N 1
ATOM 2871 C CA . ALA B 1 11 ? -0.832 -20.062 0.699 1 91.12 11 ALA B CA 1
ATOM 2872 C C . ALA B 1 11 ? 0.663 -20.203 0.427 1 91.12 11 ALA B C 1
ATOM 2874 O O . ALA B 1 11 ? 1.35 -20.984 1.103 1 91.12 11 ALA B O 1
ATOM 2875 N N . GLN B 1 12 ? 1.188 -19.469 -0.506 1 90.94 12 GLN B N 1
ATOM 2876 C CA . GLN B 1 12 ? 2.602 -19.547 -0.862 1 90.94 12 GLN B CA 1
ATOM 2877 C C . GLN B 1 12 ? 3.447 -18.672 0.067 1 90.94 12 GLN B C 1
ATOM 2879 O O . GLN B 1 12 ? 4.676 -18.734 0.03 1 90.94 12 GLN B O 1
ATOM 2884 N N . MET B 1 13 ? 2.785 -17.891 0.838 1 93.5 13 MET B N 1
ATOM 2885 C CA . MET B 1 13 ? 3.545 -17.078 1.786 1 93.5 13 MET B CA 1
ATOM 2886 C C . MET B 1 13 ? 4.375 -17.953 2.713 1 93.5 13 MET B C 1
ATOM 2888 O O . MET B 1 13 ? 3.887 -18.969 3.211 1 93.5 13 MET B O 1
ATOM 2892 N N . PHE B 1 14 ? 5.609 -17.547 2.936 1 93.38 14 PHE B N 1
ATOM 2893 C CA . PHE B 1 14 ? 6.539 -18.297 3.773 1 93.38 14 PHE B CA 1
ATOM 2894 C C . PHE B 1 14 ? 5.926 -18.578 5.141 1 93.38 14 PHE B C 1
ATOM 2896 O O . PHE B 1 14 ? 5.434 -17.656 5.809 1 93.38 14 PHE B O 1
ATOM 2903 N N . GLY B 1 15 ? 5.852 -19.828 5.5 1 88.38 15 GLY B N 1
ATOM 2904 C CA . GLY B 1 15 ? 5.418 -20.234 6.828 1 88.38 15 GLY B CA 1
ATOM 2905 C C . GLY B 1 15 ? 3.91 -20.344 6.953 1 88.38 15 GLY B C 1
ATOM 2906 O O . GLY B 1 15 ? 3.393 -20.625 8.039 1 88.38 15 GLY B O 1
ATOM 2907 N N . THR B 1 16 ? 3.184 -20.109 5.926 1 89.31 16 THR B N 1
ATOM 2908 C CA . THR B 1 16 ? 1.727 -20.141 5.969 1 89.31 16 THR B CA 1
ATOM 2909 C C . THR B 1 16 ? 1.195 -21.516 5.555 1 89.31 16 THR B C 1
ATOM 2911 O O . THR B 1 16 ? 1.689 -22.109 4.602 1 89.31 16 THR B O 1
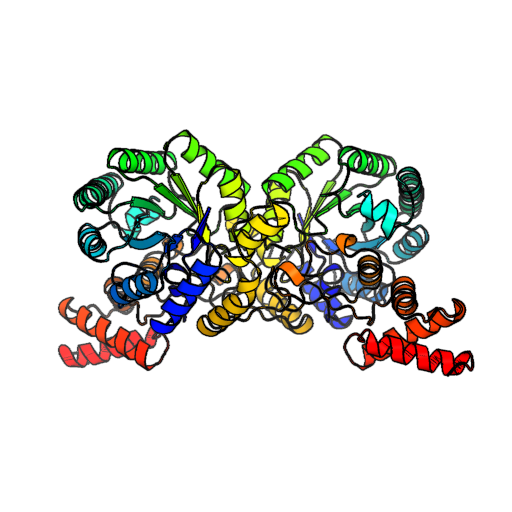ATOM 2914 N N . CYS B 1 17 ? 0.296 -22.047 6.32 1 84.69 17 CYS B N 1
ATOM 2915 C CA . CYS B 1 17 ? -0.423 -23.281 6.047 1 84.69 17 CYS B CA 1
ATOM 2916 C C . CYS B 1 17 ? -1.916 -23.109 6.301 1 84.69 17 CYS B C 1
ATOM 2918 O O . CYS B 1 17 ? -2.32 -22.688 7.383 1 84.69 17 CYS B O 1
ATOM 2920 N N . ILE B 1 18 ? -2.666 -23.359 5.316 1 89.81 18 ILE B N 1
ATOM 2921 C CA . ILE B 1 18 ? -4.117 -23.266 5.434 1 89.81 18 ILE B CA 1
ATOM 2922 C C . ILE B 1 18 ? -4.738 -24.656 5.328 1 89.81 18 ILE B C 1
ATOM 2924 O O . ILE B 1 18 ? -4.844 -25.203 4.23 1 89.81 18 ILE B O 1
ATOM 2928 N N . PRO B 1 19 ? -5.168 -25.203 6.457 1 89.19 19 PRO B N 1
ATOM 2929 C CA . PRO B 1 19 ? -5.836 -26.5 6.398 1 89.19 19 PRO B CA 1
ATOM 2930 C C . PRO B 1 19 ? -7.078 -26.484 5.512 1 89.19 19 PRO B C 1
ATOM 2932 O O . PRO B 1 19 ? -7.789 -25.484 5.453 1 89.19 19 PRO B O 1
ATOM 2935 N N . ASN B 1 20 ? -7.387 -27.625 4.941 1 90.56 20 ASN B N 1
ATOM 2936 C CA . ASN B 1 20 ? -8.461 -27.734 3.963 1 90.56 20 ASN B CA 1
ATOM 2937 C C . ASN B 1 20 ? -9.789 -27.234 4.531 1 90.56 20 ASN B C 1
ATOM 2939 O O . ASN B 1 20 ? -10.523 -26.5 3.867 1 90.56 20 ASN B O 1
ATOM 2943 N N . GLN B 1 21 ? -10.133 -27.609 5.738 1 93.56 21 GLN B N 1
ATOM 2944 C CA . GLN B 1 21 ? -11.406 -27.219 6.332 1 93.56 21 GLN B CA 1
ATOM 2945 C C . GLN B 1 21 ? -11.5 -25.703 6.512 1 93.56 21 GLN B C 1
ATOM 2947 O O . GLN B 1 21 ? -12.547 -25.109 6.254 1 93.56 21 GLN B O 1
ATOM 2952 N N . ILE B 1 22 ? -10.406 -25.172 6.914 1 95 22 ILE B N 1
ATOM 2953 C CA . ILE B 1 22 ? -10.367 -23.734 7.098 1 95 22 ILE B CA 1
ATOM 2954 C C . ILE B 1 22 ? -10.406 -23.031 5.734 1 95 22 ILE B C 1
ATOM 2956 O O . ILE B 1 22 ? -11.031 -21.984 5.582 1 95 22 ILE B O 1
ATOM 2960 N N . GLY B 1 23 ? -9.719 -23.672 4.777 1 95.94 23 GLY B N 1
ATOM 2961 C CA . GLY B 1 23 ? -9.758 -23.156 3.416 1 95.94 23 GLY B CA 1
ATOM 2962 C C . GLY B 1 23 ? -11.164 -23.094 2.844 1 95.94 23 GLY B C 1
ATOM 2963 O O . GLY B 1 23 ? -11.516 -22.125 2.166 1 95.94 23 GLY B O 1
ATOM 2964 N N . ILE B 1 24 ? -11.938 -24.094 3.115 1 96.88 24 ILE B N 1
ATOM 2965 C CA . ILE B 1 24 ? -13.328 -24.141 2.662 1 96.88 24 ILE B CA 1
ATOM 2966 C C . ILE B 1 24 ? -14.109 -22.984 3.287 1 96.88 24 ILE B C 1
ATOM 2968 O O . ILE B 1 24 ? -14.883 -22.312 2.605 1 96.88 24 ILE B O 1
ATOM 2972 N N . GLU B 1 25 ? -13.867 -22.734 4.559 1 96.69 25 GLU B N 1
ATOM 2973 C CA . GLU B 1 25 ? -14.547 -21.656 5.262 1 96.69 25 GLU B CA 1
ATOM 2974 C C . GLU B 1 25 ? -14.148 -20.297 4.691 1 96.69 25 GLU B C 1
ATOM 2976 O O . GLU B 1 25 ? -15.008 -19.438 4.445 1 96.69 25 GLU B O 1
ATOM 2981 N N . ILE B 1 26 ? -12.891 -20.094 4.461 1 97.56 26 ILE B N 1
ATOM 2982 C CA . ILE B 1 26 ? -12.367 -18.844 3.92 1 97.56 26 ILE B CA 1
ATOM 2983 C C . ILE B 1 26 ? -12.961 -18.594 2.533 1 97.56 26 ILE B C 1
ATOM 2985 O O . ILE B 1 26 ? -13.469 -17.516 2.25 1 97.56 26 ILE B O 1
ATOM 2989 N N . ALA B 1 27 ? -12.945 -19.625 1.711 1 97.94 27 ALA B N 1
ATOM 2990 C CA . ALA B 1 27 ? -13.469 -19.5 0.354 1 97.94 27 ALA B CA 1
ATOM 2991 C C . ALA B 1 27 ? -14.961 -19.188 0.373 1 97.94 27 ALA B C 1
ATOM 2993 O O . ALA B 1 27 ? -15.445 -18.391 -0.438 1 97.94 27 ALA B O 1
ATOM 2994 N N . GLY B 1 28 ? -15.648 -19.859 1.25 1 97.12 28 GLY B N 1
ATOM 2995 C CA . GLY B 1 28 ? -17.062 -19.562 1.395 1 97.12 28 GLY B CA 1
ATOM 2996 C C . GLY B 1 28 ? -17.344 -18.125 1.754 1 97.12 28 GLY B C 1
ATOM 2997 O O . GLY B 1 28 ? -18.234 -17.484 1.175 1 97.12 28 GLY B O 1
ATOM 2998 N N . ARG B 1 29 ? -16.625 -17.578 2.672 1 96.88 29 ARG B N 1
ATOM 2999 C CA . ARG B 1 29 ? -16.797 -16.188 3.104 1 96.88 29 ARG B CA 1
ATOM 3000 C C . ARG B 1 29 ? -16.438 -15.219 1.984 1 96.88 29 ARG B C 1
ATOM 3002 O O . ARG B 1 29 ? -17.094 -14.188 1.82 1 96.88 29 ARG B O 1
ATOM 3009 N N . ILE B 1 30 ? -15.383 -15.539 1.247 1 98.12 30 ILE B N 1
ATOM 3010 C CA . ILE B 1 30 ? -14.984 -14.711 0.115 1 98.12 30 ILE B CA 1
ATOM 3011 C C . ILE B 1 30 ? -16.094 -14.703 -0.938 1 98.12 30 ILE B C 1
ATOM 3013 O O . ILE B 1 30 ? -16.406 -13.656 -1.505 1 98.12 30 ILE B O 1
ATOM 3017 N N . ALA B 1 31 ? -16.656 -15.852 -1.17 1 97.25 31 ALA B N 1
ATOM 3018 C CA . ALA B 1 31 ? -17.781 -15.953 -2.1 1 97.25 31 ALA B CA 1
ATOM 3019 C C . ALA B 1 31 ? -18.969 -15.125 -1.617 1 97.25 31 ALA B C 1
ATOM 3021 O O . ALA B 1 31 ? -19.609 -14.43 -2.408 1 97.25 31 ALA B O 1
ATOM 3022 N N . ASP B 1 32 ? -19.219 -15.172 -0.33 1 95.88 32 ASP B N 1
ATOM 3023 C CA . ASP B 1 32 ? -20.328 -14.43 0.261 1 95.88 32 ASP B CA 1
ATOM 3024 C C . ASP B 1 32 ? -20.125 -12.922 0.111 1 95.88 32 ASP B C 1
ATOM 3026 O O . ASP B 1 32 ? -21.094 -12.164 0.027 1 95.88 32 ASP B O 1
ATOM 3030 N N . MET B 1 33 ? -18.891 -12.531 0.061 1 95.88 33 MET B N 1
ATOM 3031 C CA . MET B 1 33 ? -18.547 -11.117 -0.099 1 95.88 33 MET B CA 1
ATOM 3032 C C . MET B 1 33 ? -18.922 -10.617 -1.489 1 95.88 33 MET B C 1
ATOM 3034 O O . MET B 1 33 ? -19.078 -9.414 -1.699 1 95.88 33 MET B O 1
ATOM 3038 N N . GLY B 1 34 ? -18.984 -11.508 -2.434 1 96.5 34 GLY B N 1
ATOM 3039 C CA . GLY B 1 34 ? -19.359 -11.125 -3.783 1 96.5 34 GLY B CA 1
ATOM 3040 C C . GLY B 1 34 ? -18.219 -11.242 -4.781 1 96.5 34 GLY B C 1
ATOM 3041 O O . GLY B 1 34 ? -18.359 -10.828 -5.934 1 96.5 34 GLY B O 1
ATOM 3042 N N . VAL B 1 35 ? -17.125 -11.82 -4.41 1 98.06 35 VAL B N 1
ATOM 3043 C CA . VAL B 1 35 ? -15.977 -11.969 -5.305 1 98.06 35 VAL B CA 1
ATOM 3044 C C . VAL B 1 35 ? -16.344 -12.914 -6.453 1 98.06 35 VAL B C 1
ATOM 3046 O O . VAL B 1 35 ? -16.953 -13.953 -6.234 1 98.06 35 VAL B O 1
ATOM 3049 N N . GLU B 1 36 ? -15.977 -12.578 -7.598 1 98.12 36 GLU B N 1
ATOM 3050 C CA . GLU B 1 36 ? -16.469 -13.234 -8.805 1 98.12 36 GLU B CA 1
ATOM 3051 C C . GLU B 1 36 ? -15.727 -14.531 -9.078 1 98.12 36 GLU B C 1
ATOM 3053 O O . GLU B 1 36 ? -16.297 -15.484 -9.625 1 98.12 36 GLU B O 1
ATOM 3058 N N . GLU B 1 37 ? -14.469 -14.617 -8.742 1 98.69 37 GLU B N 1
ATOM 3059 C CA . GLU B 1 37 ? -13.656 -15.805 -8.992 1 98.69 37 GLU B CA 1
ATOM 3060 C C . GLU B 1 37 ? -12.703 -16.078 -7.828 1 98.69 37 GLU B C 1
ATOM 3062 O O . GLU B 1 37 ? -12.125 -15.156 -7.262 1 98.69 37 GLU B O 1
ATOM 3067 N N . ILE B 1 38 ? -12.633 -17.344 -7.461 1 98.69 38 ILE B N 1
ATOM 3068 C CA . ILE B 1 38 ? -11.703 -17.781 -6.43 1 98.69 38 ILE B CA 1
ATOM 3069 C C . ILE B 1 38 ? -10.742 -18.828 -7.004 1 98.69 38 ILE B C 1
ATOM 3071 O O . ILE B 1 38 ? -11.18 -19.875 -7.484 1 98.69 38 ILE B O 1
ATOM 3075 N N . GLU B 1 39 ? -9.484 -18.469 -7.039 1 98.75 39 GLU B N 1
ATOM 3076 C CA . GLU B 1 39 ? -8.445 -19.438 -7.355 1 98.75 39 GLU B CA 1
ATOM 3077 C C . GLU B 1 39 ? -8.117 -20.312 -6.141 1 98.75 39 GLU B C 1
ATOM 3079 O O . GLU B 1 39 ? -7.375 -19.891 -5.254 1 98.75 39 GLU B O 1
ATOM 3084 N N . ILE B 1 40 ? -8.531 -21.516 -6.133 1 97.12 40 ILE B N 1
ATOM 3085 C CA . ILE B 1 40 ? -8.68 -22.297 -4.91 1 97.12 40 ILE B CA 1
ATOM 3086 C C . ILE B 1 40 ? -7.375 -23.047 -4.613 1 97.12 40 ILE B C 1
ATOM 3088 O O . ILE B 1 40 ? -7.23 -23.656 -3.553 1 97.12 40 ILE B O 1
ATOM 3092 N N . GLY B 1 41 ? -6.465 -23.016 -5.547 1 95.62 41 GLY B N 1
ATOM 3093 C CA . GLY B 1 41 ? -5.203 -23.703 -5.324 1 95.62 41 GLY B CA 1
ATOM 3094 C C . GLY B 1 41 ? -4.391 -23.891 -6.59 1 95.62 41 GLY B C 1
ATOM 3095 O O . GLY B 1 41 ? -4.527 -23.109 -7.539 1 95.62 41 GLY B O 1
ATOM 3096 N N . TRP B 1 42 ? -3.391 -24.766 -6.531 1 94.38 42 TRP B N 1
ATOM 3097 C CA . TRP B 1 42 ? -2.537 -25.094 -7.664 1 94.38 42 TRP B CA 1
ATOM 3098 C C . TRP B 1 42 ? -2.547 -26.594 -7.93 1 94.38 42 TRP B C 1
ATOM 3100 O O . TRP B 1 42 ? -2.803 -27.391 -7.023 1 94.38 42 TRP B O 1
ATOM 3110 N N . MET B 1 43 ? -2.268 -26.906 -9.227 1 93.19 43 MET B N 1
ATOM 3111 C CA . MET B 1 43 ? -2.219 -28.328 -9.578 1 93.19 43 MET B CA 1
ATOM 3112 C C . MET B 1 43 ? -1.118 -29.031 -8.797 1 93.19 43 MET B C 1
ATOM 3114 O O . MET B 1 43 ? 0.017 -28.562 -8.742 1 93.19 43 MET B O 1
ATOM 3118 N N . GLY B 1 44 ? -1.421 -30.141 -8.219 1 84.38 44 GLY B N 1
ATOM 3119 C CA . GLY B 1 44 ? -0.5 -30.875 -7.375 1 84.38 44 GLY B CA 1
ATOM 3120 C C . GLY B 1 44 ? -0.81 -30.766 -5.895 1 84.38 44 GLY B C 1
ATOM 3121 O O . GLY B 1 44 ? -0.331 -31.562 -5.086 1 84.38 44 GLY B O 1
ATOM 3122 N N . GLN B 1 45 ? -1.587 -29.703 -5.559 1 86.44 45 GLN B N 1
ATOM 3123 C CA . GLN B 1 45 ? -1.987 -29.516 -4.168 1 86.44 45 GLN B CA 1
ATOM 3124 C C . GLN B 1 45 ? -2.967 -30.609 -3.727 1 86.44 45 GLN B C 1
ATOM 3126 O O . GLN B 1 45 ? -3.861 -30.984 -4.484 1 86.44 45 GLN B O 1
ATOM 3131 N N . GLN B 1 46 ? -2.791 -31.078 -2.586 1 83.94 46 GLN B N 1
ATOM 3132 C CA . GLN B 1 46 ? -3.701 -32.062 -2.041 1 83.94 46 GLN B CA 1
ATOM 3133 C C . GLN B 1 46 ? -5.02 -31.438 -1.606 1 83.94 46 GLN B C 1
ATOM 3135 O O . GLN B 1 46 ? -5.043 -30.297 -1.13 1 83.94 46 GLN B O 1
ATOM 3140 N N . GLY B 1 47 ? -6.141 -32.156 -1.841 1 89.19 47 GLY B N 1
ATOM 3141 C CA . GLY B 1 47 ? -7.422 -31.75 -1.286 1 89.19 47 GLY B CA 1
ATOM 3142 C C . GLY B 1 47 ? -8.203 -30.828 -2.205 1 89.19 47 GLY B C 1
ATOM 3143 O O . GLY B 1 47 ? -9.273 -30.344 -1.84 1 89.19 47 GLY B O 1
ATOM 3144 N N . LEU B 1 48 ? -7.738 -30.609 -3.404 1 94 48 LEU B N 1
ATOM 3145 C CA . LEU B 1 48 ? -8.398 -29.703 -4.32 1 94 48 LEU B CA 1
ATOM 3146 C C . LEU B 1 48 ? -9.805 -30.188 -4.652 1 94 48 LEU B C 1
ATOM 3148 O O . LEU B 1 48 ? -10.75 -29.391 -4.703 1 94 48 LEU B O 1
ATOM 3152 N N . GLU B 1 49 ? -9.875 -31.484 -4.949 1 94.25 49 GLU B N 1
ATOM 3153 C CA . GLU B 1 49 ? -11.172 -32.062 -5.297 1 94.25 49 GLU B CA 1
ATOM 3154 C C . GLU B 1 49 ? -12.18 -31.859 -4.168 1 94.25 49 GLU B C 1
ATOM 3156 O O . GLU B 1 49 ? -13.336 -31.516 -4.422 1 94.25 49 GLU B O 1
ATOM 3161 N N . GLU B 1 50 ? -11.734 -32.094 -2.986 1 94.88 50 GLU B N 1
ATOM 3162 C CA . GLU B 1 50 ? -12.594 -31.922 -1.817 1 94.88 50 GLU B CA 1
ATOM 3163 C C . GLU B 1 50 ? -13.023 -30.469 -1.673 1 94.88 50 GLU B C 1
ATOM 3165 O O . GLU B 1 50 ? -14.172 -30.188 -1.31 1 94.88 50 GLU B O 1
ATOM 3170 N N . LEU B 1 51 ? -12.172 -29.578 -1.894 1 95.25 51 LEU B N 1
ATOM 3171 C CA . LEU B 1 51 ? -12.453 -28.156 -1.797 1 95.25 51 LEU B CA 1
ATOM 3172 C C . LEU B 1 51 ? -13.508 -27.734 -2.816 1 95.25 51 LEU B C 1
ATOM 3174 O O . LEU B 1 51 ? -14.461 -27.016 -2.477 1 95.25 51 LEU B O 1
ATOM 3178 N N . VAL B 1 52 ? -13.414 -28.172 -4.051 1 96 52 VAL B N 1
ATOM 3179 C CA . VAL B 1 52 ? -14.359 -27.859 -5.109 1 96 52 VAL B CA 1
ATOM 3180 C C . VAL B 1 52 ? -15.742 -28.406 -4.746 1 96 52 VAL B C 1
ATOM 3182 O O . VAL B 1 52 ? -16.734 -27.688 -4.809 1 96 52 VAL B O 1
ATOM 3185 N N . ARG B 1 53 ? -15.742 -29.641 -4.371 1 96.12 53 ARG B N 1
ATOM 3186 C CA . ARG B 1 53 ? -17 -30.297 -4.023 1 96.12 53 ARG B CA 1
ATOM 3187 C C . ARG B 1 53 ? -17.688 -29.578 -2.869 1 96.12 53 ARG B C 1
ATOM 3189 O O . ARG B 1 53 ? -18.906 -29.359 -2.902 1 96.12 53 ARG B O 1
ATOM 3196 N N . ALA B 1 54 ? -16.922 -29.266 -1.87 1 96.81 54 ALA B N 1
ATOM 3197 C CA . ALA B 1 54 ? -17.484 -28.609 -0.682 1 96.81 54 ALA B CA 1
ATOM 3198 C C . ALA B 1 54 ? -18.078 -27.25 -1.023 1 96.81 54 ALA B C 1
ATOM 3200 O O . ALA B 1 54 ? -19.156 -26.906 -0.555 1 96.81 54 ALA B O 1
ATOM 3201 N N . LEU B 1 55 ? -17.391 -26.438 -1.825 1 96.5 55 LEU B N 1
ATOM 3202 C CA . LEU B 1 55 ? -17.859 -25.109 -2.186 1 96.5 55 LEU B CA 1
ATOM 3203 C C . LEU B 1 55 ? -19.125 -25.188 -3.045 1 96.5 55 LEU B C 1
ATOM 3205 O O . LEU B 1 55 ? -20.047 -24.406 -2.861 1 96.5 55 LEU B O 1
ATOM 3209 N N . ARG B 1 56 ? -19.141 -26.203 -3.938 1 95.69 56 ARG B N 1
ATOM 3210 C CA . ARG B 1 56 ? -20.328 -26.406 -4.762 1 95.69 56 ARG B CA 1
ATOM 3211 C C . ARG B 1 56 ? -21.516 -26.859 -3.914 1 95.69 56 ARG B C 1
ATOM 3213 O O . ARG B 1 56 ? -22.641 -26.406 -4.125 1 95.69 56 ARG B O 1
ATOM 3220 N N . HIS B 1 57 ? -21.234 -27.688 -3.025 1 95.94 57 HIS B N 1
ATOM 3221 C CA . HIS B 1 57 ? -22.281 -28.172 -2.133 1 95.94 57 HIS B CA 1
ATOM 3222 C C . HIS B 1 57 ? -22.859 -27.047 -1.287 1 95.94 57 HIS B C 1
ATOM 3224 O O . HIS B 1 57 ? -24.047 -27.047 -0.96 1 95.94 57 HIS B O 1
ATOM 3230 N N . GLN B 1 58 ? -22.047 -26.094 -0.945 1 94.75 58 GLN B N 1
ATOM 3231 C CA . GLN B 1 58 ? -22.469 -24.953 -0.135 1 94.75 58 GLN B CA 1
ATOM 3232 C C . GLN B 1 58 ? -23.203 -23.922 -0.982 1 94.75 58 GLN B C 1
ATOM 3234 O O . GLN B 1 58 ? -23.672 -22.906 -0.462 1 94.75 58 GLN B O 1
ATOM 3239 N N . GLY B 1 59 ? -23.234 -24.109 -2.275 1 92.44 59 GLY B N 1
ATOM 3240 C CA . GLY B 1 59 ? -24.016 -23.25 -3.141 1 92.44 59 GLY B CA 1
ATOM 3241 C C . GLY B 1 59 ? -23.234 -22.078 -3.697 1 92.44 59 GLY B C 1
ATOM 3242 O O . GLY B 1 59 ? -23.812 -21.094 -4.152 1 92.44 59 GLY B O 1
ATOM 3243 N N . ALA B 1 60 ? -21.891 -22.203 -3.598 1 90.94 60 ALA B N 1
ATOM 3244 C CA . ALA B 1 60 ? -21.078 -21.141 -4.172 1 90.94 60 ALA B CA 1
ATOM 3245 C C . ALA B 1 60 ? -21.312 -21 -5.672 1 90.94 60 ALA B C 1
ATOM 3247 O O . ALA B 1 60 ? -21.25 -21.984 -6.41 1 90.94 60 ALA B O 1
ATOM 3248 N N . THR B 1 61 ? -21.562 -19.688 -6.09 1 91.19 61 THR B N 1
ATOM 3249 C CA . THR B 1 61 ? -21.875 -19.469 -7.5 1 91.19 61 THR B CA 1
ATOM 3250 C C . THR B 1 61 ? -20.703 -18.797 -8.203 1 91.19 61 THR B C 1
ATOM 3252 O O . THR B 1 61 ? -20.688 -18.672 -9.43 1 91.19 61 THR B O 1
ATOM 3255 N N . CYS B 1 62 ? -19.703 -18.375 -7.426 1 95.75 62 CYS B N 1
ATOM 3256 C CA . CYS B 1 62 ? -18.547 -17.75 -8.039 1 95.75 62 CYS B CA 1
ATOM 3257 C C . CYS B 1 62 ? -17.75 -18.75 -8.883 1 95.75 62 CYS B C 1
ATOM 3259 O O . CYS B 1 62 ? -17.922 -19.953 -8.734 1 95.75 62 CYS B O 1
ATOM 3261 N N . ASP B 1 63 ? -17 -18.266 -9.805 1 97.75 63 ASP B N 1
ATOM 3262 C CA . ASP B 1 63 ? -16.125 -19.109 -10.609 1 97.75 63 ASP B CA 1
ATOM 3263 C C . ASP B 1 63 ? -14.992 -19.688 -9.75 1 97.75 63 ASP B C 1
ATOM 3265 O O . ASP B 1 63 ? -14.383 -18.969 -8.953 1 97.75 63 ASP B O 1
ATOM 3269 N N . LEU B 1 64 ? -14.797 -20.984 -9.836 1 97.94 64 LEU B N 1
ATOM 3270 C CA . LEU B 1 64 ? -13.68 -21.641 -9.18 1 97.94 64 LEU B CA 1
ATOM 3271 C C . LEU B 1 64 ? -12.578 -21.969 -10.18 1 97.94 64 LEU B C 1
ATOM 3273 O O . LEU B 1 64 ? -12.844 -22.531 -11.242 1 97.94 64 LEU B O 1
ATOM 3277 N N . SER B 1 65 ? -11.359 -21.531 -9.883 1 98.31 65 SER B N 1
ATOM 3278 C CA . SER B 1 65 ? -10.234 -21.75 -10.789 1 98.31 65 SER B CA 1
ATOM 3279 C C . SER B 1 65 ? -9.055 -22.391 -10.062 1 98.31 65 SER B C 1
ATOM 3281 O O . SER B 1 65 ?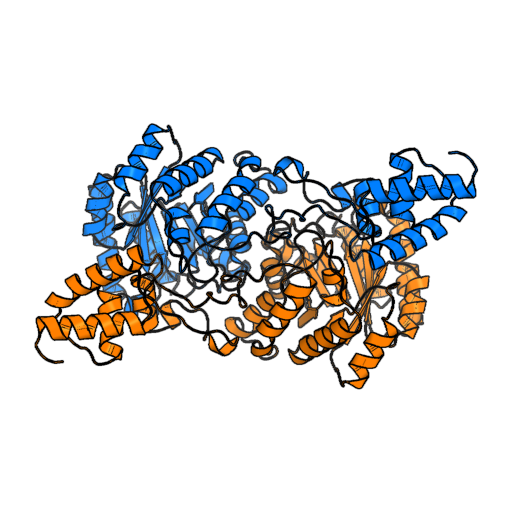 -9.055 -22.484 -8.836 1 98.31 65 SER B O 1
ATOM 3283 N N . VAL B 1 66 ? -8.07 -22.906 -10.812 1 98.06 66 VAL B N 1
ATOM 3284 C CA . VAL B 1 66 ? -6.836 -23.484 -10.289 1 98.06 66 VAL B CA 1
ATOM 3285 C C . VAL B 1 66 ? -5.652 -23.016 -11.133 1 98.06 66 VAL B C 1
ATOM 3287 O O . VAL B 1 66 ? -5.797 -22.781 -12.336 1 98.06 66 VAL B O 1
ATOM 3290 N N . TRP B 1 67 ? -4.57 -22.797 -10.477 1 97.88 67 TRP B N 1
ATOM 3291 C CA . TRP B 1 67 ? -3.334 -22.453 -11.172 1 97.88 67 TRP B CA 1
ATOM 3292 C C . TRP B 1 67 ? -2.58 -23.703 -11.586 1 97.88 67 TRP B C 1
ATOM 3294 O O . TRP B 1 67 ? -2.549 -24.703 -10.852 1 97.88 67 TRP B O 1
ATOM 3304 N N . SER B 1 68 ? -1.947 -23.688 -12.734 1 96.62 68 SER B N 1
ATOM 3305 C CA . SER B 1 68 ? -1.142 -24.797 -13.234 1 96.62 68 SER B CA 1
ATOM 3306 C C . SER B 1 68 ? 0.074 -24.297 -14.008 1 96.62 68 SER B C 1
ATOM 3308 O O . SER B 1 68 ? -0.009 -23.281 -14.719 1 96.62 68 SER B O 1
ATOM 3310 N N . PRO B 1 69 ? 1.233 -24.984 -13.852 1 94.81 69 PRO B N 1
ATOM 3311 C CA . PRO B 1 69 ? 2.289 -24.719 -14.828 1 94.81 69 PRO B CA 1
ATOM 3312 C C . PRO B 1 69 ? 1.881 -25.094 -16.25 1 94.81 69 PRO B C 1
ATOM 3314 O O . PRO B 1 69 ? 0.873 -25.781 -16.453 1 94.81 69 PRO B O 1
ATOM 3317 N N . CYS B 1 70 ? 2.572 -24.609 -17.156 1 96.56 70 CYS B N 1
ATOM 3318 C CA . CYS B 1 70 ? 2.307 -24.891 -18.562 1 96.56 70 CYS B CA 1
ATOM 3319 C C . CYS B 1 70 ? 2.787 -26.281 -18.938 1 96.56 70 CYS B C 1
ATOM 3321 O O . CYS B 1 70 ? 3.832 -26.438 -19.578 1 96.56 70 CYS B O 1
ATOM 3323 N N . ARG B 1 71 ? 1.999 -27.266 -18.531 1 94.69 71 ARG B N 1
ATOM 3324 C CA . ARG B 1 71 ? 2.289 -28.672 -18.766 1 94.69 71 ARG B CA 1
ATOM 3325 C C . ARG B 1 71 ? 1.016 -29.438 -19.109 1 94.69 71 ARG B C 1
ATOM 3327 O O . ARG B 1 71 ? -0.007 -29.281 -18.438 1 94.69 71 ARG B O 1
ATOM 3334 N N . THR B 1 72 ? 1.137 -30.312 -20.031 1 94.88 72 THR B N 1
ATOM 3335 C CA . THR B 1 72 ? -0.018 -31.062 -20.531 1 94.88 72 THR B CA 1
ATOM 3336 C C . THR B 1 72 ? -0.584 -31.969 -19.438 1 94.88 72 THR B C 1
ATOM 3338 O O . THR B 1 72 ? -1.802 -32.094 -19.312 1 94.88 72 THR B O 1
ATOM 3341 N N . VAL B 1 73 ? 0.204 -32.562 -18.625 1 93.94 73 VAL B N 1
ATOM 3342 C CA . VAL B 1 73 ? -0.228 -33.5 -17.594 1 93.94 73 VAL B CA 1
ATOM 3343 C C . VAL B 1 73 ? -1.13 -32.781 -16.594 1 93.94 73 VAL B C 1
ATOM 3345 O O . VAL B 1 73 ? -2.104 -33.375 -16.109 1 93.94 73 VAL B O 1
ATOM 3348 N N . ASP B 1 74 ? -0.889 -31.578 -16.281 1 94.88 74 ASP B N 1
ATOM 3349 C CA . ASP B 1 74 ? -1.66 -30.797 -15.305 1 94.88 74 ASP B CA 1
ATOM 3350 C C . ASP B 1 74 ? -3.014 -30.391 -15.883 1 94.88 74 ASP B C 1
ATOM 3352 O O . ASP B 1 74 ? -4 -30.281 -15.148 1 94.88 74 ASP B O 1
ATOM 3356 N N . VAL B 1 75 ? -3.043 -30.203 -17.172 1 95.25 75 VAL B N 1
ATOM 3357 C CA . VAL B 1 75 ? -4.293 -29.859 -17.844 1 95.25 75 VAL B CA 1
ATOM 3358 C C . VAL B 1 75 ? -5.273 -31.031 -17.734 1 95.25 75 VAL B C 1
ATOM 3360 O O . VAL B 1 75 ? -6.453 -30.828 -17.438 1 95.25 75 VAL B O 1
ATOM 3363 N N . TYR B 1 76 ? -4.75 -32.25 -17.969 1 92.75 76 TYR B N 1
ATOM 3364 C CA . TYR B 1 76 ? -5.582 -33.438 -17.859 1 92.75 76 TYR B CA 1
ATOM 3365 C C . TYR B 1 76 ? -6.156 -33.562 -16.453 1 92.75 76 TYR B C 1
ATOM 3367 O O . TYR B 1 76 ? -7.344 -33.844 -16.281 1 92.75 76 TYR B O 1
ATOM 3375 N N . ARG B 1 77 ? -5.367 -33.344 -15.516 1 93.44 77 ARG B N 1
ATOM 3376 C CA . ARG B 1 77 ? -5.789 -33.438 -14.117 1 93.44 77 ARG B CA 1
ATOM 3377 C C . ARG B 1 77 ? -6.824 -32.375 -13.773 1 93.44 77 ARG B C 1
ATOM 3379 O O . ARG B 1 77 ? -7.789 -32.656 -13.062 1 93.44 77 ARG B O 1
ATOM 3386 N N . ALA B 1 78 ? -6.629 -31.219 -14.258 1 95.69 78 ALA B N 1
ATOM 3387 C CA . ALA B 1 78 ? -7.527 -30.094 -13.984 1 95.69 78 ALA B CA 1
ATOM 3388 C C . ALA B 1 78 ? -8.914 -30.344 -14.57 1 95.69 78 ALA B C 1
ATOM 3390 O O . ALA B 1 78 ? -9.922 -29.953 -13.984 1 95.69 78 ALA B O 1
ATOM 3391 N N . ALA B 1 79 ? -8.953 -31 -15.75 1 93.69 79 ALA B N 1
ATOM 3392 C CA . ALA B 1 79 ? -10.211 -31.297 -16.422 1 93.69 79 ALA B CA 1
ATOM 3393 C C . ALA B 1 79 ? -11.102 -32.188 -15.562 1 93.69 79 ALA B C 1
ATOM 3395 O O . ALA B 1 79 ? -12.336 -32.094 -15.633 1 93.69 79 ALA B O 1
ATOM 3396 N N . GLY B 1 80 ? -10.539 -32.938 -14.672 1 92.56 80 GLY B N 1
ATOM 3397 C CA . GLY B 1 80 ? -11.297 -33.875 -13.828 1 92.56 80 GLY B CA 1
ATOM 3398 C C . GLY B 1 80 ? -11.758 -33.219 -12.523 1 92.56 80 GLY B C 1
ATOM 3399 O O . GLY B 1 80 ? -12.539 -33.844 -11.781 1 92.56 80 GLY B O 1
ATOM 3400 N N . LEU B 1 81 ? -11.406 -32.031 -12.188 1 93.75 81 LEU B N 1
ATOM 3401 C CA . LEU B 1 81 ? -11.656 -31.406 -10.898 1 93.75 81 LEU B CA 1
ATOM 3402 C C . LEU B 1 81 ? -13.023 -30.719 -10.883 1 93.75 81 LEU B C 1
ATOM 3404 O O . LEU B 1 81 ? -13.555 -30.406 -9.82 1 93.75 81 LEU B O 1
ATOM 3408 N N . GLY B 1 82 ? -13.641 -30.453 -12.016 1 91.19 82 GLY B N 1
ATOM 3409 C CA . GLY B 1 82 ? -14.906 -29.734 -12.07 1 91.19 82 GLY B CA 1
ATOM 3410 C C . GLY B 1 82 ? -14.75 -28.25 -11.836 1 91.19 82 GLY B C 1
ATOM 3411 O O . GLY B 1 82 ? -15.648 -27.609 -11.273 1 91.19 82 GLY B O 1
ATOM 3412 N N . ILE B 1 83 ? -13.641 -27.656 -12.141 1 95.69 83 ILE B N 1
ATOM 3413 C CA . ILE B 1 83 ? -13.406 -26.219 -12.023 1 95.69 83 ILE B CA 1
ATOM 3414 C C . ILE B 1 83 ? -13.961 -25.516 -13.258 1 95.69 83 ILE B C 1
ATOM 3416 O O . ILE B 1 83 ? -14.281 -26.141 -14.258 1 95.69 83 ILE B O 1
ATOM 3420 N N . ASP B 1 84 ? -14.094 -24.188 -13.148 1 96.75 84 ASP B N 1
ATOM 3421 C CA . ASP B 1 84 ? -14.633 -23.375 -14.234 1 96.75 84 ASP B CA 1
ATOM 3422 C C . ASP B 1 84 ? -13.508 -22.828 -15.109 1 96.75 84 ASP B C 1
ATOM 3424 O O . ASP B 1 84 ? -13.68 -22.656 -16.328 1 96.75 84 ASP B O 1
ATOM 3428 N N . THR B 1 85 ? -12.367 -22.531 -14.508 1 98 85 THR B N 1
ATOM 3429 C CA . THR B 1 85 ? -11.266 -21.875 -15.203 1 98 85 THR B CA 1
ATOM 3430 C C . THR B 1 85 ? -9.93 -22.5 -14.82 1 98 85 THR B C 1
ATOM 3432 O O . THR B 1 85 ? -9.688 -22.781 -13.648 1 98 85 THR B O 1
ATOM 3435 N N . ILE B 1 86 ? -9.086 -22.828 -15.758 1 98.25 86 ILE B N 1
ATOM 3436 C CA . ILE B 1 86 ? -7.691 -23.156 -15.492 1 98.25 86 ILE B CA 1
ATOM 3437 C C . ILE B 1 86 ? -6.801 -21.969 -15.812 1 98.25 86 ILE B C 1
ATOM 3439 O O . ILE B 1 86 ? -6.957 -21.328 -16.859 1 98.25 86 ILE B O 1
ATOM 3443 N N . ASN B 1 87 ? -6.012 -21.531 -14.883 1 98.5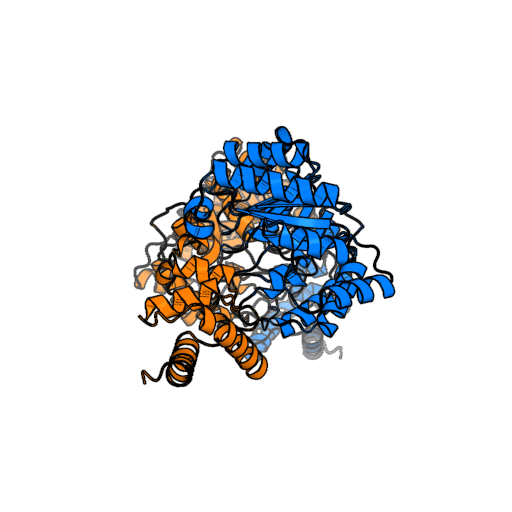 87 ASN B N 1
ATOM 3444 C CA . ASN B 1 87 ? -5.008 -20.5 -15.078 1 98.5 87 ASN B CA 1
ATOM 3445 C C . ASN B 1 87 ? -3.623 -21.094 -15.312 1 98.5 87 ASN B C 1
ATOM 3447 O O . ASN B 1 87 ? -2.943 -21.484 -14.367 1 98.5 87 ASN B O 1
ATOM 3451 N N . ILE B 1 88 ? -3.172 -21.062 -16.516 1 98.62 88 ILE B N 1
ATOM 3452 C CA . ILE B 1 88 ? -1.913 -21.703 -16.891 1 98.62 88 ILE B CA 1
ATOM 3453 C C . ILE B 1 88 ? -0.787 -20.672 -16.859 1 98.62 88 ILE B C 1
ATOM 3455 O O . ILE B 1 88 ? -0.838 -19.672 -17.578 1 98.62 88 ILE B O 1
ATOM 3459 N N . GLY B 1 89 ? 0.185 -20.906 -16.031 1 98.19 89 GLY B N 1
ATOM 3460 C CA . GLY B 1 89 ? 1.327 -20.016 -15.938 1 98.19 89 GLY B CA 1
ATOM 3461 C C . GLY B 1 89 ? 2.33 -20.188 -17.062 1 98.19 89 GLY B C 1
ATOM 3462 O O . GLY B 1 89 ? 2.697 -21.312 -17.391 1 98.19 89 GLY B O 1
ATOM 3463 N N . LEU B 1 90 ? 2.719 -19.125 -17.609 1 98.56 90 LEU B N 1
ATOM 3464 C CA . LEU B 1 90 ? 3.695 -19.109 -18.688 1 98.56 90 LEU B CA 1
ATOM 3465 C C . LEU B 1 90 ? 4.742 -18.016 -18.453 1 98.56 90 LEU B C 1
ATOM 3467 O O . LEU B 1 90 ? 4.527 -16.859 -18.797 1 98.56 90 LEU B O 1
ATOM 3471 N N . PRO B 1 91 ? 5.938 -18.375 -17.859 1 98.25 91 PRO B N 1
ATOM 3472 C CA . PRO B 1 91 ? 7.004 -17.375 -17.75 1 98.25 91 PRO B CA 1
ATOM 3473 C C . PRO B 1 91 ? 7.457 -16.844 -19.109 1 98.25 91 PRO B C 1
ATOM 3475 O O . PRO B 1 91 ? 7.855 -17.609 -19.984 1 98.25 91 PRO B O 1
ATOM 3478 N N . VAL B 1 92 ? 7.477 -15.477 -19.25 1 98.75 92 VAL B N 1
ATOM 3479 C CA . VAL B 1 92 ? 7.645 -14.977 -20.609 1 98.75 92 VAL B CA 1
ATOM 3480 C C . VAL B 1 92 ? 8.891 -14.094 -20.688 1 98.75 92 VAL B C 1
ATOM 3482 O O . VAL B 1 92 ? 9.266 -13.633 -21.766 1 98.75 92 VAL B O 1
ATOM 3485 N N . SER B 1 93 ? 9.539 -13.766 -19.547 1 98.56 93 SER B N 1
ATOM 3486 C CA . SER B 1 93 ? 10.797 -13.023 -19.625 1 98.56 93 SER B CA 1
ATOM 3487 C C . SER B 1 93 ? 11.938 -13.93 -20.062 1 98.56 93 SER B C 1
ATOM 3489 O O . SER B 1 93 ? 11.969 -15.109 -19.734 1 98.56 93 SER B O 1
ATOM 3491 N N . ASP B 1 94 ? 12.945 -13.359 -20.766 1 98.38 94 ASP B N 1
ATOM 3492 C CA . ASP B 1 94 ? 14.07 -14.141 -21.266 1 98.38 94 ASP B CA 1
ATOM 3493 C C . ASP B 1 94 ? 14.828 -14.797 -20.125 1 98.38 94 ASP B C 1
ATOM 3495 O O . ASP B 1 94 ? 15.336 -15.914 -20.266 1 98.38 94 ASP B O 1
ATOM 3499 N N . LEU B 1 95 ? 14.875 -14.086 -19.031 1 97.75 95 LEU B N 1
ATOM 3500 C CA . LEU B 1 95 ? 15.547 -14.625 -17.859 1 97.75 95 LEU B CA 1
ATOM 3501 C C . LEU B 1 95 ? 14.867 -15.914 -17.391 1 97.75 95 LEU B C 1
ATOM 3503 O O . LEU B 1 95 ? 15.539 -16.922 -17.156 1 97.75 95 LEU B O 1
ATOM 3507 N N . HIS B 1 96 ? 13.555 -15.938 -17.25 1 98.12 96 HIS B N 1
ATOM 3508 C CA . HIS B 1 96 ? 12.812 -17.109 -16.812 1 98.12 96 HIS B CA 1
ATOM 3509 C C . HIS B 1 96 ? 12.836 -18.203 -17.859 1 98.12 96 HIS B C 1
ATOM 3511 O O . HIS B 1 96 ? 12.93 -19.391 -17.531 1 98.12 96 HIS B O 1
ATOM 3517 N N . ILE B 1 97 ? 12.75 -17.844 -19.125 1 98.38 97 ILE B N 1
ATOM 3518 C CA . ILE B 1 97 ? 12.758 -18.812 -20.203 1 98.38 97 ILE B CA 1
ATOM 3519 C C . ILE B 1 97 ? 14.078 -19.594 -20.188 1 98.38 97 ILE B C 1
ATOM 3521 O O . ILE B 1 97 ? 14.086 -20.812 -20.219 1 98.38 97 ILE B O 1
ATOM 3525 N N . ALA B 1 98 ? 15.141 -18.859 -20.047 1 97.75 98 ALA B N 1
ATOM 3526 C CA . ALA B 1 98 ? 16.469 -19.453 -20.141 1 97.75 98 ALA B CA 1
ATOM 3527 C C . ALA B 1 98 ? 16.844 -20.156 -18.844 1 97.75 98 ALA B C 1
ATOM 3529 O O . ALA B 1 98 ? 17.328 -21.297 -18.859 1 97.75 98 ALA B O 1
ATOM 3530 N N . GLU B 1 99 ? 16.578 -19.5 -17.719 1 95.5 99 GLU B N 1
ATOM 3531 C CA . GLU B 1 99 ? 17.203 -19.969 -16.484 1 95.5 99 GLU B CA 1
ATOM 3532 C C . GLU B 1 99 ? 16.25 -20.828 -15.664 1 95.5 99 GLU B C 1
ATOM 3534 O O . GLU B 1 99 ? 16.672 -21.734 -14.938 1 95.5 99 GLU B O 1
ATOM 3539 N N . ARG B 1 100 ? 14.984 -20.531 -15.75 1 93.44 100 ARG B N 1
ATOM 3540 C CA . ARG B 1 100 ? 14.016 -21.328 -15.008 1 93.44 100 ARG B CA 1
ATOM 3541 C C . ARG B 1 100 ? 13.523 -22.516 -15.836 1 93.44 100 ARG B C 1
ATOM 3543 O O . ARG B 1 100 ? 13.5 -23.656 -15.352 1 93.44 100 ARG B O 1
ATOM 3550 N N . LEU B 1 101 ? 13.141 -22.297 -17.078 1 95.12 101 LEU B N 1
ATOM 3551 C CA . LEU B 1 101 ? 12.523 -23.312 -17.906 1 95.12 101 LEU B CA 1
ATOM 3552 C C . LEU B 1 101 ? 13.578 -24.047 -18.734 1 95.12 101 LEU B C 1
ATOM 3554 O O . LEU B 1 101 ? 13.305 -25.109 -19.297 1 95.12 101 LEU B O 1
ATOM 3558 N N . ARG B 1 102 ? 14.797 -23.484 -18.828 1 95 102 ARG B N 1
ATOM 3559 C CA . ARG B 1 102 ? 15.898 -24.078 -19.594 1 95 102 ARG B CA 1
ATOM 3560 C C . ARG B 1 102 ? 15.477 -24.359 -21.031 1 95 102 ARG B C 1
ATOM 3562 O O . ARG B 1 102 ? 15.656 -25.484 -21.531 1 95 102 ARG B O 1
ATOM 3569 N N . THR B 1 103 ? 14.891 -23.406 -21.656 1 97.31 103 THR B N 1
ATOM 3570 C CA . THR B 1 103 ? 14.469 -23.453 -23.047 1 97.31 103 THR B CA 1
ATOM 3571 C C . THR B 1 103 ? 14.641 -22.094 -23.703 1 97.31 103 THR B C 1
ATOM 3573 O O . THR B 1 103 ? 15.406 -21.25 -23.234 1 97.31 103 THR B O 1
ATOM 3576 N N . ASP B 1 104 ? 14.203 -21.906 -24.953 1 98.25 104 ASP B N 1
ATOM 3577 C CA . ASP B 1 104 ? 14.234 -20.641 -25.672 1 98.25 104 ASP B CA 1
ATOM 3578 C C . ASP B 1 104 ? 12.828 -20.219 -26.109 1 98.25 104 ASP B C 1
ATOM 3580 O O . ASP B 1 104 ? 11.844 -20.859 -25.734 1 98.25 104 ASP B O 1
ATOM 3584 N N . ARG B 1 105 ? 12.711 -19.125 -26.766 1 98.56 105 ARG B N 1
ATOM 3585 C CA . ARG B 1 105 ? 11.406 -18.594 -27.141 1 98.56 105 ARG B CA 1
ATOM 3586 C C . ARG B 1 105 ? 10.641 -19.578 -28.016 1 98.56 105 ARG B C 1
ATOM 3588 O O . ARG B 1 105 ? 9.414 -19.672 -27.906 1 98.56 105 ARG B O 1
ATOM 3595 N N . ASP B 1 106 ? 11.352 -20.266 -28.891 1 98.44 106 ASP B N 1
ATOM 3596 C CA . ASP B 1 106 ? 10.703 -21.281 -29.719 1 98.44 106 ASP B CA 1
ATOM 3597 C C . ASP B 1 106 ? 10.164 -22.422 -28.875 1 98.44 106 ASP B C 1
ATOM 3599 O O . ASP B 1 106 ? 9.055 -22.906 -29.109 1 98.44 106 ASP B O 1
ATOM 3603 N N . GLY B 1 107 ? 10.969 -22.828 -27.969 1 98.31 107 GLY B N 1
ATOM 3604 C CA . GLY B 1 107 ? 10.531 -23.859 -27.047 1 98.31 107 GLY B CA 1
ATOM 3605 C C . GLY B 1 107 ? 9.32 -23.453 -26.234 1 98.31 107 GLY B C 1
ATOM 3606 O O . GLY B 1 107 ? 8.406 -24.266 -26.031 1 98.31 107 GLY B O 1
ATOM 3607 N N . LEU B 1 108 ? 9.32 -22.266 -25.734 1 98.5 108 LEU B N 1
ATOM 3608 C CA . LEU B 1 108 ? 8.195 -21.75 -24.969 1 98.5 108 LEU B CA 1
ATOM 3609 C C . LEU B 1 108 ? 6.93 -21.719 -25.828 1 98.5 108 LEU B C 1
ATOM 3611 O O . LEU B 1 108 ? 5.84 -22.031 -25.344 1 98.5 108 LEU B O 1
ATOM 3615 N N . THR B 1 109 ? 7.152 -21.281 -27.062 1 98.56 109 THR B N 1
ATOM 3616 C CA . THR B 1 109 ? 6.043 -21.203 -28 1 98.56 109 THR B CA 1
ATOM 3617 C C . THR B 1 109 ? 5.43 -22.594 -28.234 1 98.56 109 THR B C 1
ATOM 3619 O O . THR B 1 109 ? 4.207 -22.734 -28.25 1 98.56 109 THR B O 1
ATOM 3622 N N . ALA B 1 110 ? 6.23 -23.547 -28.391 1 98.31 110 ALA B N 1
ATOM 3623 C CA . ALA B 1 110 ? 5.77 -24.922 -28.578 1 98.31 110 ALA B CA 1
ATOM 3624 C C . ALA B 1 110 ? 5.027 -25.438 -27.344 1 98.31 110 ALA B C 1
ATOM 3626 O O . ALA B 1 110 ? 4 -26.109 -27.453 1 98.31 110 ALA B O 1
ATOM 3627 N N . MET B 1 111 ? 5.551 -25.141 -26.188 1 97.75 111 MET B N 1
ATOM 3628 C CA . MET B 1 111 ? 4.934 -25.516 -24.922 1 97.75 111 MET B CA 1
ATOM 3629 C C . MET B 1 111 ? 3.531 -24.938 -24.797 1 97.75 111 MET B C 1
ATOM 3631 O O . MET B 1 111 ? 2.596 -25.641 -24.406 1 97.75 111 MET B O 1
ATOM 3635 N N . LEU B 1 112 ? 3.412 -23.672 -25.094 1 98.38 112 LEU B N 1
ATOM 3636 C CA . LEU B 1 112 ? 2.123 -23 -25.031 1 98.38 112 LEU B CA 1
ATOM 3637 C C . LEU B 1 112 ? 1.126 -23.625 -26 1 98.38 112 LEU B C 1
ATOM 3639 O O . LEU B 1 112 ? -0.014 -23.906 -25.625 1 98.38 112 LEU B O 1
ATOM 3643 N N . ARG B 1 113 ? 1.592 -23.844 -27.234 1 97.75 113 ARG B N 1
ATOM 3644 C CA . ARG B 1 113 ? 0.734 -24.406 -28.281 1 97.75 113 ARG B CA 1
ATOM 3645 C C . ARG B 1 113 ? 0.188 -25.766 -27.844 1 97.75 113 ARG B C 1
ATOM 3647 O O . ARG B 1 113 ? -1.017 -26.016 -27.938 1 97.75 113 ARG B O 1
ATOM 3654 N N . GLU B 1 114 ? 1.049 -26.562 -27.359 1 97.38 114 GLU B N 1
ATOM 3655 C CA . GLU B 1 114 ? 0.673 -27.922 -26.953 1 97.38 114 GLU B CA 1
ATOM 3656 C C . GLU B 1 114 ? -0.267 -27.891 -25.75 1 97.38 114 GLU B C 1
ATOM 3658 O O . GLU B 1 114 ? -1.283 -28.594 -25.75 1 97.38 114 GLU B O 1
ATOM 3663 N N . THR B 1 115 ? 0.033 -27.125 -24.766 1 97.5 115 THR B N 1
ATOM 3664 C CA . THR B 1 115 ? -0.701 -27.141 -23.5 1 97.5 115 THR B CA 1
ATOM 3665 C C . THR B 1 115 ? -2.076 -26.5 -23.672 1 97.5 115 THR B C 1
ATOM 3667 O O . THR B 1 115 ? -3.082 -27.047 -23.219 1 97.5 115 THR B O 1
ATOM 3670 N N . VAL B 1 116 ? -2.154 -25.344 -24.312 1 96.56 116 VAL B N 1
ATOM 3671 C CA . VAL B 1 116 ? -3.426 -24.656 -24.5 1 96.56 116 VAL B CA 1
ATOM 3672 C C . VAL B 1 116 ? -4.305 -25.438 -25.469 1 96.56 116 VAL B C 1
ATOM 3674 O O . VAL B 1 116 ? -5.523 -25.531 -25.281 1 96.56 116 VAL B O 1
ATOM 3677 N N . GLY B 1 117 ? -3.674 -25.984 -26.562 1 94.31 117 GLY B N 1
ATOM 3678 C CA . GLY B 1 117 ? -4.422 -26.859 -27.453 1 94.31 117 GLY B CA 1
ATOM 3679 C C . GLY B 1 117 ? -5.09 -28.016 -26.75 1 94.31 117 GLY B C 1
ATOM 3680 O O . GLY B 1 117 ? -6.258 -28.312 -26.984 1 94.31 117 GLY B O 1
ATOM 3681 N N . LEU B 1 118 ? -4.363 -28.641 -25.875 1 94.69 118 LEU B N 1
ATOM 3682 C CA . LEU B 1 118 ? -4.898 -29.75 -25.109 1 94.69 118 LEU B CA 1
ATOM 3683 C C . LEU B 1 118 ? -6.012 -29.281 -24.172 1 94.69 118 LEU B C 1
ATOM 3685 O O . LEU B 1 118 ? -7.027 -29.969 -24.016 1 94.69 118 LEU B O 1
ATOM 3689 N N . ALA B 1 119 ? -5.805 -28.172 -23.484 1 94.88 119 ALA B N 1
ATOM 3690 C CA . ALA B 1 119 ? -6.805 -27.641 -22.562 1 94.88 119 ALA B CA 1
ATOM 3691 C C . ALA B 1 119 ? -8.141 -27.422 -23.266 1 94.88 119 ALA B C 1
ATOM 3693 O O . ALA B 1 119 ? -9.203 -27.719 -22.719 1 94.88 119 ALA B O 1
ATOM 3694 N N . HIS B 1 120 ? -8.055 -26.922 -24.422 1 91.62 120 HIS B N 1
ATOM 3695 C CA . HIS B 1 120 ? -9.258 -26.688 -25.219 1 91.62 120 HIS B CA 1
ATOM 3696 C C . HIS B 1 120 ? -9.961 -27.984 -25.562 1 91.62 120 HIS B C 1
ATOM 3698 O O . HIS B 1 120 ? -11.188 -28.078 -25.484 1 91.62 120 HIS B O 1
ATOM 3704 N N . SER B 1 121 ? -9.203 -28.969 -25.891 1 92.5 121 SER B N 1
ATOM 3705 C CA . SER B 1 121 ? -9.75 -30.266 -26.297 1 92.5 121 SER B CA 1
ATOM 3706 C C . SER B 1 121 ? -10.359 -31 -25.109 1 92.5 121 SER B C 1
ATOM 3708 O O . SER B 1 121 ? -11.266 -31.812 -25.281 1 92.5 121 SER B O 1
ATOM 3710 N N . CYS B 1 122 ? -9.914 -30.719 -23.875 1 92.56 122 CYS B N 1
ATOM 3711 C CA . CYS B 1 122 ? -10.359 -31.391 -22.672 1 92.56 122 CYS B CA 1
ATOM 3712 C C . CYS B 1 122 ? -11.688 -30.812 -22.188 1 92.56 122 CYS B C 1
ATOM 3714 O O . CYS B 1 122 ? -12.305 -31.359 -21.266 1 92.56 122 CYS B O 1
ATOM 3716 N N . GLY B 1 123 ? -12.156 -29.734 -22.781 1 87.94 123 GLY B N 1
ATOM 3717 C CA . GLY B 1 123 ? -13.469 -29.188 -22.469 1 87.94 123 GLY B CA 1
ATOM 3718 C C . GLY B 1 123 ? -13.461 -28.281 -21.25 1 87.94 123 GLY B C 1
ATOM 3719 O O . GLY B 1 123 ? -14.492 -28.078 -20.594 1 87.94 123 GLY B O 1
ATOM 3720 N N . ILE B 1 124 ? -12.359 -27.891 -20.734 1 88.12 124 ILE B N 1
ATOM 3721 C CA . ILE B 1 124 ? -12.32 -26.891 -19.672 1 88.12 124 ILE B CA 1
ATOM 3722 C C . ILE B 1 124 ? -13.023 -25.609 -20.141 1 88.12 124 ILE B C 1
ATOM 3724 O O . ILE B 1 124 ? -12.727 -25.094 -21.219 1 88.12 124 ILE B O 1
ATOM 3728 N N . ARG B 1 125 ? -13.953 -25.109 -19.359 1 90 125 ARG B N 1
ATOM 3729 C CA . ARG B 1 125 ? -14.859 -24.031 -19.766 1 90 125 ARG B CA 1
ATOM 3730 C C . ARG B 1 125 ? -14.078 -22.781 -20.156 1 90 125 ARG B C 1
ATOM 3732 O O . ARG B 1 125 ? -14.352 -22.172 -21.188 1 90 125 ARG B O 1
ATOM 3739 N N . ARG B 1 126 ? -13.117 -22.344 -19.266 1 97.25 126 ARG B N 1
ATOM 3740 C CA . ARG B 1 126 ? -12.344 -21.141 -19.5 1 97.25 126 ARG B CA 1
ATOM 3741 C C . ARG B 1 126 ? -10.852 -21.391 -19.312 1 97.25 126 ARG B C 1
ATOM 3743 O O . ARG B 1 126 ? -10.445 -22.031 -18.344 1 97.25 126 ARG B O 1
ATOM 3750 N N . ILE B 1 127 ? -10.094 -20.922 -20.281 1 98.19 127 ILE B N 1
ATOM 3751 C CA . ILE B 1 127 ? -8.641 -21.031 -20.234 1 98.19 127 ILE B CA 1
ATOM 3752 C C . ILE B 1 127 ? -8.023 -19.641 -20.094 1 98.19 127 ILE B C 1
ATOM 3754 O O . ILE B 1 127 ? -8.289 -18.75 -20.906 1 98.19 127 ILE B O 1
ATOM 3758 N N . SER B 1 128 ? -7.316 -19.406 -19.016 1 98.69 128 SER B N 1
ATOM 3759 C CA . SER B 1 128 ? -6.555 -18.188 -18.75 1 98.69 128 SER B CA 1
ATOM 3760 C C . SER B 1 128 ? -5.055 -18.453 -18.766 1 98.69 128 SER B C 1
ATOM 3762 O O . SER B 1 128 ? -4.594 -19.469 -18.234 1 98.69 128 SER B O 1
ATOM 3764 N N . ILE B 1 129 ? -4.289 -17.609 -19.453 1 98.88 129 ILE B N 1
ATOM 3765 C CA . ILE B 1 129 ? -2.84 -17.75 -19.516 1 98.88 129 ILE B CA 1
ATOM 3766 C C . ILE B 1 129 ? -2.174 -16.641 -18.703 1 98.88 129 ILE B C 1
ATOM 3768 O O . ILE B 1 129 ? -2.348 -15.453 -18.984 1 98.88 129 ILE B O 1
ATOM 3772 N N . GLY B 1 130 ? -1.481 -17.047 -17.688 1 98.75 130 GLY B N 1
ATOM 3773 C CA . GLY B 1 130 ? -0.721 -16.109 -16.891 1 98.75 130 GLY B CA 1
ATOM 3774 C C . GLY B 1 130 ? 0.657 -15.82 -17.453 1 98.75 130 GLY B C 1
ATOM 3775 O O . GLY B 1 130 ? 1.532 -16.688 -17.438 1 98.75 130 GLY B O 1
ATOM 3776 N N . LEU B 1 131 ? 0.869 -14.609 -17.953 1 98.88 131 LEU B N 1
ATOM 3777 C CA . LEU B 1 131 ? 2.184 -14.18 -18.422 1 98.88 131 LEU B CA 1
ATOM 3778 C C . LEU B 1 131 ? 3.053 -13.719 -17.25 1 98.88 131 LEU B C 1
ATOM 3780 O O . LEU B 1 131 ? 3.047 -12.539 -16.906 1 98.88 131 LEU B O 1
ATOM 3784 N N . GLU B 1 132 ? 3.832 -14.672 -16.719 1 98.44 132 GLU B N 1
ATOM 3785 C CA . GLU B 1 132 ? 4.66 -14.414 -15.547 1 98.44 132 GLU B CA 1
ATOM 3786 C C . GLU B 1 132 ? 5.875 -13.562 -15.906 1 98.44 132 GLU B C 1
ATOM 3788 O O . GLU B 1 132 ? 6.488 -13.758 -16.953 1 98.44 132 GLU B O 1
ATOM 3793 N N . ASP B 1 133 ? 6.195 -12.617 -15.062 1 98.5 133 ASP B N 1
ATOM 3794 C CA . ASP B 1 133 ? 7.359 -11.742 -15.188 1 98.5 133 ASP B CA 1
ATOM 3795 C C . ASP B 1 133 ? 7.273 -10.898 -16.453 1 98.5 133 ASP B C 1
ATOM 3797 O O . ASP B 1 133 ? 8.297 -10.508 -17.016 1 98.5 133 ASP B O 1
ATOM 3801 N N . VAL B 1 134 ? 6.086 -10.57 -16.844 1 98.75 134 VAL B N 1
ATOM 3802 C CA . VAL B 1 134 ? 5.855 -9.859 -18.109 1 98.75 134 VAL B CA 1
ATOM 3803 C C . VAL B 1 134 ? 6.434 -8.445 -18.016 1 98.75 134 VAL B C 1
ATOM 3805 O O . VAL B 1 134 ? 6.844 -7.871 -19.016 1 98.75 134 VAL B O 1
ATOM 3808 N N . THR B 1 135 ? 6.551 -7.871 -16.812 1 97.69 135 THR B N 1
ATOM 3809 C CA . THR B 1 135 ? 7.039 -6.508 -16.625 1 97.69 135 THR B CA 1
ATOM 3810 C C . THR B 1 135 ? 8.523 -6.414 -16.953 1 97.69 135 THR B C 1
ATOM 3812 O O . THR B 1 135 ? 9.047 -5.32 -17.172 1 97.69 135 THR B O 1
ATOM 3815 N N . ARG B 1 136 ? 9.25 -7.562 -17.047 1 97.19 136 ARG B N 1
ATOM 3816 C CA . ARG B 1 136 ? 10.664 -7.59 -17.406 1 97.19 136 ARG B CA 1
ATOM 3817 C C . ARG B 1 136 ? 10.875 -8.344 -18.719 1 97.19 136 ARG B C 1
ATOM 3819 O O . ARG B 1 136 ? 12.016 -8.648 -19.078 1 97.19 136 ARG B O 1
ATOM 3826 N N . ALA B 1 137 ? 9.773 -8.625 -19.375 1 98.56 137 ALA B N 1
ATOM 3827 C CA . ALA B 1 137 ? 9.836 -9.391 -20.625 1 98.56 137 ALA B CA 1
ATOM 3828 C C . ALA B 1 137 ? 9.883 -8.461 -21.828 1 98.56 137 ALA B C 1
ATOM 3830 O O . ALA B 1 137 ? 9.648 -7.258 -21.719 1 98.56 137 ALA B O 1
ATOM 3831 N N . ASP B 1 138 ? 10.32 -9.016 -23 1 98.44 138 ASP B N 1
ATOM 3832 C CA . ASP B 1 138 ? 10.047 -8.391 -24.281 1 98.44 138 ASP B CA 1
ATOM 3833 C C . ASP B 1 138 ? 8.547 -8.32 -24.562 1 98.44 138 ASP B C 1
ATOM 3835 O O . ASP B 1 138 ? 7.914 -9.344 -24.828 1 98.44 138 ASP B O 1
ATOM 3839 N N . GLN B 1 139 ? 7.992 -7.133 -24.547 1 97.88 139 GLN B N 1
ATOM 3840 C CA . GLN B 1 139 ? 6.543 -6.957 -24.578 1 97.88 139 GLN B CA 1
ATOM 3841 C C . GLN B 1 139 ? 5.953 -7.461 -25.891 1 97.88 139 GLN B C 1
ATOM 3843 O O . GLN B 1 139 ? 4.836 -7.984 -25.906 1 97.88 139 GLN B O 1
ATOM 3848 N N . GLU B 1 140 ? 6.66 -7.262 -26.969 1 98.5 140 GLU B N 1
ATOM 3849 C CA . GLU B 1 140 ? 6.184 -7.746 -28.266 1 98.5 140 GLU B CA 1
ATOM 3850 C C . GLU B 1 140 ? 6.121 -9.273 -28.297 1 98.5 140 GLU B C 1
ATOM 3852 O O . GLU B 1 140 ? 5.18 -9.852 -28.844 1 98.5 140 GLU B O 1
ATOM 3857 N N . PHE B 1 141 ? 7.148 -9.828 -27.719 1 98.75 141 PHE B N 1
ATOM 3858 C CA . PHE B 1 141 ? 7.133 -11.281 -27.625 1 98.75 141 PHE B CA 1
ATOM 3859 C C . PHE B 1 141 ? 5.984 -11.766 -26.75 1 98.75 141 PHE B C 1
ATOM 3861 O O . PHE B 1 141 ? 5.242 -12.672 -27.141 1 98.75 141 PHE B O 1
ATOM 3868 N N . ALA B 1 142 ? 5.805 -11.164 -25.578 1 98.81 142 ALA B N 1
ATOM 3869 C CA . ALA B 1 142 ? 4.719 -11.523 -24.672 1 98.81 142 ALA B CA 1
ATOM 3870 C C . ALA B 1 142 ? 3.361 -11.367 -25.359 1 98.81 142 ALA B C 1
ATOM 3872 O O . ALA B 1 142 ? 2.465 -12.195 -25.172 1 98.81 142 ALA B O 1
ATOM 3873 N N . LEU B 1 143 ? 3.219 -10.297 -26.109 1 98.88 143 LEU B N 1
ATOM 3874 C CA . LEU B 1 143 ? 1.979 -10.062 -26.844 1 98.88 143 LEU B CA 1
ATOM 3875 C C . LEU B 1 143 ? 1.747 -11.156 -27.875 1 98.88 143 LEU B C 1
ATOM 3877 O O . LEU B 1 143 ? 0.61 -11.586 -28.094 1 98.88 143 LEU B O 1
ATOM 3881 N N . SER B 1 144 ? 2.803 -11.57 -28.562 1 98.81 144 SER B N 1
ATOM 3882 C CA . SER B 1 144 ? 2.664 -12.648 -29.547 1 98.81 144 SER B CA 1
ATOM 3883 C C . SER B 1 144 ? 2.199 -13.938 -28.875 1 98.81 144 SER B C 1
ATOM 3885 O O . SER B 1 144 ? 1.43 -14.711 -29.453 1 98.81 144 SER B O 1
ATOM 3887 N N . MET B 1 145 ? 2.688 -14.234 -27.625 1 98.81 145 MET B N 1
ATOM 3888 C CA . MET B 1 145 ? 2.221 -15.383 -26.859 1 98.81 145 MET B CA 1
ATOM 3889 C C . MET B 1 145 ? 0.737 -15.25 -26.531 1 98.81 145 MET B C 1
ATOM 3891 O O . MET B 1 145 ? -0.013 -16.219 -26.609 1 98.81 145 MET B O 1
ATOM 3895 N N . ALA B 1 146 ? 0.3 -14.047 -26.156 1 98.81 146 ALA B N 1
ATOM 3896 C CA . ALA B 1 146 ? -1.106 -13.789 -25.859 1 98.81 146 ALA B CA 1
ATOM 3897 C C . ALA B 1 146 ? -1.982 -14.055 -27.078 1 98.81 146 ALA B C 1
ATOM 3899 O O . ALA B 1 146 ? -3.031 -14.695 -26.969 1 98.81 146 ALA B O 1
ATOM 3900 N N . ARG B 1 147 ? -1.564 -13.555 -28.219 1 98.69 147 ARG B N 1
ATOM 3901 C CA . ARG B 1 147 ? -2.318 -13.734 -29.469 1 98.69 147 ARG B CA 1
ATOM 3902 C C . ARG B 1 147 ? -2.418 -15.211 -29.828 1 98.69 147 ARG B C 1
ATOM 3904 O O . ARG B 1 147 ? -3.477 -15.68 -30.25 1 98.69 147 ARG B O 1
ATOM 3911 N N . MET B 1 148 ? -1.321 -15.883 -29.688 1 98.25 148 MET B N 1
ATOM 3912 C CA . MET B 1 148 ? -1.345 -17.312 -29.969 1 98.25 148 MET B CA 1
ATOM 3913 C C . MET B 1 148 ? -2.32 -18.031 -29.031 1 98.25 148 MET B C 1
ATOM 3915 O O . MET B 1 148 ? -3.08 -18.891 -29.484 1 98.25 148 MET B O 1
ATOM 3919 N N . ALA B 1 149 ? -2.24 -17.703 -27.719 1 98.31 149 ALA B N 1
ATOM 3920 C CA . ALA B 1 149 ? -3.16 -18.297 -26.766 1 98.31 149 ALA B CA 1
ATOM 3921 C C . ALA B 1 149 ? -4.613 -18.047 -27.156 1 98.31 149 ALA B C 1
ATOM 3923 O O . ALA B 1 149 ? -5.449 -18.938 -27.094 1 98.31 149 ALA B O 1
ATOM 3924 N N . ARG B 1 150 ? -4.914 -16.812 -27.562 1 98.06 150 ARG B N 1
ATOM 3925 C CA . ARG B 1 150 ? -6.254 -16.453 -28.031 1 98.06 150 ARG B CA 1
ATOM 3926 C C . ARG B 1 150 ? -6.684 -17.328 -29.203 1 98.06 150 ARG B C 1
ATOM 3928 O O . ARG B 1 150 ? -7.785 -17.891 -29.188 1 98.06 150 ARG B O 1
ATOM 3935 N N . ASP B 1 151 ? -5.785 -17.453 -30.156 1 97.56 151 ASP B N 1
ATOM 3936 C CA . ASP B 1 151 ? -6.086 -18.234 -31.359 1 97.56 151 ASP B CA 1
ATOM 3937 C C . ASP B 1 151 ? -6.328 -19.703 -31.031 1 97.56 151 ASP B C 1
ATOM 3939 O O . ASP B 1 151 ? -7.039 -20.391 -31.766 1 97.56 151 ASP B O 1
ATOM 3943 N N . LEU B 1 152 ? -5.762 -20.141 -29.922 1 96.81 152 LEU B N 1
ATOM 3944 C CA . LEU B 1 152 ? -5.898 -21.531 -29.516 1 96.81 152 LEU B CA 1
ATOM 3945 C C . LEU B 1 152 ? -7.105 -21.703 -28.594 1 96.81 152 LEU B C 1
ATOM 3947 O O . LEU B 1 152 ? -7.418 -22.828 -28.172 1 96.81 152 LEU B O 1
ATOM 3951 N N . GLY B 1 153 ? -7.762 -20.578 -28.25 1 96.06 153 GLY B N 1
ATOM 3952 C CA . GLY B 1 153 ? -9.023 -20.719 -27.547 1 96.06 153 GLY B CA 1
ATOM 3953 C C . GLY B 1 153 ? -8.984 -20.141 -26.141 1 96.06 153 GLY B C 1
ATOM 3954 O O . GLY B 1 153 ? -9.992 -20.172 -25.422 1 96.06 153 GLY B O 1
ATOM 3955 N N . ALA B 1 154 ? -7.863 -19.609 -25.656 1 98.06 154 ALA B N 1
ATOM 3956 C CA . ALA B 1 154 ? -7.824 -18.938 -24.359 1 98.06 154 ALA B CA 1
ATOM 3957 C C . ALA B 1 154 ? -8.672 -17.672 -24.359 1 98.06 154 ALA B C 1
ATOM 3959 O O . ALA B 1 154 ? -8.727 -16.969 -25.375 1 98.06 154 ALA B O 1
ATOM 3960 N N . VAL B 1 155 ? -9.297 -17.344 -23.219 1 98.19 155 VAL B N 1
ATOM 3961 C CA . VAL B 1 155 ? -10.227 -16.219 -23.188 1 98.19 155 VAL B CA 1
ATOM 3962 C C . VAL B 1 155 ? -9.625 -15.062 -22.391 1 98.19 155 VAL B C 1
ATOM 3964 O O . VAL B 1 155 ? -10.094 -13.93 -22.469 1 98.19 155 VAL B O 1
ATOM 3967 N N . ARG B 1 156 ? -8.539 -15.375 -21.594 1 98.69 156 ARG B N 1
ATOM 3968 C CA . ARG B 1 156 ? -7.969 -14.375 -20.703 1 98.69 156 ARG B CA 1
ATOM 3969 C C . ARG B 1 156 ? -6.449 -14.492 -20.641 1 98.69 156 ARG B C 1
ATOM 3971 O O . ARG B 1 156 ? -5.906 -15.594 -20.688 1 98.69 156 ARG B O 1
ATOM 3978 N N . ILE B 1 157 ? -5.758 -13.406 -20.594 1 98.81 157 ILE B N 1
ATOM 3979 C CA . ILE B 1 157 ? -4.359 -13.367 -20.172 1 98.81 157 ILE B CA 1
ATOM 3980 C C . ILE B 1 157 ? -4.242 -12.625 -18.844 1 98.81 157 ILE B C 1
ATOM 3982 O O . ILE B 1 157 ? -5.043 -11.734 -18.547 1 98.81 157 ILE B O 1
ATOM 3986 N N . ARG B 1 158 ? -3.383 -13.055 -18.078 1 98.81 158 ARG B N 1
ATOM 3987 C CA . ARG B 1 158 ? -3.037 -12.438 -16.797 1 98.81 158 ARG B CA 1
ATOM 3988 C C . ARG B 1 158 ? -1.625 -11.867 -16.828 1 98.81 158 ARG B C 1
ATOM 3990 O O . ARG B 1 158 ? -0.655 -12.602 -17.031 1 98.81 158 ARG B O 1
ATOM 3997 N N . LEU B 1 159 ? -1.52 -10.539 -16.734 1 98.94 159 LEU B N 1
ATOM 3998 C CA . LEU B 1 159 ? -0.232 -9.852 -16.688 1 98.94 159 LEU B CA 1
ATOM 3999 C C . LEU B 1 159 ? 0.317 -9.812 -15.266 1 98.94 159 LEU B C 1
ATOM 4001 O O . LEU B 1 159 ? -0.296 -9.227 -14.375 1 98.94 159 LEU B O 1
ATOM 4005 N N . ALA B 1 160 ? 1.49 -10.398 -15.062 1 98.81 160 ALA B N 1
ATOM 4006 C CA . ALA B 1 160 ? 2.012 -10.5 -13.703 1 98.81 160 ALA B CA 1
ATOM 4007 C C . ALA B 1 160 ? 3.256 -9.633 -13.523 1 98.81 160 ALA B C 1
ATOM 4009 O O . ALA B 1 160 ? 4.246 -9.812 -14.242 1 98.81 160 ALA B O 1
ATOM 4010 N N . ASP B 1 161 ? 3.164 -8.664 -12.688 1 98.69 161 ASP B N 1
ATOM 4011 C CA . ASP B 1 161 ? 4.352 -7.996 -12.164 1 98.69 161 ASP B CA 1
ATOM 4012 C C . ASP B 1 161 ? 4.988 -8.805 -11.039 1 98.69 161 ASP B C 1
ATOM 4014 O O . ASP B 1 161 ? 4.883 -8.438 -9.867 1 98.69 161 ASP B O 1
ATOM 4018 N N . THR B 1 162 ? 5.707 -9.773 -11.391 1 98.19 162 THR B N 1
ATOM 4019 C CA . THR B 1 162 ? 6.152 -10.875 -10.539 1 98.19 162 THR B CA 1
ATOM 4020 C C . THR B 1 162 ? 7.031 -10.352 -9.406 1 98.19 162 THR B C 1
ATOM 4022 O O . THR B 1 162 ? 6.984 -10.867 -8.289 1 98.19 162 THR B O 1
ATOM 4025 N N . LEU B 1 163 ? 7.781 -9.305 -9.648 1 97.94 163 LEU B N 1
ATOM 4026 C CA . LEU B 1 163 ? 8.719 -8.836 -8.633 1 97.94 163 LEU B CA 1
ATOM 4027 C C . LEU B 1 163 ? 8.227 -7.543 -7.988 1 97.94 163 LEU B C 1
ATOM 4029 O O . LEU B 1 163 ? 8.938 -6.938 -7.184 1 97.94 163 LEU B O 1
ATOM 4033 N N . GLY B 1 164 ? 7.02 -7.051 -8.367 1 98.12 164 GLY B N 1
ATOM 4034 C CA . GLY B 1 164 ? 6.426 -5.875 -7.75 1 98.12 164 GLY B CA 1
ATOM 4035 C C . GLY B 1 164 ? 7.234 -4.609 -7.969 1 98.12 164 GLY B C 1
ATOM 4036 O O . GLY B 1 164 ? 7.332 -3.768 -7.074 1 98.12 164 GLY B O 1
ATOM 4037 N N . VAL B 1 165 ? 7.883 -4.465 -9.133 1 97.69 165 VAL B N 1
ATOM 4038 C CA . VAL B 1 165 ? 8.812 -3.361 -9.328 1 97.69 165 VAL B CA 1
ATOM 4039 C C . VAL B 1 165 ? 8.164 -2.281 -10.188 1 97.69 165 VAL B C 1
ATOM 4041 O O . VAL B 1 165 ? 8.664 -1.157 -10.273 1 97.69 165 VAL B O 1
ATOM 4044 N N . MET B 1 166 ? 7.051 -2.549 -10.844 1 98.19 166 MET B N 1
ATOM 4045 C CA . MET B 1 166 ? 6.465 -1.608 -11.789 1 98.19 166 MET B CA 1
ATOM 4046 C C . MET B 1 166 ? 5.621 -0.559 -11.07 1 98.19 166 MET B C 1
ATOM 4048 O O . MET B 1 166 ? 4.918 -0.875 -10.109 1 98.19 166 MET B O 1
ATOM 4052 N N . THR B 1 167 ? 5.688 0.674 -11.531 1 98.75 167 THR B N 1
ATOM 4053 C CA . THR B 1 167 ? 4.887 1.767 -10.992 1 98.75 167 THR B CA 1
ATOM 4054 C C . THR B 1 167 ? 3.49 1.769 -11.609 1 98.75 167 THR B C 1
ATOM 4056 O O . THR B 1 167 ? 3.258 1.126 -12.633 1 98.75 167 THR B O 1
ATOM 4059 N N . PRO B 1 168 ? 2.52 2.514 -10.984 1 98.88 168 PRO B N 1
ATOM 4060 C CA . PRO B 1 168 ? 1.176 2.574 -11.562 1 98.88 168 PRO B CA 1
ATOM 4061 C C . PRO B 1 168 ? 1.173 3.113 -12.992 1 98.88 168 PRO B C 1
ATOM 4063 O O . PRO B 1 168 ? 0.427 2.617 -13.836 1 98.88 168 PRO B O 1
ATOM 4066 N N . THR B 1 169 ? 2.047 4.098 -13.289 1 98.5 169 THR B N 1
ATOM 4067 C CA . THR B 1 169 ? 2.127 4.66 -14.633 1 98.5 169 THR B CA 1
ATOM 4068 C C . THR B 1 169 ? 2.51 3.588 -15.648 1 98.5 169 THR B C 1
ATOM 4070 O O . THR B 1 169 ? 1.884 3.473 -16.703 1 98.5 169 THR B O 1
ATOM 4073 N N . ARG B 1 170 ? 3.449 2.789 -15.289 1 98.38 170 ARG B N 1
ATOM 4074 C CA . ARG B 1 170 ? 3.932 1.744 -16.188 1 98.38 170 ARG B CA 1
ATOM 4075 C C . ARG B 1 170 ? 2.928 0.603 -16.281 1 98.38 170 ARG B C 1
ATOM 4077 O O . ARG B 1 170 ? 2.797 -0.023 -17.344 1 98.38 170 ARG B O 1
ATOM 4084 N N . ILE B 1 171 ? 2.213 0.345 -15.234 1 98.81 171 ILE B N 1
ATOM 4085 C CA . ILE B 1 171 ? 1.155 -0.66 -15.25 1 98.81 171 ILE B CA 1
ATOM 4086 C C . ILE B 1 171 ? 0.064 -0.241 -16.234 1 98.81 171 ILE B C 1
ATOM 4088 O O . ILE B 1 171 ? -0.413 -1.057 -17.031 1 98.81 171 ILE B O 1
ATOM 4092 N N . ALA B 1 172 ? -0.339 1.029 -16.125 1 98.81 172 ALA B N 1
ATOM 4093 C CA . ALA B 1 172 ? -1.354 1.533 -17.047 1 98.81 172 ALA B CA 1
ATOM 4094 C C . ALA B 1 172 ? -0.908 1.368 -18.5 1 98.81 172 ALA B C 1
ATOM 4096 O O . ALA B 1 172 ? -1.687 0.929 -19.344 1 98.81 172 ALA B O 1
ATOM 4097 N N . GLU B 1 173 ? 0.363 1.719 -18.781 1 98.62 173 GLU B N 1
ATOM 4098 C CA . GLU B 1 173 ? 0.913 1.585 -20.125 1 98.62 173 GLU B CA 1
ATOM 4099 C C . GLU B 1 173 ? 0.916 0.128 -20.578 1 98.62 173 GLU B C 1
ATOM 4101 O O . GLU B 1 173 ? 0.558 -0.174 -21.719 1 98.62 173 GLU B O 1
ATOM 4106 N N . LEU B 1 174 ? 1.32 -0.724 -19.656 1 98.81 174 LEU B N 1
ATOM 4107 C CA . LEU B 1 174 ? 1.377 -2.152 -19.953 1 98.81 174 LEU B CA 1
ATOM 4108 C C . LEU B 1 174 ? -0.005 -2.689 -20.312 1 98.81 174 LEU B C 1
ATOM 4110 O O . LEU B 1 174 ? -0.163 -3.385 -21.312 1 98.81 174 LEU B O 1
ATOM 4114 N N . VAL B 1 175 ? -1.009 -2.381 -19.516 1 98.81 175 VAL B N 1
ATOM 4115 C CA . VAL B 1 175 ? -2.367 -2.877 -19.703 1 98.81 175 VAL B CA 1
ATOM 4116 C C . VAL B 1 175 ? -2.93 -2.342 -21.031 1 98.81 175 VAL B C 1
ATOM 4118 O O . VAL B 1 175 ? -3.535 -3.09 -21.797 1 98.81 175 VAL B O 1
ATOM 4121 N N . ARG B 1 176 ? -2.707 -1.066 -21.312 1 98.75 176 ARG B N 1
ATOM 4122 C CA . ARG B 1 176 ? -3.203 -0.472 -22.547 1 98.75 176 ARG B CA 1
ATOM 4123 C C . ARG B 1 176 ? -2.574 -1.138 -23.766 1 98.75 176 ARG B C 1
ATOM 4125 O O . ARG B 1 176 ? -3.244 -1.354 -24.766 1 98.75 176 ARG B O 1
ATOM 4132 N N . PHE B 1 177 ? -1.252 -1.411 -23.672 1 98.75 177 PHE B N 1
ATOM 4133 C CA . PHE B 1 177 ? -0.538 -2.07 -24.75 1 98.75 177 PHE B CA 1
ATOM 4134 C C . PHE B 1 177 ? -1.171 -3.418 -25.078 1 98.75 177 PHE B C 1
ATOM 4136 O O . PHE B 1 177 ? -1.469 -3.707 -26.234 1 98.75 177 PHE B O 1
ATOM 4143 N N . PHE B 1 178 ? -1.468 -4.234 -24.078 1 98.81 178 PHE B N 1
ATOM 4144 C CA . PHE B 1 178 ? -2.031 -5.562 -24.297 1 98.81 178 PHE B CA 1
ATOM 4145 C C . PHE B 1 178 ? -3.502 -5.469 -24.688 1 98.81 178 PHE B C 1
ATOM 4147 O O . PHE B 1 178 ? -3.994 -6.281 -25.469 1 98.81 178 PHE B O 1
ATOM 4154 N N . ALA B 1 179 ? -4.238 -4.523 -24.062 1 98.31 179 ALA B N 1
ATOM 4155 C CA . ALA B 1 179 ? -5.645 -4.336 -24.406 1 98.31 179 ALA B CA 1
ATOM 4156 C C . ALA B 1 179 ? -5.805 -3.992 -25.891 1 98.31 179 ALA B C 1
ATOM 4158 O O . ALA B 1 179 ? -6.773 -4.414 -26.531 1 98.31 179 ALA B O 1
ATOM 4159 N N . ALA B 1 180 ? -4.926 -3.25 -26.469 1 97.81 180 ALA B N 1
ATOM 4160 C CA . ALA B 1 180 ? -4.984 -2.824 -27.859 1 97.81 180 ALA B CA 1
ATOM 4161 C C . ALA B 1 180 ? -4.59 -3.963 -28.797 1 97.81 180 ALA B C 1
ATOM 4163 O O . ALA B 1 180 ? -5.016 -3.996 -29.953 1 97.81 180 ALA B O 1
ATOM 4164 N N . GLY B 1 181 ? -3.836 -4.934 -28.281 1 97.38 181 GLY B N 1
ATOM 4165 C CA . GLY B 1 181 ? -3.197 -5.863 -29.203 1 97.38 181 GLY B CA 1
ATOM 4166 C C . GLY B 1 181 ? -3.725 -7.281 -29.078 1 97.38 181 GLY B C 1
ATOM 4167 O O . GLY B 1 181 ? -3.561 -8.094 -29.984 1 97.38 181 GLY B O 1
ATOM 4168 N N . ALA B 1 182 ? -4.285 -7.699 -27.984 1 95.81 182 ALA B N 1
ATOM 4169 C CA . ALA B 1 182 ? -4.562 -9.117 -27.734 1 95.81 182 ALA B CA 1
ATOM 4170 C C . ALA B 1 182 ? -6.047 -9.422 -27.938 1 95.81 182 ALA B C 1
ATOM 4172 O O . ALA B 1 182 ? -6.414 -10.562 -28.234 1 95.81 182 ALA B O 1
ATOM 4173 N N . ASP B 1 183 ? -7.008 -8.477 -27.812 1 96.12 183 ASP B N 1
ATOM 4174 C CA . ASP B 1 183 ? -8.453 -8.664 -27.922 1 96.12 183 ASP B CA 1
ATOM 4175 C C . ASP B 1 183 ? -8.93 -9.812 -27.047 1 96.12 183 ASP B C 1
ATOM 4177 O O . ASP B 1 183 ? -9.57 -10.75 -27.531 1 96.12 183 ASP B O 1
ATOM 4181 N N . MET B 1 184 ? -8.617 -9.961 -25.859 1 97.81 184 MET B N 1
ATOM 4182 C CA . MET B 1 184 ? -8.992 -10.93 -24.844 1 97.81 184 MET B CA 1
ATOM 4183 C C . MET B 1 184 ? -9.18 -10.25 -23.484 1 97.81 184 MET B C 1
ATOM 4185 O O . MET B 1 184 ? -8.859 -9.07 -23.328 1 97.81 184 MET B O 1
ATOM 4189 N N . GLU B 1 185 ? -9.812 -10.969 -22.547 1 98.62 185 GLU B N 1
ATOM 4190 C CA . GLU B 1 185 ? -9.875 -10.438 -21.188 1 98.62 185 GLU B CA 1
ATOM 4191 C C . GLU B 1 185 ? -8.477 -10.273 -20.594 1 98.62 185 GLU B C 1
ATOM 4193 O O . GLU B 1 185 ? -7.598 -11.109 -20.828 1 98.62 185 GLU B O 1
ATOM 4198 N N . ILE B 1 186 ? -8.258 -9.203 -19.906 1 98.88 186 ILE B N 1
ATOM 4199 C CA . ILE B 1 186 ? -6.969 -8.922 -19.297 1 98.88 186 ILE B CA 1
ATOM 4200 C C . ILE B 1 186 ? -7.117 -8.922 -17.766 1 98.88 186 ILE B C 1
ATOM 4202 O O . ILE B 1 186 ? -7.996 -8.258 -17.219 1 98.88 186 ILE B O 1
ATOM 4206 N N . ALA B 1 187 ? -6.332 -9.703 -17.125 1 98.94 187 ALA B N 1
ATOM 4207 C CA . ALA B 1 187 ? -6.195 -9.703 -15.68 1 98.94 187 ALA B CA 1
ATOM 4208 C C . ALA B 1 187 ? -4.824 -9.18 -15.258 1 98.94 187 ALA B C 1
ATOM 4210 O O . ALA B 1 187 ? -3.867 -9.242 -16.031 1 98.94 187 ALA B O 1
ATOM 4211 N N . ILE B 1 188 ? -4.75 -8.57 -14.086 1 98.94 188 ILE B N 1
ATOM 4212 C CA . ILE B 1 188 ? -3.486 -8.07 -13.547 1 98.94 188 ILE B CA 1
ATOM 4213 C C . ILE B 1 188 ? -3.17 -8.781 -12.234 1 98.94 188 ILE B C 1
ATOM 4215 O O . ILE B 1 188 ? -4.074 -9.07 -11.438 1 98.94 188 ILE B O 1
ATOM 4219 N N . HIS B 1 189 ? -1.94 -9.203 -12.031 1 98.94 189 HIS B N 1
ATOM 4220 C CA . HIS B 1 189 ? -1.376 -9.797 -10.82 1 98.94 189 HIS B CA 1
ATOM 4221 C C . HIS B 1 189 ? -0.116 -9.055 -10.383 1 98.94 189 HIS B C 1
ATOM 4223 O O . HIS B 1 189 ? 0.958 -9.258 -10.953 1 98.94 189 HIS B O 1
ATOM 4229 N N . CYS B 1 190 ? -0.277 -8.273 -9.32 1 98.81 190 CYS B N 1
ATOM 4230 C CA . CYS B 1 190 ? 0.841 -7.422 -8.93 1 98.81 190 CYS B CA 1
ATOM 4231 C C . CYS B 1 190 ? 1.348 -7.793 -7.539 1 98.81 190 CYS B C 1
ATOM 4233 O O . CYS B 1 190 ? 0.558 -7.941 -6.605 1 98.81 190 CYS B O 1
ATOM 4235 N N . HIS B 1 191 ? 2.65 -7.965 -7.449 1 98.88 191 HIS B N 1
ATOM 4236 C CA . HIS B 1 191 ? 3.25 -8.18 -6.137 1 98.88 191 HIS B CA 1
ATOM 4237 C C . HIS B 1 191 ? 3.549 -6.859 -5.441 1 98.88 191 HIS B C 1
ATOM 4239 O O . HIS B 1 191 ? 3.564 -5.805 -6.082 1 98.88 191 HIS B O 1
ATOM 4245 N N . ASN B 1 192 ? 3.785 -6.891 -4.152 1 98.81 192 ASN B N 1
ATOM 4246 C CA . ASN B 1 192 ? 3.721 -5.715 -3.287 1 98.81 192 ASN B CA 1
ATOM 4247 C C . ASN B 1 192 ? 5.094 -5.355 -2.729 1 98.81 192 ASN B C 1
ATOM 4249 O O . ASN B 1 192 ? 5.195 -4.711 -1.684 1 98.81 192 ASN B O 1
ATOM 4253 N N . ASP B 1 193 ? 6.164 -5.672 -3.375 1 98.75 193 ASP B N 1
ATOM 4254 C CA . ASP B 1 193 ? 7.527 -5.605 -2.852 1 98.75 193 ASP B CA 1
ATOM 4255 C C . ASP B 1 193 ? 7.898 -4.176 -2.471 1 98.75 193 ASP B C 1
ATOM 4257 O O . ASP B 1 193 ? 8.758 -3.959 -1.615 1 98.75 193 ASP B O 1
ATOM 4261 N N . PHE B 1 194 ? 7.195 -3.191 -3.082 1 98.69 194 PHE B N 1
ATOM 4262 C CA . PHE B 1 194 ? 7.469 -1.804 -2.725 1 98.69 194 PHE B CA 1
ATOM 4263 C C . PHE B 1 194 ? 6.188 -1.093 -2.307 1 98.69 194 PHE B C 1
ATOM 4265 O O . PHE B 1 194 ? 6.09 0.133 -2.406 1 98.69 194 PHE B O 1
ATOM 4272 N N . GLY B 1 195 ? 5.156 -1.848 -1.973 1 98.62 195 GLY B N 1
ATOM 4273 C CA . GLY B 1 195 ? 3.953 -1.287 -1.381 1 98.62 195 GLY B CA 1
ATOM 4274 C C . GLY B 1 195 ? 2.998 -0.708 -2.406 1 98.62 195 GLY B C 1
ATOM 4275 O O . GLY B 1 195 ? 2.213 0.189 -2.094 1 98.62 195 GLY B O 1
ATOM 4276 N N . MET B 1 196 ? 3.01 -1.166 -3.664 1 98.88 196 MET B N 1
ATOM 4277 C CA . MET B 1 196 ? 2.225 -0.479 -4.684 1 98.88 196 MET B CA 1
ATOM 4278 C C . MET B 1 196 ? 1.189 -1.416 -5.297 1 98.88 196 MET B C 1
ATOM 4280 O O . MET B 1 196 ? 0.439 -1.02 -6.191 1 98.88 196 MET B O 1
ATOM 4284 N N . ALA B 1 197 ? 1.054 -2.658 -4.766 1 98.88 197 ALA B N 1
ATOM 4285 C CA . ALA B 1 197 ? 0.271 -3.697 -5.43 1 98.88 197 ALA B CA 1
ATOM 4286 C C . ALA B 1 197 ? -1.197 -3.297 -5.531 1 98.88 197 ALA B C 1
ATOM 4288 O O . ALA B 1 197 ? -1.819 -3.457 -6.582 1 98.88 197 ALA B O 1
ATOM 4289 N N . THR B 1 198 ? -1.806 -2.777 -4.438 1 98.88 198 THR B N 1
ATOM 4290 C CA . THR B 1 198 ? -3.211 -2.387 -4.441 1 98.88 198 THR B CA 1
ATOM 4291 C C . THR B 1 198 ? -3.465 -1.285 -5.465 1 98.88 198 THR B C 1
ATOM 4293 O O . THR B 1 198 ? -4.395 -1.38 -6.27 1 98.88 198 THR B O 1
ATOM 4296 N N . ALA B 1 199 ? -2.607 -0.263 -5.43 1 98.94 199 ALA B N 1
ATOM 4297 C CA . ALA B 1 199 ? -2.736 0.842 -6.375 1 98.94 199 ALA B CA 1
ATOM 4298 C C . ALA B 1 199 ? -2.561 0.358 -7.812 1 98.94 199 ALA B C 1
ATOM 4300 O O . ALA B 1 199 ? -3.252 0.825 -8.719 1 98.94 199 ALA B O 1
ATOM 4301 N N . ASN B 1 200 ? -1.632 -0.568 -8.031 1 98.94 200 ASN B N 1
ATOM 4302 C CA . ASN B 1 200 ? -1.394 -1.124 -9.359 1 98.94 200 ASN B CA 1
ATOM 4303 C C . ASN B 1 200 ? -2.607 -1.896 -9.867 1 98.94 200 ASN B C 1
ATOM 4305 O O . ASN B 1 200 ? -2.955 -1.806 -11.047 1 98.94 200 ASN B O 1
ATOM 4309 N N . ALA B 1 201 ? -3.229 -2.662 -9 1 98.94 201 ALA B N 1
ATOM 4310 C CA . ALA B 1 201 ? -4.441 -3.387 -9.375 1 98.94 201 ALA B CA 1
ATOM 4311 C C . ALA B 1 201 ? -5.547 -2.426 -9.797 1 98.94 201 ALA B C 1
ATOM 4313 O O . ALA B 1 201 ? -6.168 -2.611 -10.852 1 98.94 201 ALA B O 1
ATOM 4314 N N . ILE B 1 202 ? -5.77 -1.37 -9.016 1 98.88 202 ILE B N 1
ATOM 4315 C CA . ILE B 1 202 ? -6.816 -0.396 -9.305 1 98.88 202 ILE B CA 1
ATOM 4316 C C . ILE B 1 202 ? -6.484 0.35 -10.602 1 98.88 202 ILE B C 1
ATOM 4318 O O . ILE B 1 202 ? -7.355 0.558 -11.445 1 98.88 202 ILE B O 1
ATOM 4322 N N . THR B 1 203 ? -5.211 0.734 -10.766 1 98.88 203 THR B N 1
ATOM 4323 C CA . THR B 1 203 ? -4.758 1.415 -11.977 1 98.88 203 THR B CA 1
ATOM 4324 C C . THR B 1 203 ? -4.98 0.539 -13.203 1 98.88 203 THR B C 1
ATOM 4326 O O . THR B 1 203 ? -5.395 1.03 -14.258 1 98.88 203 THR B O 1
ATOM 4329 N N . ALA B 1 204 ? -4.672 -0.752 -13.055 1 98.94 204 ALA B N 1
ATOM 4330 C CA . ALA B 1 204 ? -4.867 -1.683 -14.164 1 98.94 204 ALA B CA 1
ATOM 4331 C C . ALA B 1 204 ? -6.332 -1.746 -14.578 1 98.94 204 ALA B C 1
ATOM 4333 O O . ALA B 1 204 ? -6.652 -1.719 -15.766 1 98.94 204 ALA B O 1
ATOM 4334 N N . LEU B 1 205 ? -7.23 -1.841 -13.602 1 98.75 205 LEU B N 1
ATOM 4335 C CA . LEU B 1 205 ? -8.664 -1.859 -13.883 1 98.75 205 LEU B CA 1
ATOM 4336 C C . LEU B 1 205 ? -9.094 -0.586 -14.609 1 98.75 205 LEU B C 1
ATOM 4338 O O . LEU B 1 205 ? -9.852 -0.643 -15.578 1 98.75 205 LEU B O 1
ATOM 4342 N N . GLU B 1 206 ? -8.562 0.559 -14.188 1 98.31 206 GLU B N 1
ATOM 4343 C CA . GLU B 1 206 ? -8.883 1.837 -14.812 1 98.31 206 GLU B CA 1
ATOM 4344 C C . GLU B 1 206 ? -8.328 1.912 -16.234 1 98.31 206 GLU B C 1
ATOM 4346 O O . GLU B 1 206 ? -8.883 2.604 -17.094 1 98.31 206 GLU B O 1
ATOM 4351 N N . ALA B 1 207 ? -7.219 1.18 -16.484 1 98.5 207 ALA B N 1
ATOM 4352 C CA . ALA B 1 207 ? -6.52 1.253 -17.766 1 98.5 207 ALA B CA 1
ATOM 4353 C C . ALA B 1 207 ? -7.105 0.262 -18.766 1 98.5 207 ALA B C 1
ATOM 4355 O O . ALA B 1 207 ? -6.699 0.234 -19.922 1 98.5 207 ALA B O 1
ATOM 4356 N N . GLY B 1 208 ? -8 -0.573 -18.328 1 98.19 208 GLY B N 1
ATOM 4357 C CA . GLY B 1 208 ? -8.68 -1.429 -19.281 1 98.19 208 GLY B CA 1
ATOM 4358 C C . GLY B 1 208 ? -8.617 -2.9 -18.922 1 98.19 208 GLY B C 1
ATOM 4359 O O . GLY B 1 208 ? -9.18 -3.744 -19.625 1 98.19 208 GLY B O 1
ATOM 4360 N N . ALA B 1 209 ? -7.992 -3.24 -17.797 1 98.81 209 ALA B N 1
ATOM 4361 C CA . ALA B 1 209 ? -8.047 -4.625 -17.328 1 98.81 209 ALA B CA 1
ATOM 4362 C C . ALA B 1 209 ? -9.453 -5 -16.875 1 98.81 209 ALA B C 1
ATOM 4364 O O . ALA B 1 209 ? -10.172 -4.168 -16.312 1 98.81 209 ALA B O 1
ATOM 4365 N N . HIS B 1 210 ? -9.805 -6.207 -17.109 1 98.69 210 HIS B N 1
ATOM 4366 C CA . HIS B 1 210 ? -11.125 -6.703 -16.719 1 98.69 210 HIS B CA 1
ATOM 4367 C C . HIS B 1 210 ? -11.102 -7.285 -15.312 1 98.69 210 HIS B C 1
ATOM 4369 O O . HIS B 1 210 ? -12.117 -7.273 -14.617 1 98.69 210 HIS B O 1
ATOM 4375 N N . TRP B 1 211 ? -9.898 -7.832 -14.922 1 98.81 211 TRP B N 1
ATOM 4376 C CA . TRP B 1 211 ? -9.773 -8.578 -13.672 1 98.81 211 TRP B CA 1
ATOM 4377 C C . TRP B 1 211 ? -8.531 -8.148 -12.898 1 98.81 211 TRP B C 1
ATOM 4379 O O . TRP B 1 211 ? -7.523 -7.766 -13.5 1 98.81 211 TRP B O 1
ATOM 4389 N N . ALA B 1 212 ? -8.609 -8.203 -11.586 1 98.94 212 ALA B N 1
ATOM 4390 C CA . ALA B 1 212 ? -7.441 -8 -10.734 1 98.94 212 ALA B CA 1
ATOM 4391 C C . ALA B 1 212 ? -7.316 -9.117 -9.703 1 98.94 212 ALA B C 1
ATOM 4393 O O . ALA B 1 212 ? -8.297 -9.461 -9.031 1 98.94 212 ALA B O 1
ATOM 4394 N N . ASP B 1 213 ? -6.152 -9.703 -9.609 1 98.94 213 ASP B N 1
ATOM 4395 C CA . ASP B 1 213 ? -5.871 -10.688 -8.57 1 98.94 213 ASP B CA 1
ATOM 4396 C C . ASP B 1 213 ? -5.684 -10.016 -7.215 1 98.94 213 ASP B C 1
ATOM 4398 O O . ASP B 1 213 ? -5 -8.992 -7.113 1 98.94 213 ASP B O 1
ATOM 4402 N N . VAL B 1 214 ? -6.285 -10.609 -6.23 1 98.94 214 VAL B N 1
ATOM 4403 C CA . VAL B 1 214 ? -6.199 -10.109 -4.863 1 98.94 214 VAL B CA 1
ATOM 4404 C C . VAL B 1 214 ? -6.082 -11.281 -3.889 1 98.94 214 VAL B C 1
ATOM 4406 O O . VAL B 1 214 ? -6.305 -12.43 -4.266 1 98.94 214 VAL B O 1
ATOM 4409 N N . SER B 1 215 ? -5.699 -11.031 -2.723 1 98.81 215 SER B N 1
ATOM 4410 C CA . SER B 1 215 ? -5.785 -11.953 -1.594 1 98.81 215 SER B CA 1
ATOM 4411 C C . SER B 1 215 ? -6.121 -11.219 -0.302 1 98.81 215 SER B C 1
ATOM 4413 O O . SER B 1 215 ? -5.883 -10.016 -0.187 1 98.81 215 SER B O 1
ATOM 4415 N N . VAL B 1 216 ? -6.727 -11.922 0.625 1 98.75 216 VAL B N 1
ATOM 4416 C CA . VAL B 1 216 ? -7.047 -11.336 1.922 1 98.75 216 VAL B CA 1
ATOM 4417 C C . VAL B 1 216 ? -5.766 -10.883 2.615 1 98.75 216 VAL B C 1
ATOM 4419 O O . VAL B 1 216 ? -4.801 -11.641 2.707 1 98.75 216 VAL B O 1
ATOM 4422 N N . LEU B 1 217 ? -5.711 -9.617 3.035 1 98.5 217 LEU B N 1
ATOM 4423 C CA . LEU B 1 217 ? -4.566 -8.977 3.678 1 98.5 217 LEU B CA 1
ATOM 4424 C C . LEU B 1 217 ? -3.393 -8.867 2.713 1 98.5 217 LEU B C 1
ATOM 4426 O O . LEU B 1 217 ? -2.281 -8.523 3.119 1 98.5 217 LEU B O 1
ATOM 4430 N N . GLY B 1 218 ? -3.619 -9.211 1.45 1 98.69 218 GLY B N 1
ATOM 4431 C CA . GLY B 1 218 ? -2.576 -9.141 0.438 1 98.69 218 GLY B CA 1
ATOM 4432 C C . GLY B 1 218 ? -1.476 -10.164 0.645 1 98.69 218 GLY B C 1
ATOM 4433 O O . GLY B 1 218 ? -0.337 -9.953 0.222 1 98.69 218 GLY B O 1
ATOM 4434 N N . ILE B 1 219 ? -1.749 -11.281 1.271 1 98.25 219 ILE B N 1
ATOM 4435 C CA . ILE B 1 219 ? -0.697 -12.242 1.575 1 98.25 219 ILE B CA 1
ATOM 4436 C C . ILE B 1 219 ? -0.265 -12.961 0.297 1 98.25 219 ILE B C 1
ATOM 4438 O O . ILE B 1 219 ? -1.048 -13.078 -0.649 1 98.25 219 ILE B O 1
ATOM 4442 N N . GLY B 1 220 ? 0.899 -13.422 0.271 1 97.12 220 GLY B N 1
ATOM 4443 C CA . GLY B 1 220 ? 1.543 -14.094 -0.846 1 97.12 220 GLY B CA 1
ATOM 4444 C C . GLY B 1 220 ? 3.055 -14.148 -0.718 1 97.12 220 GLY B C 1
ATOM 4445 O O . GLY B 1 220 ? 3.602 -13.875 0.351 1 97.12 220 GLY B O 1
ATOM 4446 N N . GLU B 1 221 ? 3.713 -14.531 -1.736 1 95.44 221 GLU B N 1
ATOM 4447 C CA . GLU B 1 221 ? 5.172 -14.594 -1.745 1 95.44 221 GLU B CA 1
ATOM 4448 C C . GLU B 1 221 ? 5.785 -13.234 -1.419 1 95.44 221 GLU B C 1
ATOM 4450 O O . GLU B 1 221 ? 5.266 -12.203 -1.837 1 95.44 221 GLU B O 1
ATOM 4455 N N . ARG B 1 222 ? 6.906 -13.312 -0.639 1 96.62 222 ARG B N 1
ATOM 4456 C CA . ARG B 1 222 ? 7.621 -12.109 -0.233 1 96.62 222 ARG B CA 1
ATOM 4457 C C . ARG B 1 222 ? 6.688 -11.125 0.467 1 96.62 222 ARG B C 1
ATOM 4459 O O . ARG B 1 222 ? 6.242 -11.375 1.589 1 96.62 222 ARG B O 1
ATOM 4466 N N . SER B 1 223 ? 6.367 -9.969 -0.119 1 98.06 223 SER B N 1
ATOM 4467 C CA . SER B 1 223 ? 5.539 -8.961 0.525 1 98.06 223 SER B CA 1
ATOM 4468 C C . SER B 1 223 ? 4.074 -9.109 0.127 1 98.06 223 SER B C 1
ATOM 4470 O O . SER B 1 223 ? 3.232 -8.297 0.514 1 98.06 223 SER B O 1
ATOM 4472 N N . GLY B 1 224 ? 3.793 -10.172 -0.629 1 98.25 224 GLY B N 1
ATOM 4473 C CA . GLY B 1 224 ? 2.408 -10.438 -0.982 1 98.25 224 GLY B CA 1
ATOM 4474 C C . GLY B 1 224 ? 1.961 -9.727 -2.242 1 98.25 224 GLY B C 1
ATOM 4475 O O . GLY B 1 224 ? 2.768 -9.477 -3.141 1 98.25 224 GLY B O 1
ATOM 4476 N N . ILE B 1 225 ? 0.657 -9.641 -2.418 1 98.81 225 ILE B N 1
ATOM 4477 C CA . ILE B 1 225 ? 0.052 -9.039 -3.6 1 98.81 225 ILE B CA 1
ATOM 4478 C C . ILE B 1 225 ? -0.992 -8.008 -3.176 1 98.81 225 ILE B C 1
ATOM 4480 O O . ILE B 1 225 ? -0.934 -7.48 -2.062 1 98.81 225 ILE B O 1
ATOM 4484 N N . SER B 1 226 ? -1.853 -7.57 -4.074 1 98.88 226 SER B N 1
ATOM 4485 C CA . SER B 1 226 ? -2.893 -6.59 -3.777 1 98.88 226 SER B CA 1
ATOM 4486 C C . SER B 1 226 ? -3.877 -7.129 -2.744 1 98.88 226 SER B C 1
ATOM 4488 O O . SER B 1 226 ? -4.324 -8.273 -2.84 1 98.88 226 SER B O 1
ATOM 4490 N N . ALA B 1 227 ? -4.207 -6.285 -1.814 1 98.81 227 ALA B N 1
ATOM 4491 C CA . ALA B 1 227 ? -5.086 -6.699 -0.724 1 98.81 227 ALA B CA 1
ATOM 4492 C C . ALA B 1 227 ? -6.547 -6.672 -1.155 1 98.81 227 ALA B C 1
ATOM 4494 O O . ALA B 1 227 ? -7.031 -5.66 -1.667 1 98.81 227 ALA B O 1
ATOM 4495 N N . LEU B 1 228 ? -7.238 -7.762 -0.918 1 98.88 228 LEU B N 1
ATOM 4496 C CA . LEU B 1 228 ? -8.641 -7.898 -1.303 1 98.88 228 LEU B CA 1
ATOM 4497 C C . LEU B 1 228 ? -9.484 -6.785 -0.695 1 98.88 228 LEU B C 1
ATOM 4499 O O . LEU B 1 228 ? -10.234 -6.109 -1.404 1 98.88 228 LEU B O 1
ATOM 4503 N N . GLU B 1 229 ? -9.328 -6.551 0.609 1 98.56 229 GLU B N 1
ATOM 4504 C CA . GLU B 1 229 ? -10.18 -5.605 1.326 1 98.56 229 GLU B CA 1
ATOM 4505 C C . GLU B 1 229 ? -9.922 -4.172 0.87 1 98.56 229 GLU B C 1
ATOM 4507 O O . GLU B 1 229 ? -10.828 -3.342 0.87 1 98.56 229 GLU B O 1
ATOM 4512 N N . GLU B 1 230 ? -8.656 -3.898 0.474 1 98.75 230 GLU B N 1
ATOM 4513 C CA . GLU B 1 230 ? -8.328 -2.555 0.014 1 98.75 230 GLU B CA 1
ATOM 4514 C C . GLU B 1 230 ? -8.883 -2.295 -1.383 1 98.75 230 GLU B C 1
ATOM 4516 O O . GLU B 1 230 ? -9.516 -1.264 -1.625 1 98.75 230 GLU B O 1
ATOM 4521 N N . VAL B 1 231 ? -8.719 -3.238 -2.307 1 98.88 231 VAL B N 1
ATOM 4522 C CA . VAL B 1 231 ? -9.211 -3.084 -3.672 1 98.88 231 VAL B CA 1
ATOM 4523 C C . VAL B 1 231 ? -10.734 -3.07 -3.676 1 98.88 231 VAL B C 1
ATOM 4525 O O . VAL B 1 231 ? -11.352 -2.15 -4.219 1 98.88 231 VAL B O 1
ATOM 4528 N N . ALA B 1 232 ? -11.359 -4.07 -3.029 1 98.69 232 ALA B N 1
ATOM 4529 C CA . ALA B 1 232 ? -12.812 -4.141 -2.955 1 98.69 232 ALA B CA 1
ATOM 4530 C C . ALA B 1 232 ? -13.391 -2.918 -2.246 1 98.69 232 ALA B C 1
ATOM 4532 O O . ALA B 1 232 ? -14.422 -2.385 -2.652 1 98.69 232 ALA B O 1
ATOM 4533 N N . GLY B 1 233 ? -12.711 -2.523 -1.176 1 98.25 233 GLY B N 1
ATOM 4534 C CA . GLY B 1 233 ? -13.156 -1.351 -0.439 1 98.25 233 GLY B CA 1
ATOM 4535 C C . GLY B 1 233 ? -13.188 -0.091 -1.285 1 98.25 233 GLY B C 1
ATOM 4536 O O . GLY B 1 233 ? -14.172 0.651 -1.267 1 98.25 233 GLY B O 1
ATOM 4537 N N . HIS B 1 234 ? -12.078 0.172 -2.014 1 98.56 234 HIS B N 1
ATOM 4538 C CA . HIS B 1 234 ? -12.031 1.364 -2.854 1 98.56 234 HIS B CA 1
ATOM 4539 C C . HIS B 1 234 ? -13.102 1.311 -3.943 1 98.56 234 HIS B C 1
ATOM 4541 O O . HIS B 1 234 ? -13.773 2.309 -4.207 1 98.56 234 HIS B O 1
ATOM 4547 N N . LEU B 1 235 ? -13.281 0.144 -4.582 1 98.25 235 LEU B N 1
ATOM 4548 C CA . LEU B 1 235 ? -14.266 -0.026 -5.645 1 98.25 235 LEU B CA 1
ATOM 4549 C C . LEU B 1 235 ? -15.68 0.223 -5.121 1 98.25 235 LEU B C 1
ATOM 4551 O O . LEU B 1 235 ? -16.469 0.908 -5.77 1 98.25 235 LEU B O 1
ATOM 4555 N N . ARG B 1 236 ? -15.953 -0.289 -3.965 1 97.81 236 ARG B N 1
ATOM 4556 C CA . ARG B 1 236 ? -17.297 -0.205 -3.389 1 97.81 236 ARG B CA 1
ATOM 4557 C C . ARG B 1 236 ? -17.547 1.177 -2.797 1 97.81 236 ARG B C 1
ATOM 4559 O O . ARG B 1 236 ? -18.578 1.8 -3.084 1 97.81 236 ARG B O 1
ATOM 4566 N N . LEU B 1 237 ? -16.656 1.693 -2.002 1 97.56 237 LEU B N 1
ATOM 4567 C CA . LEU B 1 237 ? -16.922 2.82 -1.113 1 97.56 237 LEU B CA 1
ATOM 4568 C C . LEU B 1 237 ? -16.578 4.141 -1.789 1 97.56 237 LEU B C 1
ATOM 4570 O O . LEU B 1 237 ? -17.047 5.199 -1.377 1 97.56 237 LEU B O 1
ATOM 4574 N N . VAL B 1 238 ? -15.664 4.109 -2.789 1 97.25 238 VAL B N 1
ATOM 4575 C CA . VAL B 1 238 ? -15.234 5.34 -3.447 1 97.25 238 VAL B CA 1
ATOM 4576 C C . VAL B 1 238 ? -15.758 5.371 -4.879 1 97.25 238 VAL B C 1
ATOM 4578 O O . VAL B 1 238 ? -16.344 6.367 -5.309 1 97.25 238 VAL B O 1
ATOM 4581 N N . GLN B 1 239 ? -15.688 4.211 -5.586 1 96.25 239 GLN B N 1
ATOM 4582 C CA . GLN B 1 239 ? -16.062 4.215 -6.996 1 96.25 239 GLN B CA 1
ATOM 4583 C C . GLN B 1 239 ? -17.516 3.807 -7.184 1 96.25 239 GLN B C 1
ATOM 4585 O O . GLN B 1 239 ? -18.047 3.867 -8.297 1 96.25 239 GLN B O 1
ATOM 4590 N N . GLY B 1 240 ? -18.219 3.273 -6.125 1 95.12 240 GLY B N 1
ATOM 4591 C CA . GLY B 1 240 ? -19.656 3.109 -6.129 1 95.12 240 GLY B CA 1
ATOM 4592 C C . GLY B 1 240 ? -20.109 1.768 -6.68 1 95.12 240 GLY B C 1
ATOM 4593 O O . GLY B 1 240 ? -21.281 1.591 -7.023 1 95.12 240 GLY B O 1
ATOM 4594 N N . TYR B 1 241 ? -19.141 0.797 -6.758 1 92.62 241 TYR B N 1
ATOM 4595 C CA . TYR B 1 241 ? -19.547 -0.545 -7.164 1 92.62 241 TYR B CA 1
ATOM 4596 C C . TYR B 1 241 ? -20.391 -1.213 -6.082 1 92.62 241 TYR B C 1
ATOM 4598 O O . TYR B 1 241 ? -19.969 -1.286 -4.922 1 92.62 241 TYR B O 1
ATOM 4606 N N . ASP B 1 242 ? -21.562 -1.656 -6.398 1 91.06 242 ASP B N 1
ATOM 4607 C CA . ASP B 1 242 ? -22.469 -2.268 -5.422 1 91.06 242 ASP B CA 1
ATOM 4608 C C . ASP B 1 242 ? -22.344 -3.789 -5.445 1 91.06 242 ASP B C 1
ATOM 4610 O O . ASP B 1 242 ? -23.328 -4.492 -5.645 1 91.06 242 ASP B O 1
ATOM 4614 N N . ILE B 1 243 ? -21.25 -4.348 -5.398 1 91.75 243 ILE B N 1
ATOM 4615 C CA . ILE B 1 243 ? -21.062 -5.793 -5.492 1 91.75 243 ILE B CA 1
ATOM 4616 C C . ILE B 1 243 ? -20.438 -6.316 -4.203 1 91.75 243 ILE B C 1
ATOM 4618 O O . ILE B 1 243 ? -20.844 -7.355 -3.684 1 91.75 243 ILE B O 1
ATOM 4622 N N . TYR B 1 244 ? -19.578 -5.723 -3.598 1 96.81 244 TYR B N 1
ATOM 4623 C CA . TYR B 1 244 ? -18.797 -6.266 -2.496 1 96.81 244 TYR B CA 1
ATOM 4624 C C . TYR B 1 244 ? -19.406 -5.891 -1.151 1 96.81 244 TYR B C 1
ATOM 4626 O O . TYR B 1 244 ? -19.641 -4.711 -0.879 1 96.81 244 TYR B O 1
ATOM 4634 N N . ASP B 1 245 ? -19.734 -6.902 -0.32 1 96.94 245 ASP B N 1
ATOM 4635 C CA . ASP B 1 245 ? -20.156 -6.684 1.058 1 96.94 245 ASP B CA 1
ATOM 4636 C C . ASP B 1 245 ? -18.953 -6.465 1.979 1 96.94 245 ASP B C 1
ATOM 4638 O O . ASP B 1 245 ? -18.391 -7.426 2.496 1 96.94 245 ASP B O 1
ATOM 4642 N N . MET B 1 246 ? -18.734 -5.258 2.34 1 97.31 246 MET B N 1
ATOM 4643 C CA . MET B 1 246 ? -17.531 -4.883 3.07 1 97.31 246 MET B CA 1
ATOM 4644 C C . MET B 1 246 ? -17.672 -5.191 4.559 1 97.31 246 MET B C 1
ATOM 4646 O O . MET B 1 246 ? -16.688 -5.191 5.297 1 97.31 246 MET B O 1
ATOM 4650 N N . ASN B 1 247 ? -18.797 -5.539 5.043 1 95.56 247 ASN B N 1
ATOM 4651 C CA . ASN B 1 247 ? -19.016 -5.867 6.449 1 95.56 247 ASN B CA 1
ATOM 4652 C C . ASN B 1 247 ? -18.422 -7.227 6.805 1 95.56 247 ASN B C 1
ATOM 4654 O O . ASN B 1 247 ? -18.203 -7.531 7.98 1 95.56 247 ASN B O 1
ATOM 4658 N N . LEU B 1 248 ? -18.141 -8.016 5.785 1 95.25 248 LEU B N 1
ATOM 4659 C CA . LEU B 1 248 ? -17.609 -9.352 6.016 1 95.25 248 LEU B CA 1
ATOM 4660 C C . LEU B 1 248 ? -16.094 -9.344 6.055 1 95.25 248 LEU B C 1
ATOM 4662 O O . LEU B 1 248 ? -15.469 -10.336 6.434 1 95.25 248 LEU B O 1
ATOM 4666 N N . VAL B 1 249 ? -15.5 -8.234 5.789 1 94.81 249 VAL B N 1
ATOM 4667 C CA . VAL B 1 249 ? -14.078 -8.156 5.496 1 94.81 249 VAL B CA 1
ATOM 4668 C C . VAL B 1 249 ? -13.273 -8.297 6.789 1 94.81 249 VAL B C 1
ATOM 4670 O O . VAL B 1 249 ? -12.25 -8.977 6.82 1 94.81 249 VAL B O 1
ATOM 4673 N N . ARG B 1 250 ? -13.68 -7.641 7.859 1 95.38 250 ARG B N 1
ATOM 4674 C CA . ARG B 1 250 ? -12.891 -7.602 9.086 1 95.38 250 ARG B CA 1
ATOM 4675 C C . ARG B 1 250 ? -12.727 -9 9.672 1 95.38 250 ARG B C 1
ATOM 4677 O O . ARG B 1 250 ? -11.617 -9.398 10.039 1 95.38 250 ARG B O 1
ATOM 4684 N N . GLY B 1 251 ? -13.82 -9.711 9.797 1 95.81 251 GLY B N 1
ATOM 4685 C CA . GLY B 1 251 ? -13.742 -11.078 10.281 1 95.81 251 GLY B CA 1
ATOM 4686 C C . GLY B 1 251 ? -12.852 -11.961 9.422 1 95.81 251 GLY B C 1
ATOM 4687 O O . GLY B 1 251 ? -12.102 -12.789 9.945 1 95.81 251 GLY B O 1
ATOM 4688 N N . LEU B 1 252 ? -12.961 -11.805 8.125 1 97.25 252 LEU B N 1
ATOM 4689 C CA . LEU B 1 252 ? -12.141 -12.539 7.176 1 97.25 252 LEU B CA 1
ATOM 4690 C C . LEU B 1 252 ? -10.664 -12.219 7.367 1 97.25 252 LEU B C 1
ATOM 4692 O O . LEU B 1 252 ? -9.82 -13.117 7.375 1 97.25 252 LEU B O 1
ATOM 4696 N N . CYS B 1 253 ? -10.336 -10.922 7.531 1 98.06 253 CYS B N 1
ATOM 4697 C CA . CYS B 1 253 ? -8.961 -10.492 7.758 1 98.06 253 CYS B CA 1
ATOM 4698 C C . CYS B 1 253 ? -8.414 -11.086 9.047 1 98.06 253 CYS B C 1
ATOM 4700 O O . CYS B 1 253 ? -7.266 -11.539 9.086 1 98.06 253 CYS B O 1
ATOM 4702 N N . ASP B 1 254 ? -9.227 -11.133 10.086 1 97.06 254 ASP B N 1
ATOM 4703 C CA . ASP B 1 254 ? -8.789 -11.695 11.359 1 97.06 254 ASP B CA 1
ATOM 4704 C C . ASP B 1 254 ? -8.453 -13.18 11.219 1 97.06 254 ASP B C 1
ATOM 4706 O O . ASP B 1 254 ? -7.441 -13.641 11.75 1 97.06 254 ASP B O 1
ATOM 4710 N N . MET B 1 255 ? -9.25 -13.875 10.508 1 96.62 255 MET B N 1
ATOM 4711 C CA . MET B 1 255 ? -9.055 -15.305 10.289 1 96.62 255 MET B CA 1
ATOM 4712 C C . MET B 1 255 ? -7.754 -15.562 9.539 1 96.62 255 MET B C 1
ATOM 4714 O O . MET B 1 255 ? -6.957 -16.422 9.93 1 96.62 255 MET B O 1
ATOM 4718 N N . VAL B 1 256 ? -7.531 -14.859 8.5 1 97.75 256 VAL B N 1
ATOM 4719 C CA . VAL B 1 256 ? -6.363 -15.062 7.648 1 97.75 256 VAL B CA 1
ATOM 4720 C C . VAL B 1 256 ? -5.105 -14.594 8.375 1 97.75 256 VAL B C 1
ATOM 4722 O O . VAL B 1 256 ? -4.035 -15.195 8.234 1 97.75 256 VAL B O 1
ATOM 4725 N N . ALA B 1 257 ? -5.242 -13.5 9.141 1 97.5 257 ALA B N 1
ATOM 4726 C CA . ALA B 1 257 ? -4.117 -12.992 9.922 1 97.5 257 ALA B CA 1
ATOM 4727 C C . ALA B 1 257 ? -3.578 -14.062 10.867 1 97.5 257 ALA B C 1
ATOM 4729 O O . ALA B 1 257 ? -2.363 -14.219 11.008 1 97.5 257 ALA B O 1
ATOM 4730 N N . GLU B 1 258 ? -4.426 -14.75 11.5 1 95.62 258 GLU B N 1
ATOM 4731 C CA . GLU B 1 258 ? -4.031 -15.82 12.414 1 95.62 258 GLU B CA 1
ATOM 4732 C C . GLU B 1 258 ? -3.303 -16.938 11.672 1 95.62 258 GLU B C 1
ATOM 4734 O O . GLU B 1 258 ? -2.252 -17.406 12.125 1 95.62 258 GLU B O 1
ATOM 4739 N N . LEU B 1 259 ? -3.777 -17.328 10.523 1 93.75 259 LEU B N 1
ATOM 4740 C CA . LEU B 1 259 ? -3.213 -18.422 9.75 1 93.75 259 LEU B CA 1
ATOM 4741 C C . LEU B 1 259 ? -1.858 -18.047 9.164 1 93.75 259 LEU B C 1
ATOM 4743 O O . LEU B 1 259 ? -0.932 -18.859 9.141 1 93.75 259 LEU B O 1
ATOM 4747 N N . ALA B 1 260 ? -1.794 -16.812 8.703 1 94.56 260 ALA B N 1
ATOM 4748 C CA . ALA B 1 260 ? -0.576 -16.312 8.07 1 94.56 260 ALA B CA 1
ATOM 4749 C C . ALA B 1 260 ? 0.422 -15.812 9.109 1 94.56 260 ALA B C 1
ATOM 4751 O O . ALA B 1 260 ? 1.577 -15.531 8.781 1 94.56 260 ALA B O 1
ATOM 4752 N N . ARG B 1 261 ? 0.015 -15.695 10.328 1 93.69 261 ARG B N 1
ATOM 4753 C CA . ARG B 1 261 ? 0.833 -15.188 11.43 1 93.69 261 ARG B CA 1
ATOM 4754 C C . ARG B 1 261 ? 1.343 -13.781 11.125 1 93.69 261 ARG B C 1
ATOM 4756 O O . ARG B 1 261 ? 2.539 -13.516 11.25 1 93.69 261 ARG B O 1
ATOM 4763 N N . ILE B 1 262 ? 0.499 -13.008 10.648 1 95.5 262 ILE B N 1
ATOM 4764 C CA . ILE B 1 262 ? 0.772 -11.578 10.492 1 95.5 262 ILE B CA 1
ATOM 4765 C C . ILE B 1 262 ? -0.278 -10.766 11.242 1 95.5 262 ILE B C 1
ATOM 4767 O O . ILE B 1 262 ? -1.459 -11.125 11.25 1 95.5 262 ILE B O 1
ATOM 4771 N N . PRO B 1 263 ? 0.14 -9.797 11.922 1 94.75 263 PRO B N 1
ATOM 4772 C CA . PRO B 1 263 ? -0.82 -8.969 12.648 1 94.75 263 PRO B CA 1
ATOM 4773 C C . PRO B 1 263 ? -1.59 -8.008 11.742 1 94.75 263 PRO B C 1
ATOM 4775 O O . PRO B 1 263 ? -1.07 -7.586 10.703 1 94.75 263 PRO B O 1
ATOM 4778 N N . VAL B 1 264 ? -2.883 -7.809 12.117 1 96.75 264 VAL B N 1
ATOM 4779 C CA . VAL B 1 264 ? -3.594 -6.676 11.523 1 96.75 264 VAL B CA 1
ATOM 4780 C C . VAL B 1 264 ? -3.275 -5.402 12.305 1 96.75 264 VAL B C 1
ATOM 4782 O O . VAL B 1 264 ? -3.809 -5.188 13.398 1 96.75 264 VAL B O 1
ATOM 4785 N N . ALA B 1 265 ? -2.367 -4.617 11.727 1 97 265 ALA B N 1
ATOM 4786 C CA . ALA B 1 265 ? -2.012 -3.367 12.391 1 97 265 ALA B CA 1
ATOM 4787 C C . ALA B 1 265 ? -3.25 -2.51 12.648 1 97 265 ALA B C 1
ATOM 4789 O O . ALA B 1 265 ? -4.176 -2.488 11.828 1 97 265 ALA B O 1
ATOM 4790 N N . ARG B 1 266 ? -3.281 -1.774 13.688 1 96.25 266 ARG B N 1
ATOM 4791 C CA . ARG B 1 266 ? -4.438 -0.983 14.094 1 96.25 266 ARG B CA 1
ATOM 4792 C C . ARG B 1 266 ? -4.746 0.102 13.07 1 96.25 266 ARG B C 1
ATOM 4794 O O . ARG B 1 266 ? -5.863 0.623 13.023 1 96.25 266 ARG B O 1
ATOM 4801 N N . ASN B 1 267 ? -3.77 0.447 12.258 1 97.31 267 ASN B N 1
ATOM 4802 C CA . ASN B 1 267 ? -3.967 1.48 11.25 1 97.31 267 ASN B CA 1
ATOM 4803 C C . ASN B 1 267 ? -4.016 0.887 9.844 1 97.31 267 ASN B C 1
ATOM 4805 O O . ASN B 1 267 ? -3.846 1.604 8.852 1 97.31 267 ASN B O 1
ATOM 4809 N N . ARG B 1 268 ? -4.176 -0.421 9.727 1 97.69 268 ARG B N 1
ATOM 4810 C CA . ARG B 1 268 ? -4.238 -1.027 8.398 1 97.69 268 ARG B CA 1
ATOM 4811 C C . ARG B 1 268 ? -5.426 -0.491 7.609 1 97.69 268 ARG B C 1
ATOM 4813 O O . ARG B 1 268 ? -6.547 -0.436 8.117 1 97.69 268 ARG B O 1
ATOM 4820 N N . PRO B 1 269 ? -5.25 -0.084 6.371 1 98.19 269 PRO B N 1
ATOM 4821 C CA . PRO B 1 269 ? -6.359 0.427 5.562 1 98.19 269 PRO B CA 1
ATOM 4822 C C . PRO B 1 269 ? -7.555 -0.523 5.535 1 98.19 269 PRO B C 1
ATOM 4824 O O . PRO B 1 269 ? -7.387 -1.727 5.32 1 98.19 269 PRO B O 1
ATOM 4827 N N . VAL B 1 270 ? -8.719 -0.042 5.832 1 97.81 270 VAL B N 1
ATOM 4828 C CA . VAL B 1 270 ? -10.016 -0.694 5.715 1 97.81 270 VAL B CA 1
ATOM 4829 C C . VAL B 1 270 ? -10.234 -1.633 6.898 1 97.81 270 VAL B C 1
ATOM 4831 O O . VAL B 1 270 ? -11.336 -1.711 7.445 1 97.81 270 VAL B O 1
ATOM 4834 N N . SER B 1 271 ? -9.148 -2.264 7.395 1 96.94 271 SER B N 1
ATOM 4835 C CA . SER B 1 271 ? -9.383 -3.354 8.336 1 96.94 271 SER B CA 1
ATOM 4836 C C . SER B 1 271 ? -8.812 -3.029 9.711 1 96.94 271 SER B C 1
ATOM 4838 O O . SER B 1 271 ? -9.016 -3.779 10.664 1 96.94 271 SER B O 1
ATOM 4840 N N . GLY B 1 272 ? -8.062 -1.969 9.844 1 96.69 272 GLY B N 1
ATOM 4841 C CA . GLY B 1 272 ? -7.48 -1.624 11.125 1 96.69 272 GLY B CA 1
ATOM 4842 C C . GLY B 1 272 ? -8.508 -1.171 12.148 1 96.69 272 GLY B C 1
ATOM 4843 O O . GLY B 1 272 ? -9.5 -0.526 11.789 1 96.69 272 GLY B O 1
ATOM 4844 N N . ASP B 1 273 ? -8.188 -1.383 13.383 1 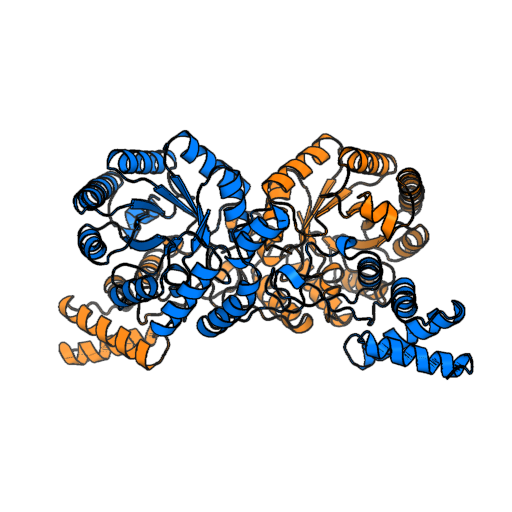95.56 273 ASP B N 1
ATOM 4845 C CA . ASP B 1 273 ? -9.148 -1.104 14.453 1 95.56 273 ASP B CA 1
ATOM 4846 C C . ASP B 1 273 ? -9.234 0.393 14.742 1 95.56 273 ASP B C 1
ATOM 4848 O O . ASP B 1 273 ? -10.258 0.885 15.203 1 95.56 273 ASP B O 1
ATOM 4852 N N . ASP B 1 274 ? -8.141 1.134 14.422 1 95.69 274 ASP B N 1
ATOM 4853 C CA . ASP B 1 274 ? -8.078 2.533 14.828 1 95.69 274 ASP B CA 1
ATOM 4854 C C . ASP B 1 274 ? -8.141 3.463 13.617 1 95.69 274 ASP B C 1
ATOM 4856 O O . ASP B 1 274 ? -7.684 4.609 13.688 1 95.69 274 ASP B O 1
ATOM 4860 N N . ILE B 1 275 ? -8.656 2.986 12.508 1 97 275 ILE B N 1
ATOM 4861 C CA . ILE B 1 275 ? -8.578 3.771 11.281 1 97 275 ILE B CA 1
ATOM 4862 C C . ILE B 1 275 ? -9.633 4.875 11.305 1 97 275 ILE B C 1
ATOM 4864 O O . ILE B 1 275 ? -9.641 5.746 10.43 1 97 275 ILE B O 1
ATOM 4868 N N . PHE B 1 276 ? -10.539 4.934 12.352 1 97.19 276 PHE B N 1
ATOM 4869 C CA . PHE B 1 276 ? -11.477 6.027 12.57 1 97.19 276 PHE B CA 1
ATOM 4870 C C . PHE B 1 276 ? -11.32 6.605 13.969 1 97.19 276 PHE B C 1
ATOM 4872 O O . PHE B 1 276 ? -12.266 7.148 14.531 1 97.19 276 PHE B O 1
ATOM 4879 N N . ALA B 1 277 ? -10.156 6.406 14.508 1 94.5 277 ALA B N 1
ATOM 4880 C CA . ALA B 1 277 ? -9.805 7.02 15.789 1 94.5 277 ALA B CA 1
ATOM 4881 C C . ALA B 1 277 ? -9.102 8.352 15.578 1 94.5 277 ALA B C 1
ATOM 4883 O O . ALA B 1 277 ? -8.273 8.492 14.672 1 94.5 277 ALA B O 1
ATOM 4884 N N . ALA B 1 278 ? -9.453 9.328 16.312 1 93.75 278 ALA B N 1
ATOM 4885 C CA . ALA B 1 278 ? -8.836 10.641 16.234 1 93.75 278 ALA B CA 1
ATOM 4886 C C . ALA B 1 278 ? -8.648 11.234 17.625 1 93.75 278 ALA B C 1
ATOM 4888 O O . ALA B 1 278 ? -9.477 11.031 18.516 1 93.75 278 ALA B O 1
ATOM 4889 N N . GLU B 1 279 ? -7.535 11.969 17.781 1 90.75 279 GLU B N 1
ATOM 4890 C CA . GLU B 1 279 ? -7.285 12.586 19.078 1 90.75 279 GLU B CA 1
ATOM 4891 C C . GLU B 1 279 ? -6.809 14.031 18.922 1 90.75 279 GLU B C 1
ATOM 4893 O O . GLU B 1 279 ? -6.84 14.812 19.875 1 90.75 279 GLU B O 1
ATOM 4898 N N . SER B 1 280 ? -6.332 14.344 17.703 1 85.31 280 SER B N 1
ATOM 4899 C CA . SER B 1 280 ? -5.91 15.719 17.469 1 85.31 280 SER B CA 1
ATOM 4900 C C . SER B 1 280 ? -7.094 16.688 17.547 1 85.31 280 SER B C 1
ATOM 4902 O O . SER B 1 280 ? -8.18 16.391 17.047 1 85.31 280 SER B O 1
ATOM 4904 N N . GLY B 1 281 ? -6.879 17.828 18.172 1 83.5 281 GLY B N 1
ATOM 4905 C CA . GLY B 1 281 ? -7.953 18.781 18.375 1 83.5 281 GLY B CA 1
ATOM 4906 C C . GLY B 1 281 ? -8.641 19.188 17.078 1 83.5 281 GLY B C 1
ATOM 4907 O O . GLY B 1 281 ? -9.867 19.188 16.984 1 83.5 281 GLY B O 1
ATOM 4908 N N . LEU B 1 282 ? -7.832 19.469 16.094 1 84.81 282 LEU B N 1
ATOM 4909 C CA . LEU B 1 282 ? -8.352 19.906 14.805 1 84.81 282 LEU B CA 1
ATOM 4910 C C . LEU B 1 282 ? -9.219 18.812 14.18 1 84.81 282 LEU B C 1
ATOM 4912 O O . LEU B 1 282 ? -10.32 19.094 13.703 1 84.81 282 LEU B O 1
ATOM 4916 N N . HIS B 1 283 ? -8.828 17.609 14.203 1 90.88 283 HIS B N 1
ATOM 4917 C CA . HIS B 1 283 ? -9.547 16.516 13.57 1 90.88 283 HIS B CA 1
ATOM 4918 C C . HIS B 1 283 ? -10.797 16.141 14.375 1 90.88 283 HIS B C 1
ATOM 4920 O O . HIS B 1 283 ? -11.867 15.922 13.797 1 90.88 283 HIS B O 1
ATOM 4926 N N . VAL B 1 284 ? -10.648 16.109 15.68 1 90.94 284 VAL B N 1
ATOM 4927 C CA . VAL B 1 284 ? -11.781 15.797 16.531 1 90.94 284 VAL B CA 1
ATOM 4928 C C . VAL B 1 284 ? -12.875 16.844 16.359 1 90.94 284 VAL B C 1
ATOM 4930 O O . VAL B 1 284 ? -14.047 16.516 16.188 1 90.94 284 VAL B O 1
ATOM 4933 N N . ASP B 1 285 ? -12.469 18.094 16.406 1 90.75 285 ASP B N 1
ATOM 4934 C CA . ASP B 1 285 ? -13.414 19.188 16.219 1 90.75 285 ASP B CA 1
ATOM 4935 C C . ASP B 1 285 ? -14.125 19.078 14.867 1 90.75 285 ASP B C 1
ATOM 4937 O O . ASP B 1 285 ? -15.344 19.234 14.789 1 90.75 285 ASP B O 1
ATOM 4941 N N . GLY B 1 286 ? -13.367 18.797 13.852 1 92.75 286 GLY B N 1
ATOM 4942 C CA . GLY B 1 286 ? -13.938 18.656 12.516 1 92.75 286 GLY B CA 1
ATOM 4943 C C . GLY B 1 286 ? -14.906 17.5 12.406 1 92.75 286 GLY B C 1
ATOM 4944 O O . GLY B 1 286 ? -15.992 17.641 11.836 1 92.75 286 GLY B O 1
ATOM 4945 N N . ILE B 1 287 ? -14.539 16.359 12.922 1 93.44 287 ILE B N 1
ATOM 4946 C CA . ILE B 1 287 ? -15.367 15.164 12.828 1 93.44 287 ILE B CA 1
ATOM 4947 C C . ILE B 1 287 ? -16.656 15.359 13.602 1 93.44 287 ILE B C 1
ATOM 4949 O O . ILE B 1 287 ? -17.734 14.938 13.156 1 93.44 287 ILE B O 1
ATOM 4953 N N . LEU B 1 288 ? -16.531 16.031 14.766 1 91.06 288 LEU B N 1
ATOM 4954 C CA . LEU B 1 288 ? -17.719 16.312 15.578 1 91.06 288 LEU B CA 1
ATOM 4955 C C . LEU B 1 288 ? -18.688 17.203 14.836 1 91.06 288 LEU B C 1
ATOM 4957 O O . LEU B 1 288 ? -19.906 17.078 15 1 91.06 288 LEU B O 1
ATOM 4961 N N . LYS B 1 289 ? -18.203 18.062 14.023 1 91.38 289 LYS B N 1
ATOM 4962 C CA . LYS B 1 289 ? -19.047 18.984 13.242 1 91.38 289 LYS B CA 1
ATOM 4963 C C . LYS B 1 289 ? -19.625 18.281 12.016 1 91.38 289 LYS B C 1
ATOM 4965 O O . LYS B 1 289 ? -20.812 18.375 11.742 1 91.38 289 LYS B O 1
ATOM 4970 N N . ASN B 1 290 ? -18.797 17.641 11.297 1 95.56 290 ASN B N 1
ATOM 4971 C CA . ASN B 1 290 ? -19.141 16.891 10.094 1 95.56 290 ASN B CA 1
ATOM 4972 C C . ASN B 1 290 ? -18.109 15.82 9.781 1 95.56 290 ASN B C 1
ATOM 4974 O O . ASN B 1 290 ? -17.047 16.109 9.242 1 95.56 290 ASN B O 1
ATOM 4978 N N . PRO B 1 291 ? -18.469 14.57 10 1 95.62 291 PRO B N 1
ATOM 4979 C CA . PRO B 1 291 ? -17.5 13.492 9.789 1 95.62 291 PRO B CA 1
ATOM 4980 C C . PRO B 1 291 ? -16.891 13.508 8.383 1 95.62 291 PRO B C 1
ATOM 4982 O O . PRO B 1 291 ? -15.758 13.07 8.195 1 95.62 291 PRO B O 1
ATOM 4985 N N . ALA B 1 292 ? -17.609 14.039 7.398 1 95.88 292 ALA B N 1
ATOM 4986 C CA . ALA B 1 292 ? -17.172 14.055 6.004 1 95.88 292 ALA B CA 1
ATOM 4987 C C . ALA B 1 292 ? -15.914 14.906 5.832 1 95.88 292 ALA B C 1
ATOM 4989 O O . ALA B 1 292 ? -15.25 14.836 4.797 1 95.88 292 ALA B O 1
ATOM 4990 N N . LEU B 1 293 ? -15.609 15.734 6.84 1 96.31 293 LEU B N 1
ATOM 4991 C CA . LEU B 1 293 ? -14.414 16.562 6.789 1 96.31 293 LEU B CA 1
ATOM 4992 C C . LEU B 1 293 ? -13.148 15.711 6.844 1 96.31 293 LEU B C 1
ATOM 4994 O O . LEU B 1 293 ? -12.141 16.047 6.207 1 96.31 293 LEU B O 1
ATOM 4998 N N . PHE B 1 294 ? -13.242 14.555 7.57 1 96.81 294 PHE B N 1
ATOM 4999 C CA . PHE B 1 294 ? -11.977 13.867 7.801 1 96.81 294 PHE B CA 1
ATOM 5000 C C . PHE B 1 294 ? -12.156 12.359 7.703 1 96.81 294 PHE B C 1
ATOM 5002 O O . PHE B 1 294 ? -11.203 11.602 7.898 1 96.81 294 PHE B O 1
ATOM 5009 N N . GLU B 1 295 ? -13.352 11.891 7.418 1 97.38 295 GLU B N 1
ATOM 5010 C CA . GLU B 1 295 ? -13.586 10.461 7.211 1 97.38 295 GLU B CA 1
ATOM 5011 C C . GLU B 1 295 ? -13.898 10.164 5.746 1 97.38 295 GLU B C 1
ATOM 5013 O O . GLU B 1 295 ? -14.789 10.781 5.16 1 97.38 295 GLU B O 1
ATOM 5018 N N . PRO B 1 296 ? -13.219 9.18 5.156 1 97.38 296 PRO B N 1
ATOM 5019 C CA . PRO B 1 296 ? -13.445 8.891 3.738 1 97.38 296 PRO B CA 1
ATOM 5020 C C . PRO B 1 296 ? -14.773 8.18 3.488 1 97.38 296 PRO B C 1
ATOM 5022 O O . PRO B 1 296 ? -15.273 8.18 2.361 1 97.38 296 PRO B O 1
ATOM 5025 N N . TYR B 1 297 ? -15.297 7.492 4.438 1 96.75 297 TYR B N 1
ATOM 5026 C CA . TYR B 1 297 ? -16.562 6.785 4.414 1 96.75 297 TYR B CA 1
ATOM 5027 C C . TYR B 1 297 ? -17.078 6.547 5.828 1 96.75 297 TYR B C 1
ATOM 5029 O O . TYR B 1 297 ? -16.344 6.719 6.805 1 96.75 297 TYR B O 1
ATOM 5037 N N . ASP B 1 298 ? -18.375 6.246 5.949 1 96.56 298 ASP B N 1
ATOM 5038 C CA . ASP B 1 298 ? -18.984 5.918 7.234 1 96.56 298 ASP B CA 1
ATOM 5039 C C . ASP B 1 298 ? -18.391 4.629 7.809 1 96.56 298 ASP B C 1
ATOM 5041 O O . ASP B 1 298 ? -18.453 3.576 7.172 1 96.56 298 ASP B O 1
ATOM 5045 N N . PRO B 1 299 ? -17.812 4.723 9.07 1 96.75 299 PRO B N 1
ATOM 5046 C CA . PRO B 1 299 ? -17.203 3.537 9.68 1 96.75 299 PRO B CA 1
ATOM 5047 C C . PRO B 1 299 ? -18.125 2.324 9.664 1 96.75 299 PRO B C 1
ATOM 5049 O O . PRO B 1 299 ? -17.672 1.19 9.523 1 96.75 299 PRO B O 1
ATOM 5052 N N . ALA B 1 300 ? -19.406 2.479 9.711 1 95.88 300 ALA B N 1
ATOM 5053 C CA . ALA B 1 300 ? -20.375 1.393 9.781 1 95.88 300 ALA B CA 1
ATOM 5054 C C . ALA B 1 300 ? -20.375 0.569 8.5 1 95.88 300 ALA B C 1
ATOM 5056 O O . ALA B 1 300 ? -20.75 -0.603 8.5 1 95.88 300 ALA B O 1
ATOM 5057 N N . GLN B 1 301 ? -19.891 1.133 7.438 1 95.31 301 GLN B N 1
ATOM 5058 C CA . GLN B 1 301 ? -19.922 0.463 6.141 1 95.31 301 GLN B CA 1
ATOM 5059 C C . GLN B 1 301 ? -18.891 -0.672 6.09 1 95.31 301 GLN B C 1
ATOM 5061 O O . GLN B 1 301 ? -18.953 -1.519 5.195 1 95.31 301 GLN B O 1
ATOM 5066 N N . THR B 1 302 ? -17.953 -0.73 7.027 1 96 302 THR B N 1
ATOM 5067 C CA . THR B 1 302 ? -16.984 -1.818 7.094 1 96 302 THR B CA 1
ATOM 5068 C C . THR B 1 302 ? -17.016 -2.48 8.469 1 96 302 THR B C 1
ATOM 5070 O O . THR B 1 302 ? -16.078 -3.195 8.836 1 96 302 THR B O 1
ATOM 5073 N N . GLY B 1 303 ? -17.969 -2.135 9.227 1 94.19 303 GLY B N 1
ATOM 5074 C CA . GLY B 1 303 ? -18.062 -2.691 10.562 1 94.19 303 GLY B CA 1
ATOM 5075 C C . GLY B 1 303 ? -17.094 -2.07 11.547 1 94.19 303 GLY B C 1
ATOM 5076 O O . GLY B 1 303 ? -16.781 -2.658 12.586 1 94.19 303 GLY B O 1
ATOM 5077 N N . ALA B 1 304 ? -16.547 -0.903 11.266 1 94.62 304 ALA B N 1
ATOM 5078 C CA . ALA B 1 304 ? -15.602 -0.21 12.141 1 94.62 304 ALA B CA 1
ATOM 5079 C C . ALA B 1 304 ? -16.328 0.714 13.109 1 94.62 304 ALA B C 1
ATOM 5081 O O . ALA B 1 304 ? -17.547 0.891 13.016 1 94.62 304 ALA B O 1
ATOM 5082 N N . ASN B 1 305 ? -15.555 1.227 14.102 1 93.75 305 ASN B N 1
ATOM 5083 C CA . ASN B 1 305 ? -16.078 2.154 15.094 1 93.75 305 ASN B CA 1
ATOM 5084 C C . ASN B 1 305 ? -15.328 3.479 15.086 1 93.75 305 ASN B C 1
ATOM 5086 O O . ASN B 1 305 ? -14.102 3.498 14.922 1 93.75 305 ASN B O 1
ATOM 5090 N N . ARG B 1 306 ? -16.094 4.578 15.219 1 94.56 306 ARG B N 1
ATOM 5091 C CA . ARG B 1 306 ? -15.5 5.895 15.43 1 94.56 306 ARG B CA 1
ATOM 5092 C C . ARG B 1 306 ? -15.062 6.07 16.875 1 94.56 306 ARG B C 1
ATOM 5094 O O . ARG B 1 306 ? -15.82 5.762 17.797 1 94.56 306 ARG B O 1
ATOM 5101 N N . ILE B 1 307 ? -13.859 6.449 17.062 1 92.19 307 ILE B N 1
ATOM 5102 C CA . ILE B 1 307 ? -13.312 6.703 18.391 1 92.19 307 ILE B CA 1
ATOM 5103 C C . ILE B 1 307 ? -12.758 8.125 18.453 1 92.19 307 ILE B C 1
ATOM 5105 O O . ILE B 1 307 ? -11.781 8.445 17.781 1 92.19 307 ILE B O 1
ATOM 5109 N N . LEU B 1 308 ? -13.375 8.969 19.25 1 92.31 308 LEU B N 1
ATOM 5110 C CA . LEU B 1 308 ? -12.906 10.328 19.453 1 92.31 308 LEU B CA 1
ATOM 5111 C C . LEU B 1 308 ? -12.406 10.523 20.891 1 92.31 308 LEU B C 1
ATOM 5113 O O . LEU B 1 308 ? -13.125 10.234 21.844 1 92.31 308 LEU B O 1
ATOM 5117 N N . ALA B 1 309 ? -11.156 10.867 20.984 1 91.19 309 ALA B N 1
ATOM 5118 C CA . ALA B 1 309 ? -10.516 11.094 22.266 1 91.19 309 ALA B CA 1
ATOM 5119 C C . ALA B 1 309 ? -9.672 12.367 22.25 1 91.19 309 ALA B C 1
ATOM 5121 O O . ALA B 1 309 ? -9.375 12.906 21.188 1 91.19 309 ALA B O 1
ATOM 5122 N N . LEU B 1 310 ? -9.477 12.875 23.438 1 90.38 310 LEU B N 1
ATOM 5123 C CA . LEU B 1 310 ? -8.664 14.086 23.547 1 90.38 310 LEU B CA 1
ATOM 5124 C C . LEU B 1 310 ? -7.473 13.859 24.469 1 90.38 310 LEU B C 1
ATOM 5126 O O . LEU B 1 310 ? -7.625 13.32 25.562 1 90.38 310 LEU B O 1
ATOM 5130 N N . GLY B 1 311 ? -6.285 14.141 23.953 1 84.25 311 GLY B N 1
ATOM 5131 C CA . GLY B 1 311 ? -5.055 13.992 24.719 1 84.25 311 GLY B CA 1
ATOM 5132 C C . GLY B 1 311 ? -4.184 15.234 24.688 1 84.25 311 GLY B C 1
ATOM 5133 O O . GLY B 1 311 ? -4.684 16.344 24.828 1 84.25 311 GLY B O 1
ATOM 5134 N N . ALA B 1 312 ? -2.865 15.008 24.594 1 76.62 312 ALA B N 1
ATOM 5135 C CA . ALA B 1 312 ? -1.884 16.094 24.625 1 76.62 312 ALA B CA 1
ATOM 5136 C C . ALA B 1 312 ? -2.123 17.094 23.5 1 76.62 312 ALA B C 1
ATOM 5138 O O . ALA B 1 312 ? -1.73 18.25 23.594 1 76.62 312 ALA B O 1
ATOM 5139 N N . LYS B 1 313 ? -2.918 16.719 22.609 1 79.44 313 LYS B N 1
ATOM 5140 C CA . LYS B 1 313 ? -3.172 17.531 21.422 1 79.44 313 LYS B CA 1
ATOM 5141 C C . LYS B 1 313 ? -4.562 18.156 21.469 1 79.44 313 LYS B C 1
ATOM 5143 O O . LYS B 1 313 ? -5.062 18.656 20.453 1 79.44 313 LYS B O 1
ATOM 5148 N N . ALA B 1 314 ? -5.129 18.109 22.531 1 85.12 314 ALA B N 1
ATOM 5149 C CA . ALA B 1 314 ? -6.484 18.625 22.672 1 85.12 314 ALA B CA 1
ATOM 5150 C C . ALA B 1 314 ? -6.523 20.125 22.406 1 85.12 314 ALA B C 1
ATOM 5152 O O . ALA B 1 314 ? -5.629 20.859 22.844 1 85.12 314 ALA B O 1
ATOM 5153 N N . GLY B 1 315 ? -7.52 20.594 21.672 1 83.56 315 GLY B N 1
ATOM 5154 C CA . GLY B 1 315 ? -7.746 22 21.406 1 83.56 315 GLY B CA 1
ATOM 5155 C C . GLY B 1 315 ? -9.055 22.516 21.969 1 83.56 315 GLY B C 1
ATOM 5156 O O . GLY B 1 315 ? -9.969 21.734 22.234 1 83.56 315 GLY B O 1
ATOM 5157 N N . ARG B 1 316 ? -9.133 23.844 22.156 1 85.94 316 ARG B N 1
ATOM 5158 C CA . ARG B 1 316 ? -10.312 24.484 22.734 1 85.94 316 ARG B CA 1
ATOM 5159 C C . ARG B 1 316 ? -11.555 24.172 21.906 1 85.94 316 ARG B C 1
ATOM 5161 O O . ARG B 1 316 ? -12.625 23.891 22.453 1 85.94 316 ARG B O 1
ATOM 5168 N N . GLY B 1 317 ? -11.336 24.188 20.594 1 83.38 317 GLY B N 1
ATOM 5169 C CA . GLY B 1 317 ? -12.469 23.938 19.719 1 83.38 317 GLY B CA 1
ATOM 5170 C C . GLY B 1 317 ? -13.07 22.547 19.922 1 83.38 317 GLY B C 1
ATOM 5171 O O . GLY B 1 317 ? -14.281 22.406 20.062 1 83.38 317 GLY B O 1
ATOM 5172 N N . ALA B 1 318 ? -12.273 21.562 19.969 1 87.81 318 ALA B N 1
ATOM 5173 C CA . ALA B 1 318 ? -12.719 20.172 20.125 1 87.81 318 ALA B CA 1
ATOM 5174 C C . ALA B 1 318 ? -13.414 19.984 21.469 1 87.81 318 ALA B C 1
ATOM 5176 O O . ALA B 1 318 ? -14.453 19.312 21.547 1 87.81 318 ALA B O 1
ATOM 5177 N N . VAL B 1 319 ? -12.859 20.516 22.5 1 86.5 319 VAL B N 1
ATOM 5178 C CA . VAL B 1 319 ? -13.43 20.391 23.828 1 86.5 319 VAL B CA 1
ATOM 5179 C C . VAL B 1 319 ? -14.805 21.062 23.875 1 86.5 319 VAL B C 1
ATOM 5181 O O . VAL B 1 319 ? -15.773 20.469 24.375 1 86.5 319 VAL B O 1
ATOM 5184 N N . ARG B 1 320 ? -14.828 22.188 23.344 1 86.44 320 ARG B N 1
ATOM 5185 C CA . ARG B 1 320 ? -16.094 22.922 23.297 1 86.44 320 ARG B CA 1
ATOM 5186 C C . ARG B 1 320 ? -17.172 22.125 22.562 1 86.44 320 ARG B C 1
ATOM 5188 O O . ARG B 1 320 ? -18.297 22.016 23.031 1 86.44 320 ARG B O 1
ATOM 5195 N N . THR B 1 321 ? -16.797 21.672 21.422 1 86.25 321 THR B N 1
ATOM 5196 C CA . THR B 1 321 ? -17.734 20.922 20.594 1 86.25 321 THR B CA 1
ATOM 5197 C C . THR B 1 321 ? -18.203 19.656 21.312 1 86.25 321 THR B C 1
ATOM 5199 O O . THR B 1 321 ? -19.375 19.312 21.281 1 86.25 321 THR B O 1
ATOM 5202 N N . MET B 1 322 ? -17.266 18.984 21.859 1 84.62 322 MET B N 1
ATOM 5203 C CA . MET B 1 322 ? -17.578 17.75 22.594 1 84.62 322 MET B CA 1
ATOM 5204 C C . MET B 1 322 ? -18.547 18.031 23.734 1 84.62 322 MET B C 1
ATOM 5206 O O . MET B 1 322 ? -19.484 17.25 23.969 1 84.62 322 MET B O 1
ATOM 5210 N N . LEU B 1 323 ? -18.344 19.109 24.406 1 84.38 323 LEU B N 1
ATOM 5211 C CA . LEU B 1 323 ? -19.172 19.453 25.547 1 84.38 323 LEU B CA 1
ATOM 5212 C C . LEU B 1 323 ? -20.562 19.906 25.078 1 84.38 323 LEU B C 1
ATOM 5214 O O . LEU B 1 323 ? -21.562 19.594 25.719 1 84.38 323 LEU B O 1
ATOM 5218 N N . ARG B 1 324 ? -20.578 20.578 24.062 1 82.56 324 ARG B N 1
ATOM 5219 C CA . ARG B 1 324 ? -21.844 21.031 23.516 1 82.56 324 ARG B CA 1
ATOM 5220 C C . ARG B 1 324 ? -22.734 19.844 23.141 1 82.56 324 ARG B C 1
ATOM 5222 O O . ARG B 1 324 ? -23.953 19.906 23.297 1 82.56 324 ARG B O 1
ATOM 5229 N N . GLN B 1 325 ? -22.125 18.844 22.734 1 81.5 325 GLN B N 1
ATOM 5230 C CA . GLN B 1 325 ? -22.875 17.672 22.281 1 81.5 325 GLN B CA 1
ATOM 5231 C C . GLN B 1 325 ? -23.578 16.984 23.438 1 81.5 325 GLN B C 1
ATOM 5233 O O . GLN B 1 325 ? -24.594 16.312 23.25 1 81.5 325 GLN B O 1
ATOM 5238 N N . VAL B 1 326 ? -23.094 17.234 24.609 1 78.44 326 VAL B N 1
ATOM 5239 C CA . VAL B 1 326 ? -23.719 16.578 25.75 1 78.44 326 VAL B CA 1
ATOM 5240 C C . VAL B 1 326 ? -24.453 17.625 26.594 1 78.44 326 VAL B C 1
ATOM 5242 O O . VAL B 1 326 ? -24.812 17.344 27.734 1 78.44 326 VAL B O 1
ATOM 5245 N N . GLY B 1 327 ? -24.547 18.734 26.094 1 78.31 327 GLY B N 1
ATOM 5246 C CA . GLY B 1 327 ? -25.359 19.75 26.734 1 78.31 327 GLY B CA 1
ATOM 5247 C C . GLY B 1 327 ? -24.609 20.547 27.781 1 78.31 327 GLY B C 1
ATOM 5248 O O . GLY B 1 327 ? -25.234 21.219 28.609 1 78.31 327 GLY B O 1
ATOM 5249 N N . LEU B 1 328 ? -23.359 20.359 27.844 1 76.75 328 LEU B N 1
ATOM 5250 C CA . LEU B 1 328 ? -22.562 21.125 28.797 1 76.75 328 LEU B CA 1
ATOM 5251 C C . LEU B 1 328 ? -22.016 22.391 28.156 1 76.75 328 LEU B C 1
ATOM 5253 O O . LEU B 1 328 ? -21.266 22.328 27.188 1 76.75 328 LEU B O 1
ATOM 5257 N N . GLU B 1 329 ? -22.812 23.453 28.156 1 67.75 329 GLU B N 1
ATOM 5258 C CA . GLU B 1 329 ? -22.375 24.719 27.578 1 67.75 329 GLU B CA 1
ATOM 5259 C C . GLU B 1 329 ? -21.875 25.688 28.656 1 67.75 329 GLU B C 1
ATOM 5261 O O . GLU B 1 329 ? -22.562 25.922 29.641 1 67.75 329 GLU B O 1
ATOM 5266 N N . GLY B 1 330 ? -20.625 25.641 29.031 1 59.84 330 GLY B N 1
ATOM 5267 C CA . GLY B 1 330 ? -20.188 26.562 30.062 1 59.84 330 GLY B CA 1
ATOM 5268 C C . GLY B 1 330 ? -19.5 27.797 29.484 1 59.84 330 GLY B C 1
ATOM 5269 O O . GLY B 1 330 ? -19.344 27.922 28.281 1 59.84 330 GLY B O 1
ATOM 5270 N N . PRO B 1 331 ? -19.266 28.734 30.422 1 63.38 331 PRO B N 1
ATOM 5271 C CA . PRO B 1 331 ? -18.547 29.953 30 1 63.38 331 PRO B CA 1
ATOM 5272 C C . PRO B 1 331 ? -17.172 29.641 29.406 1 63.38 331 PRO B C 1
ATOM 5274 O O . PRO B 1 331 ? -16.5 28.719 29.859 1 63.38 331 PRO B O 1
ATOM 5277 N N . LEU B 1 332 ? -16.812 30.281 28.344 1 60.72 332 LEU B N 1
ATOM 5278 C CA . LEU B 1 332 ? -15.594 30.125 27.547 1 60.72 332 LEU B CA 1
ATOM 5279 C C . LEU B 1 332 ? -14.352 30.219 28.422 1 60.72 332 LEU B C 1
ATOM 5281 O O . LEU B 1 332 ? -13.344 29.562 28.172 1 60.72 332 LEU B O 1
ATOM 5285 N N . HIS B 1 333 ? -14.414 31.062 29.453 1 64.25 333 HIS B N 1
ATOM 5286 C CA . HIS B 1 333 ? -13.234 31.312 30.281 1 64.25 333 HIS B CA 1
ATOM 5287 C C . HIS B 1 333 ? -12.789 30.047 31 1 64.25 333 HIS B C 1
ATOM 5289 O O . HIS B 1 333 ? -11.602 29.875 31.281 1 64.25 333 HIS B O 1
ATOM 5295 N N . SER B 1 334 ? -13.648 29.141 31.141 1 73.75 334 SER B N 1
ATOM 5296 C CA . SER B 1 334 ? -13.344 27.922 31.891 1 73.75 334 SER B CA 1
ATOM 5297 C C . SER B 1 334 ? -12.844 26.828 30.953 1 73.75 334 SER B C 1
ATOM 5299 O O . SER B 1 334 ? -12.273 25.828 31.406 1 73.75 334 SER B O 1
ATOM 5301 N N . ILE B 1 335 ? -12.875 27.109 29.734 1 83.31 335 ILE B N 1
ATOM 5302 C CA . ILE B 1 335 ? -12.555 26.047 28.781 1 83.31 335 ILE B CA 1
ATOM 5303 C C . ILE B 1 335 ? -11.039 25.875 28.703 1 83.31 335 ILE B C 1
ATOM 5305 O O . ILE B 1 335 ? -10.547 24.75 28.531 1 83.31 335 ILE B O 1
ATOM 5309 N N . GLY B 1 336 ? -10.328 26.953 28.797 1 84 336 GLY B N 1
ATOM 5310 C CA . GLY B 1 336 ? -8.875 26.906 28.766 1 84 336 GLY B CA 1
ATOM 5311 C C . GLY B 1 336 ? -8.289 26.016 29.844 1 84 336 GLY B C 1
ATOM 5312 O O . GLY B 1 336 ? -7.41 25.188 29.578 1 84 336 GLY B O 1
ATOM 5313 N N . SER B 1 337 ? -8.82 26.25 30.984 1 85.19 337 SER B N 1
ATOM 5314 C CA . SER B 1 337 ? -8.359 25.453 32.125 1 85.19 337 SER B CA 1
ATOM 5315 C C . SER B 1 337 ? -8.688 23.969 31.938 1 85.19 337 SER B C 1
ATOM 5317 O O . SER B 1 337 ? -7.91 23.109 32.312 1 85.19 337 SER B O 1
ATOM 5319 N N . LEU B 1 338 ? -9.812 23.75 31.406 1 87.25 338 LEU B N 1
ATOM 5320 C CA . LEU B 1 338 ? -10.219 22.375 31.156 1 87.25 338 LEU B CA 1
ATOM 5321 C C . LEU B 1 338 ? -9.297 21.719 30.125 1 87.25 338 LEU B C 1
ATOM 5323 O O . LEU B 1 338 ? -8.914 20.562 30.266 1 87.25 338 LEU B O 1
ATOM 5327 N N . VAL B 1 339 ? -8.984 22.453 29.109 1 89.31 339 VAL B N 1
ATOM 5328 C CA . VAL B 1 339 ? -8.094 21.953 28.062 1 89.31 339 VAL B CA 1
ATOM 5329 C C . VAL B 1 339 ? -6.738 21.594 28.672 1 89.31 339 VAL B C 1
ATOM 5331 O O . VAL B 1 339 ? -6.188 20.516 28.375 1 89.31 339 VAL B O 1
ATOM 5334 N N . ASP B 1 340 ? -6.297 22.406 29.516 1 88.88 340 ASP B N 1
ATOM 5335 C CA . ASP B 1 340 ? -5.023 22.156 30.188 1 88.88 340 ASP B CA 1
ATOM 5336 C C . ASP B 1 340 ? -5.098 20.906 31.047 1 88.88 340 ASP B C 1
ATOM 5338 O O . ASP B 1 340 ? -4.152 20.109 31.094 1 88.88 340 ASP B O 1
ATOM 5342 N N . THR B 1 341 ? -6.164 20.797 31.719 1 88.62 341 THR B N 1
ATOM 5343 C CA . THR B 1 341 ? -6.371 19.625 32.562 1 88.62 341 THR B CA 1
ATOM 5344 C C . THR B 1 341 ? -6.406 18.344 31.734 1 88.62 341 THR B C 1
ATOM 5346 O O . THR B 1 341 ? -5.836 17.328 32.125 1 88.62 341 THR B O 1
ATOM 5349 N N . ILE B 1 342 ? -7.078 18.422 30.641 1 89.62 342 ILE B N 1
ATOM 5350 C CA . ILE B 1 342 ? -7.18 17.281 29.75 1 89.62 342 ILE B CA 1
ATOM 5351 C C . ILE B 1 342 ? -5.789 16.875 29.266 1 89.62 342 ILE B C 1
ATOM 5353 O O . ILE B 1 342 ? -5.422 15.703 29.297 1 89.62 342 ILE B O 1
ATOM 5357 N N . ARG B 1 343 ? -5.008 17.844 28.828 1 88.75 343 ARG B N 1
ATOM 5358 C CA . ARG B 1 343 ? -3.658 17.594 28.328 1 88.75 343 ARG B CA 1
ATOM 5359 C C . ARG B 1 343 ? -2.777 16.969 29.406 1 88.75 343 ARG B C 1
ATOM 5361 O O . ARG B 1 343 ? -2.049 16.016 29.141 1 88.75 343 ARG B O 1
ATOM 5368 N N . GLN B 1 344 ? -2.934 17.438 30.578 1 87.5 344 GLN B N 1
ATOM 5369 C CA . GLN B 1 344 ? -2.137 16.953 31.703 1 87.5 344 GLN B CA 1
ATOM 5370 C C . GLN B 1 344 ? -2.533 15.531 32.094 1 87.5 344 GLN B C 1
ATOM 5372 O O . GLN B 1 344 ? -1.67 14.68 32.312 1 87.5 344 GLN B O 1
ATOM 5377 N N . ARG B 1 345 ? -3.756 15.32 32.156 1 88.12 345 ARG B N 1
ATOM 5378 C CA . ARG B 1 345 ? -4.25 13.992 32.5 1 88.12 345 ARG B CA 1
ATOM 5379 C C . ARG B 1 345 ? -3.877 12.961 31.453 1 88.12 345 ARG B C 1
ATOM 5381 O O . ARG B 1 345 ? -3.551 11.82 31.781 1 88.12 345 ARG B O 1
ATOM 5388 N N . ALA B 1 346 ? -4.09 13.359 30.266 1 87.75 346 ALA B N 1
ATOM 5389 C CA . ALA B 1 346 ? -3.73 12.461 29.172 1 87.75 346 ALA B CA 1
ATOM 5390 C C . ALA B 1 346 ? -2.244 12.125 29.203 1 87.75 346 ALA B C 1
ATOM 5392 O O . ALA B 1 346 ? -1.857 10.969 29 1 87.75 346 ALA B O 1
ATOM 5393 N N . ALA B 1 347 ? -1.411 13.117 29.422 1 82.25 347 ALA B N 1
ATOM 5394 C CA . ALA B 1 347 ? 0.03 12.914 29.547 1 82.25 347 ALA B CA 1
ATOM 5395 C C . ALA B 1 347 ? 0.359 11.961 30.688 1 82.25 347 ALA B C 1
ATOM 5397 O O . ALA B 1 347 ? 1.209 11.078 30.547 1 82.25 347 ALA B O 1
ATOM 5398 N N . GLY B 1 348 ? -0.22 12.172 31.734 1 81.31 348 GLY B N 1
ATOM 5399 C CA . GLY B 1 348 ? -0.023 11.32 32.906 1 81.31 348 GLY B CA 1
ATOM 5400 C C . GLY B 1 348 ? -0.469 9.883 32.688 1 81.31 348 GLY B C 1
ATOM 5401 O O . GLY B 1 348 ? 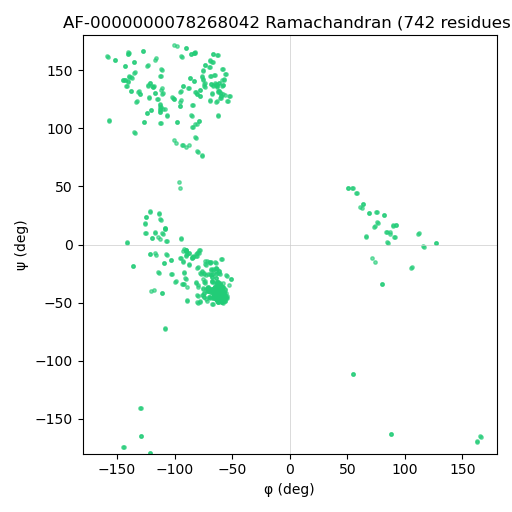0.182 8.945 33.125 1 81.31 348 GLY B O 1
ATOM 5402 N N . ALA B 1 349 ? -1.545 9.781 31.984 1 81.38 349 ALA B N 1
ATOM 5403 C CA . ALA B 1 349 ? -2.111 8.453 31.719 1 81.38 349 ALA B CA 1
ATOM 5404 C C . ALA B 1 349 ? -1.376 7.762 30.578 1 81.38 349 ALA B C 1
ATOM 5406 O O . ALA B 1 349 ? -1.485 6.547 30.406 1 81.38 349 ALA B O 1
ATOM 5407 N N . GLY B 1 350 ? -0.716 8.539 29.812 1 77.88 350 GLY B N 1
ATOM 5408 C CA . GLY B 1 350 ? -0.033 7.977 28.656 1 77.88 350 GLY B CA 1
ATOM 5409 C C . GLY B 1 350 ? -0.976 7.598 27.531 1 77.88 350 GLY B C 1
ATOM 5410 O O . GLY B 1 350 ? -0.658 6.734 26.719 1 77.88 350 GLY B O 1
ATOM 5411 N N . ARG B 1 351 ? -2.139 8.086 27.609 1 84.38 351 ARG B N 1
ATOM 5412 C CA . ARG B 1 351 ? -3.168 7.844 26.594 1 84.38 351 ARG B CA 1
ATOM 5413 C C . ARG B 1 351 ? -4.156 9.008 26.531 1 84.38 351 ARG B C 1
ATOM 5415 O O . ARG B 1 351 ? -4.297 9.758 27.5 1 84.38 351 ARG B O 1
ATOM 5422 N N . PRO B 1 352 ? -4.855 9.141 25.391 1 89.56 352 PRO B N 1
ATOM 5423 C CA . PRO B 1 352 ? -5.914 10.156 25.359 1 89.56 352 PRO B CA 1
ATOM 5424 C C . PRO B 1 352 ? -7.098 9.805 26.25 1 89.56 352 PRO B C 1
ATOM 5426 O O . PRO B 1 352 ? -7.27 8.641 26.625 1 89.56 352 PRO B O 1
ATOM 5429 N N . LEU B 1 353 ? -7.832 10.82 26.609 1 90.38 353 LEU B N 1
ATOM 5430 C CA . LEU B 1 353 ? -9.047 10.656 27.406 1 90.38 353 LEU B CA 1
ATOM 5431 C C . LEU B 1 353 ? -10.25 10.398 26.516 1 90.38 353 LEU B C 1
ATOM 5433 O O . LEU B 1 353 ? -10.414 11.055 25.484 1 90.38 353 LEU B O 1
ATOM 5437 N N . SER B 1 354 ? -10.984 9.438 26.953 1 89.44 354 SER B N 1
ATOM 5438 C CA . SER B 1 354 ? -12.227 9.156 26.234 1 89.44 354 SER B CA 1
ATOM 5439 C C . SER B 1 354 ? -13.211 10.305 26.375 1 89.44 354 SER B C 1
ATOM 5441 O O . SER B 1 354 ? -13.031 11.195 27.219 1 89.44 354 SER B O 1
ATOM 5443 N N . GLN B 1 355 ? -14.164 10.242 25.5 1 85.62 355 GLN B N 1
ATOM 5444 C CA . GLN B 1 355 ? -15.211 11.25 25.578 1 85.62 355 GLN B CA 1
ATOM 5445 C C . GLN B 1 355 ? -15.875 11.258 26.953 1 85.62 355 GLN B C 1
ATOM 5447 O O . GLN B 1 355 ? -16.156 12.32 27.5 1 85.62 355 GLN B O 1
ATOM 5452 N N . VAL B 1 356 ? -16.047 10.109 27.469 1 86.88 356 VAL B N 1
ATOM 5453 C CA . VAL B 1 356 ? -16.688 9.969 28.781 1 86.88 356 VAL B CA 1
ATOM 5454 C C . VAL B 1 356 ? -15.797 10.594 29.859 1 86.88 356 VAL B C 1
ATOM 5456 O O . VAL B 1 356 ? -16.281 11.305 30.734 1 86.88 356 VAL B O 1
ATOM 5459 N N . GLU B 1 357 ? -14.57 10.344 29.75 1 89.56 357 GLU B N 1
ATOM 5460 C CA . GLU B 1 357 ? -13.625 10.914 30.719 1 89.56 357 GLU B CA 1
ATOM 5461 C C . GLU B 1 357 ? -13.594 12.438 30.625 1 89.56 357 GLU B C 1
ATOM 5463 O O . GLU B 1 357 ? -13.5 13.117 31.656 1 89.56 357 GLU B O 1
ATOM 5468 N N . VAL B 1 358 ? -13.641 12.953 29.469 1 87.81 358 VAL B N 1
ATOM 5469 C CA . VAL B 1 358 ? -13.633 14.398 29.25 1 87.81 358 VAL B CA 1
ATOM 5470 C C . VAL B 1 358 ? -14.891 15.023 29.844 1 87.81 358 VAL B C 1
ATOM 5472 O O . VAL B 1 358 ? -14.836 16.062 30.5 1 87.81 358 VAL B O 1
ATOM 5475 N N . GLN B 1 359 ? -15.969 14.352 29.594 1 85 359 GLN B N 1
ATOM 5476 C CA . GLN B 1 359 ? -17.234 14.828 30.125 1 85 359 GLN B CA 1
ATOM 5477 C C . GLN B 1 359 ? -17.25 14.812 31.641 1 85 359 GLN B C 1
ATOM 5479 O O . GLN B 1 359 ? -17.75 15.742 32.281 1 85 359 GLN B O 1
ATOM 5484 N N . ASP B 1 360 ? -16.688 13.82 32.125 1 86.69 360 ASP B N 1
ATOM 5485 C CA . ASP B 1 360 ? -16.609 13.703 33.594 1 86.69 360 ASP B CA 1
ATOM 5486 C C . ASP B 1 360 ? -15.742 14.805 34.188 1 86.69 360 ASP B C 1
ATOM 5488 O O . ASP B 1 360 ? -16.078 15.367 35.219 1 86.69 360 ASP B O 1
ATOM 5492 N N . LEU B 1 361 ? -14.695 15.062 33.562 1 86.06 361 LEU B N 1
ATOM 5493 C CA . LEU B 1 361 ? -13.805 16.141 34 1 86.06 361 LEU B CA 1
ATOM 5494 C C . LEU B 1 361 ? -14.516 17.484 33.938 1 86.06 361 LEU B C 1
ATOM 5496 O O . LEU B 1 361 ? -14.32 18.328 34.812 1 86.06 361 LEU B O 1
ATOM 5500 N N . ALA B 1 362 ? -15.273 17.719 32.906 1 83.44 362 ALA B N 1
ATOM 5501 C CA . ALA B 1 362 ? -15.992 18.984 32.75 1 83.44 362 ALA B CA 1
ATOM 5502 C C . ALA B 1 362 ? -17.047 19.156 33.812 1 83.44 362 ALA B C 1
ATOM 5504 O O . ALA B 1 362 ? -17.25 20.266 34.312 1 83.44 362 ALA B O 1
ATOM 5505 N N . LYS B 1 363 ? -17.688 18.109 34.156 1 81.88 363 LYS B N 1
ATOM 5506 C CA . LYS B 1 363 ? -18.703 18.156 35.188 1 81.88 363 LYS B CA 1
ATOM 5507 C C . LYS B 1 363 ? -18.094 18.484 36.531 1 81.88 363 LYS B C 1
ATOM 5509 O O . LYS B 1 363 ? -18.656 19.266 37.312 1 81.88 363 LYS B O 1
ATOM 5514 N N . THR B 1 364 ? -17 17.859 36.75 1 78.62 364 THR B N 1
ATOM 5515 C CA . THR B 1 364 ? -16.312 18.094 38 1 78.62 364 THR B CA 1
ATOM 5516 C C . THR B 1 364 ? -15.836 19.531 38.125 1 78.62 364 THR B C 1
ATOM 5518 O O . THR B 1 364 ? -15.977 20.156 39.188 1 78.62 364 THR B O 1
ATOM 5521 N N . GLN B 1 365 ? -15.289 20.031 37.031 1 73.44 365 GLN B N 1
ATOM 5522 C CA . GLN B 1 365 ? -14.766 21.391 37.031 1 73.44 365 GLN B CA 1
ATOM 5523 C C . GLN B 1 365 ? -15.891 22.422 37.125 1 73.44 365 GLN B C 1
ATOM 5525 O O . GLN B 1 365 ? -15.742 23.453 37.812 1 73.44 365 GLN B O 1
ATOM 5530 N N . ASN B 1 366 ? -16.906 22.172 36.312 1 66.19 366 ASN B N 1
ATOM 5531 C CA . ASN B 1 366 ? -18.062 23.062 36.375 1 66.19 366 ASN B CA 1
ATOM 5532 C C . ASN B 1 366 ? -18.703 23.078 37.75 1 66.19 366 ASN B C 1
ATOM 5534 O O . ASN B 1 366 ? -19.188 24.109 38.219 1 66.19 366 ASN B O 1
ATOM 5538 N N . CYS B 1 367 ? -18.656 21.875 38.156 1 57.28 367 CYS B N 1
ATOM 5539 C CA . CYS B 1 367 ? -19.156 21.797 39.5 1 57.28 367 CYS B CA 1
ATOM 5540 C C . CYS B 1 367 ? -18.281 22.609 40.469 1 57.28 367 CYS B C 1
ATOM 5542 O O . CYS B 1 367 ? -18.797 23.312 41.344 1 57.28 367 CYS B O 1
ATOM 5544 N N . LEU B 1 368 ? -17.109 22.469 40.156 1 54.16 368 LEU B N 1
ATOM 5545 C CA . LEU B 1 368 ? -16.172 23.156 41.031 1 54.16 368 LEU B CA 1
ATOM 5546 C C . LEU B 1 368 ? -16.234 24.672 40.812 1 54.16 368 LEU B C 1
ATOM 5548 O O . LEU B 1 368 ? -16.156 25.438 41.781 1 54.16 368 LEU B O 1
ATOM 5552 N N . GLU B 1 369 ? -16.359 25.016 39.531 1 56.03 369 GLU B N 1
ATOM 5553 C CA . GLU B 1 369 ? -16.281 26.438 39.281 1 56.03 369 GLU B CA 1
ATOM 5554 C C . GLU B 1 369 ? -17.656 27.094 39.312 1 56.03 369 GLU B C 1
ATOM 5556 O O . GLU B 1 369 ? -17.781 28.266 39.656 1 56.03 369 GLU B O 1
ATOM 5561 N N . GLY B 1 370 ? -18.766 26.406 38.875 1 52.75 370 GLY B N 1
ATOM 5562 C CA . GLY B 1 370 ? -20.031 27.094 38.719 1 52.75 370 GLY B CA 1
ATOM 5563 C C . GLY B 1 370 ? -21.094 26.609 39.688 1 52.75 370 GLY B C 1
ATOM 5564 O O . GLY B 1 370 ? -22.219 27.125 39.719 1 52.75 370 GLY B O 1
ATOM 5565 N N . GLY B 1 371 ? -20.844 25.766 40.625 1 46.34 371 GLY B N 1
ATOM 5566 C CA . GLY B 1 371 ? -21.766 25.328 41.656 1 46.34 371 GLY B CA 1
ATOM 5567 C C . GLY B 1 371 ? -22.828 24.375 41.125 1 46.34 371 GLY B C 1
ATOM 5568 O O . GLY B 1 371 ? -23.781 24.047 41.844 1 46.34 371 GLY B O 1
ATOM 5569 N N . ILE B 1 372 ? -23.047 24.25 39.844 1 44.34 372 ILE B N 1
ATOM 5570 C CA . ILE B 1 372 ? -24.109 23.422 39.312 1 44.34 372 ILE B CA 1
ATOM 5571 C C . ILE B 1 372 ? -23.609 21.984 39.125 1 44.34 372 ILE B C 1
ATOM 5573 O O . ILE B 1 372 ? -22.75 21.719 38.281 1 44.34 372 ILE B O 1
ATOM 5577 N N . CYS B 1 373 ? -23.75 21.25 40.344 1 47.31 373 CYS B N 1
ATOM 5578 C CA . CYS B 1 373 ? -23.422 19.828 40.344 1 47.31 373 CYS B CA 1
ATOM 5579 C C . CYS B 1 373 ? -24.688 18.969 40.312 1 47.31 373 CYS B C 1
ATOM 5581 O O . CYS B 1 373 ? -25.688 19.312 40.938 1 47.31 373 CYS B O 1
#